Protein AF-A0A3B8N678-F1 (afdb_monomer)

InterPro domains:
  IPR002322 Cytochrome c, class III [PR00609] (298-307)
  IPR002322 Cytochrome c, class III [PR00609] (311-318)
  IPR002322 Cytochrome c, class III [PR00609] (352-363)
  IPR002322 Cytochrome c, class III [PR00609] (477-484)
  IPR020942 Class III cytochrome C [PF02085] (293-394)
  IPR036280 Multiheme cytochrome superfamily [SSF48695] (45-527)
  IPR054337 Outer membrane cytochrome MtrC/MtrF-like, domains II/IV [PF22113] (115-248)
  IPR054813 Sulfate respiration complex hexadecaheme cytochrome HmcA [NF045713] (1-400)

Nearest PDB structures (foldseek):
  2e84-assembly1_A  TM=7.868E-01  e=2.280E-33  Nitratidesulfovibrio vulgaris str. 'Miyazaki F'
  1h29-assembly3_C  TM=7.835E-01  e=1.169E-32  Nitratidesulfovibrio vulgaris str. Hildenborough
  1h29-assembly2_B  TM=7.712E-01  e=6.688E-32  Nitratidesulfovibrio vulgaris str. Hildenborough
  1gws-assembly1_A  TM=7.856E-01  e=2.100E-31  Nitratidesulfovibrio vulgaris str. Hildenborough
  1h29-assembly4_D  TM=7.686E-01  e=4.757E-31  Nitratidesulfovibrio vulgaris str. Hildenborough

Mean predicted aligned error: 11.01 Å

Solvent-accessible surface area (backbone atoms only — not comparable to full-atom values): 31851 Å² total; per-residue (Å²): 134,64,76,69,61,56,55,53,54,54,55,53,53,53,52,53,54,53,47,57,61,68,79,44,86,76,62,88,61,74,77,79,75,76,64,82,45,75,55,53,75,69,48,41,71,50,30,61,43,69,57,58,60,52,92,61,55,55,78,71,94,60,25,38,33,74,40,52,49,53,62,50,52,66,76,36,58,89,75,41,69,68,78,57,19,37,65,47,97,86,71,42,53,42,97,47,68,44,64,53,53,88,78,49,79,52,46,69,62,44,50,49,45,45,50,50,60,53,26,51,53,17,42,50,28,48,77,69,73,42,93,58,63,76,58,81,92,51,69,56,77,53,31,34,66,89,33,56,78,61,55,78,53,76,42,73,66,71,89,39,47,54,58,48,49,52,49,38,62,80,49,75,64,53,56,68,83,78,36,69,47,74,47,87,84,46,85,53,75,87,66,16,64,39,64,53,90,73,62,75,69,64,67,64,58,53,18,42,84,88,55,91,62,38,76,68,52,42,55,54,29,49,55,28,55,77,68,63,33,37,49,67,50,45,47,50,38,54,55,36,41,54,18,51,50,29,48,73,70,73,42,94,50,63,73,83,49,63,39,74,58,32,67,60,80,77,80,52,62,71,64,47,48,73,36,69,73,91,84,55,81,76,61,52,62,44,81,52,69,62,82,100,76,57,93,62,54,26,27,53,42,59,44,52,62,49,62,50,74,44,84,47,70,55,60,61,35,72,66,50,98,62,65,65,65,82,24,26,31,84,84,26,28,80,62,34,75,50,42,18,33,65,54,53,43,24,26,64,91,32,67,56,9,61,44,7,33,52,48,50,57,38,73,75,30,42,77,45,35,39,43,48,70,75,61,59,60,92,74,49,91,60,62,71,70,55,73,84,55,46,56,74,53,38,61,25,89,53,79,84,77,83,54,80,53,59,74,64,85,67,93,68,61,59,59,46,78,50,52,96,77,50,68,73,29,44,53,28,67,42,58,45,40,60,51,53,54,52,52,49,67,74,38,57,83,36,68,68,53,19,56,75,39,70,50,50,63,48,68,54,37,53,76,54,54,98,61,61,75,89,76,51,60,93,87,70,80,90,56,70,66,79,77,19,40,83,53,84,46,86,92,47,72,88,52,53,29,34,67,53,45,50,49,55,51,55,47,48,26,28,62,46,62,64,42,70,85,56,73,51,75,63,59,51,23,43,71,42,93,81,69,73,75,81,81,129

Radius of gyration: 32.91 Å; Cα contacts (8 Å, |Δi|>4): 588; chains: 1; bounding box: 92×86×92 Å

Organism: NCBI:txid1741

Foldseek 3Di:
DDPVVVVVVVVVVVVVVVVVVVVDPPPPPPPPPQPPDEDDLVCLVQLWDWADPCVQQPQDPFFTFTDRPVVVCVQCVVVDDVLQFPADPVRFTQPDPRNCVLVDSHNVVRVVRRCCSQQVVQVVCVVVVHDGADHDDDPCSGRPRVRNSPDYDFADQDCFLVNVLVCCVVVVNPLFLQFWDAQPPDPPNVPRTGDDALQGWDPCQQQAPVDDAFPVSVVSNVVCVNVVRHPVRSCCRRQLRVQVVCVVVVHDHQDNRSSRRRVNDDDDLVVSLPGDDDDSPDDQWDWADQPPPDPFAIFIDRVVVVSSVDRDPCLQVVNGPDDPCVQADQQGDSNVVRNHPLCQAQPLCGCNHVNVVLVVVLVVALLSCLLCVPVVCVPDPDSDDDPLQSCLGRVHPDDDDLDFQDAQPDDDDQKDWAQPPPDQWHIFIGRGVVVSVVSSVVQRVDSSSSSSNVDNCSVVCSLLPPDDPVPDDPPDDRDPCVPAACDQDPVCNVHHHPVCSVCVNPQSSCVSVVVVCCNDPCSGTHGDPPPPDPDD

Sequence (536 aa):
MKKETVLLILGLGLTVLFWCCLSNPLALTEPFRKVEKTLTPTEVQKNLLLIKHPEVFGRLEYAPVLFNHLKHVKALEKEGCGICHPVDNNKNLRFVFPKEFLSVKDPEKLKDLYHQACIKCHQQKKLEQKPYGPVRLSCGDCHVNIYAYKDINYPKFDFDFVYHETHVKELDQKCEKCHHTYDLEEPDKTKALKYVKGKEESCYYCHDFTKKKGPELTKILKIAQEKSLNLSQAFHGLCLNCHVELKKDGKKGGPIICSDCHKGEKRSLEDLSKAPRPDRGQKEFYLMEFPKASKMKAVVFNHRIHQFTAQKCRDCHHERLEGCRNCHTLEGSPKGNFVNAVTAFHSVFSDRSCQGCHQKEINARKECLACHHLDKKETSRTEVASETTCVKCHIGRARSDIKNLKPYSGEIKSQIEIEVLSKEFEKATMPHQKIVKSLVAKTSGNRLAVYFHDKEETLCKGCHHKTNPEGKIKGQEVKCSSCHGISFDALHPERPRLQAAYHGQCIKCHEYLKIEKAMSCDSCHKPKKERGLPSF

pLDDT: mean 83.99, std 14.39, range [34.41, 95.88]

Secondary structure (DSSP, 8-state):
--HHHHHHHHHHHHHHHHHHHHS-------------PBPPHHHHHTTEEEE--HHHH-S-SSPPEEEEHHHHHHHTTTT-GGGTS-B-TTS-B---SSTTTTT---HHHHHHHHHHHHHHHHHHHHHTTS-----SS-GGGTS-GGGTT---BPPPP---HHHHHHHHHHTTT-GGGT--EE-SS-S-TTT-EE--TT----THHHH-TTS---HHHHHHHHHHHHTT--HHHHHIIIIIHHHHHHHHTT------SHHHH-------HHHHHTSPPPPSS--SEEEE--TTT-SSPPEEEEHHHHHHHSS-GGGT-SS-SS-GGGT--SS--GGGTT--HHHHHH-TT-TTSHHHHHHHHHHT-HHHHHHHTT--GGG----PPPHHHHHHH--TTPPPP-PPPPPP-S---S-EEE-TT-SSBPPEEE-HHHHHHHHHHHHTT-HHHHHH--STTTGGGGTSTT--GGG--TT----GGGTS-SS--TT-TTSPPHHHHHHHHHHHHHHHHT-GGG-SGGGTSPBPS--PPPP-

Structure (mmCIF, N/CA/C/O backbone):
data_AF-A0A3B8N678-F1
#
_entry.id   AF-A0A3B8N678-F1
#
loop_
_atom_site.group_PDB
_atom_site.id
_a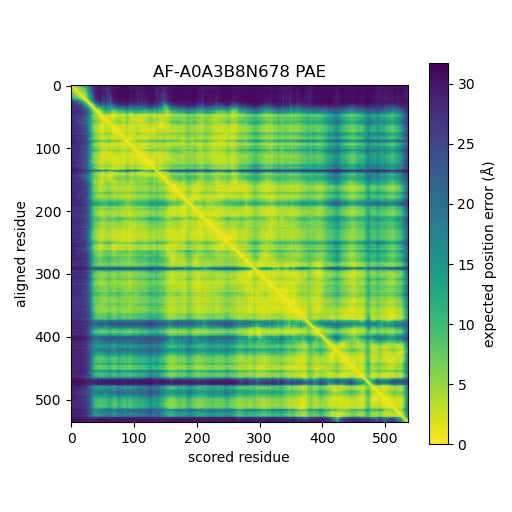tom_site.type_symbol
_atom_site.label_atom_id
_atom_site.label_alt_id
_atom_site.label_comp_id
_atom_site.label_asym_id
_atom_site.label_entity_id
_atom_site.label_seq_id
_atom_site.pdbx_PDB_ins_code
_atom_site.Cartn_x
_atom_site.Ca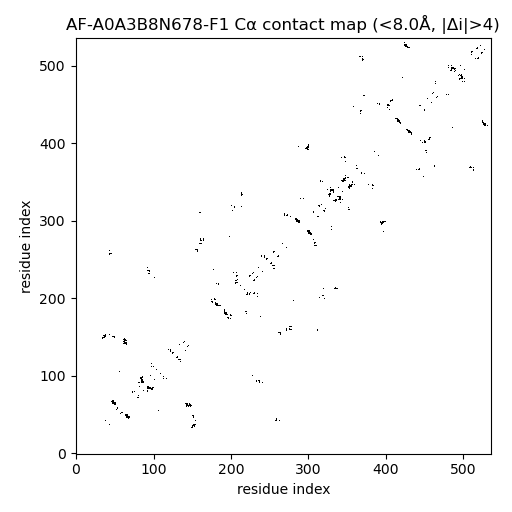rtn_y
_atom_site.Cartn_z
_atom_site.occupancy
_atom_site.B_iso_or_equiv
_atom_site.auth_seq_id
_atom_site.auth_comp_id
_atom_site.auth_asym_id
_atom_site.auth_atom_id
_atom_site.pdbx_PDB_model_num
ATOM 1 N N . MET A 1 1 ? 37.240 64.484 3.639 1.00 50.25 1 MET A N 1
ATOM 2 C CA . MET A 1 1 ? 35.776 64.265 3.549 1.00 50.25 1 MET A CA 1
ATOM 3 C C . MET A 1 1 ? 35.111 64.945 4.741 1.00 50.25 1 MET A C 1
ATOM 5 O O . MET A 1 1 ? 35.543 64.710 5.862 1.00 50.25 1 MET A O 1
ATOM 9 N N . LYS A 1 2 ? 34.161 65.863 4.507 1.00 48.28 2 LYS A N 1
ATOM 10 C CA . LYS A 1 2 ? 33.539 66.705 5.551 1.00 48.28 2 LYS A CA 1
ATOM 11 C C . LYS A 1 2 ? 32.644 65.861 6.476 1.00 48.28 2 LYS A C 1
ATOM 13 O O . LYS A 1 2 ? 31.997 64.933 5.990 1.00 48.28 2 LYS A O 1
ATOM 18 N N . LYS A 1 3 ? 32.599 66.201 7.777 1.00 49.78 3 LYS A N 1
ATOM 19 C CA . LYS A 1 3 ? 31.848 65.510 8.859 1.00 49.78 3 LYS A CA 1
ATOM 20 C C . LYS A 1 3 ? 30.388 65.178 8.502 1.00 49.78 3 LYS A C 1
ATOM 22 O O . LYS A 1 3 ? 29.875 64.160 8.950 1.00 49.78 3 LYS A O 1
ATOM 27 N N . GLU A 1 4 ? 29.761 65.972 7.641 1.00 51.28 4 GLU A N 1
ATOM 28 C CA . GLU A 1 4 ? 28.384 65.775 7.160 1.00 51.28 4 GLU A CA 1
ATOM 29 C C . GLU A 1 4 ? 28.216 64.508 6.301 1.00 51.28 4 GLU A C 1
ATOM 31 O O . GLU A 1 4 ? 27.187 63.842 6.359 1.00 51.28 4 GLU A O 1
ATOM 36 N N . THR A 1 5 ? 29.264 64.092 5.583 1.00 52.31 5 THR A N 1
ATOM 37 C CA . THR A 1 5 ? 29.252 62.873 4.749 1.00 52.31 5 THR A CA 1
ATOM 38 C C . THR A 1 5 ? 29.303 61.593 5.590 1.00 52.31 5 THR A C 1
ATOM 40 O O . THR A 1 5 ? 28.803 60.555 5.172 1.00 52.31 5 THR A O 1
ATOM 43 N N . VAL A 1 6 ? 29.892 61.652 6.790 1.00 55.28 6 VAL A N 1
ATOM 44 C CA . VAL A 1 6 ? 30.034 60.489 7.685 1.00 55.28 6 VAL A CA 1
ATOM 45 C C . VAL A 1 6 ? 28.722 60.203 8.423 1.00 55.28 6 VAL A C 1
ATOM 47 O O . VAL A 1 6 ? 28.354 59.041 8.577 1.00 55.28 6 VAL A O 1
ATOM 50 N N . LEU A 1 7 ? 27.965 61.242 8.797 1.00 52.25 7 LEU A N 1
ATOM 51 C CA . LEU A 1 7 ? 26.639 61.075 9.407 1.00 52.25 7 LEU A CA 1
ATOM 52 C C . LEU A 1 7 ? 25.591 60.528 8.425 1.00 52.25 7 LEU A C 1
ATOM 54 O O . LEU A 1 7 ? 24.754 59.721 8.824 1.00 52.25 7 LEU A O 1
ATOM 58 N N . LEU A 1 8 ? 25.663 60.902 7.145 1.00 50.19 8 LEU A N 1
ATOM 59 C CA . LEU A 1 8 ? 24.749 60.397 6.112 1.00 50.19 8 LEU A CA 1
ATOM 60 C C . LEU A 1 8 ? 24.967 58.904 5.816 1.00 50.19 8 LEU A C 1
ATOM 62 O O . LEU A 1 8 ? 24.001 58.162 5.660 1.00 50.19 8 LEU A O 1
ATOM 66 N N . ILE A 1 9 ? 26.220 58.438 5.823 1.00 56.50 9 ILE A N 1
ATOM 67 C CA . ILE A 1 9 ? 26.553 57.019 5.610 1.00 56.50 9 ILE A CA 1
ATOM 68 C C . ILE A 1 9 ? 26.165 56.167 6.833 1.00 56.50 9 ILE A C 1
ATOM 70 O O . ILE A 1 9 ? 25.651 55.060 6.673 1.00 56.50 9 ILE A O 1
ATOM 74 N N . LEU A 1 10 ? 26.324 56.694 8.053 1.00 51.16 10 LEU A N 1
ATOM 75 C CA . LEU A 1 10 ? 25.891 56.015 9.283 1.00 51.16 10 LEU A CA 1
ATOM 76 C C . LEU A 1 10 ? 24.356 55.947 9.415 1.00 51.16 10 LEU A C 1
ATOM 78 O O . LEU A 1 10 ? 23.830 54.922 9.849 1.00 51.16 10 LEU A O 1
ATOM 82 N N . GLY A 1 11 ? 23.630 56.985 8.983 1.00 49.31 11 GLY A N 1
ATOM 83 C CA . GLY A 1 11 ? 22.159 57.002 8.970 1.00 49.31 11 GLY A CA 1
ATOM 84 C C . GLY A 1 11 ? 21.531 56.051 7.940 1.00 49.31 11 GLY A C 1
ATOM 85 O O . GLY A 1 11 ? 20.514 55.410 8.220 1.00 49.31 11 GLY A O 1
ATOM 86 N N . LEU A 1 12 ? 22.161 55.889 6.771 1.00 51.88 12 LEU A N 1
ATOM 87 C CA . LEU A 1 12 ? 21.743 54.916 5.750 1.00 51.88 12 LEU A CA 1
ATOM 88 C C . LEU A 1 12 ? 22.058 53.463 6.149 1.00 51.88 12 LEU A C 1
ATOM 90 O O . LEU A 1 12 ? 21.276 52.564 5.851 1.00 51.88 12 LEU A O 1
ATOM 94 N N . GLY A 1 13 ? 23.147 53.217 6.885 1.00 48.38 13 GLY A N 1
ATOM 95 C CA . GLY A 1 13 ? 23.477 51.877 7.388 1.00 48.38 13 GLY A CA 1
ATOM 96 C C . GLY A 1 13 ? 22.487 51.350 8.438 1.00 48.38 13 GLY A C 1
ATOM 97 O O . GLY A 1 13 ? 22.114 50.177 8.409 1.00 48.38 13 GLY A O 1
ATOM 98 N N . LEU A 1 14 ? 22.010 52.220 9.335 1.00 51.84 14 LEU A N 1
ATOM 99 C CA . LEU A 1 14 ? 21.062 51.852 10.397 1.00 51.84 14 LEU A CA 1
ATOM 100 C C . LEU A 1 14 ? 19.636 51.608 9.880 1.00 51.84 14 LEU A C 1
ATOM 102 O O . LEU A 1 14 ? 18.941 50.734 10.394 1.00 51.84 14 LEU A O 1
ATOM 106 N N . THR A 1 15 ? 19.213 52.320 8.835 1.00 51.97 15 THR A N 1
ATOM 107 C CA . THR A 1 15 ? 17.883 52.143 8.224 1.00 51.97 15 THR A CA 1
ATOM 108 C C . THR A 1 15 ? 17.786 50.865 7.383 1.00 51.97 15 THR A C 1
ATOM 110 O O . THR A 1 15 ? 16.752 50.199 7.416 1.00 51.97 15 THR A O 1
ATOM 113 N N . VAL A 1 16 ? 18.872 50.440 6.726 1.00 56.34 16 VAL A N 1
ATOM 114 C CA . VAL A 1 16 ? 18.936 49.150 6.007 1.00 56.34 16 VAL A CA 1
ATOM 115 C C . VAL A 1 16 ? 18.956 47.957 6.975 1.00 56.34 16 VAL A C 1
ATOM 117 O O . VAL A 1 16 ? 18.294 46.951 6.721 1.00 56.34 16 VAL A O 1
ATOM 120 N N . LEU A 1 17 ? 19.636 48.073 8.122 1.00 48.66 17 LEU A N 1
ATOM 121 C CA . LEU A 1 17 ? 19.614 47.049 9.179 1.00 48.66 17 LEU A CA 1
ATOM 122 C C . LEU A 1 17 ? 18.225 46.900 9.820 1.00 48.66 17 LEU A C 1
ATOM 124 O O . LEU A 1 17 ? 17.782 45.778 10.061 1.00 48.66 17 LEU A O 1
ATOM 128 N N . PHE A 1 18 ? 17.506 48.007 10.034 1.00 50.69 18 PHE A N 1
ATOM 129 C CA . PHE A 1 18 ? 16.139 47.970 10.566 1.00 50.69 18 PHE A CA 1
ATOM 130 C C . PHE A 1 18 ? 15.136 47.384 9.556 1.00 50.69 18 PHE A C 1
ATOM 132 O O . PHE A 1 18 ? 14.264 46.605 9.943 1.00 50.69 18 PHE A O 1
ATOM 139 N N . TRP A 1 19 ? 15.295 47.678 8.258 1.00 46.44 19 TRP A N 1
ATOM 140 C CA . TRP A 1 19 ? 14.466 47.090 7.198 1.00 46.44 19 TRP A CA 1
ATOM 141 C C . TRP A 1 19 ? 14.711 45.579 7.067 1.00 46.44 19 TRP A C 1
ATOM 143 O O . TRP A 1 19 ? 13.748 44.816 7.058 1.00 46.44 19 TRP A O 1
ATOM 153 N N . CYS A 1 20 ? 15.969 45.120 7.078 1.00 44.91 20 CYS A N 1
ATOM 154 C CA . CYS A 1 20 ? 16.303 43.688 7.039 1.00 44.91 20 CYS A CA 1
ATOM 155 C C . CYS A 1 20 ? 15.740 42.894 8.232 1.00 44.91 20 CYS A C 1
ATOM 157 O O . CYS A 1 20 ? 15.351 41.739 8.052 1.00 44.91 20 CYS A O 1
ATOM 159 N N . CYS A 1 21 ? 15.650 43.500 9.420 1.00 42.19 21 CYS A N 1
ATOM 160 C CA . CYS A 1 21 ? 15.063 42.865 10.606 1.00 42.19 21 CYS A CA 1
ATOM 161 C C . CYS A 1 21 ? 13.523 42.820 10.590 1.00 42.19 21 CYS A C 1
ATOM 163 O O . CYS A 1 21 ? 12.942 41.932 11.208 1.00 42.19 21 CYS A O 1
ATOM 165 N N . LEU A 1 22 ? 12.851 43.739 9.885 1.00 45.97 22 LEU A N 1
ATOM 166 C CA . LEU A 1 22 ? 11.382 43.794 9.807 1.00 45.97 22 LEU A CA 1
ATOM 167 C C . LEU A 1 22 ? 10.803 42.999 8.628 1.00 45.97 22 LEU A C 1
ATOM 169 O O . LEU A 1 22 ? 9.698 42.471 8.739 1.00 45.97 22 LEU A O 1
ATOM 173 N N . SER A 1 23 ? 11.530 42.865 7.513 1.00 41.94 23 SER A N 1
ATOM 174 C CA . SER A 1 23 ? 11.059 42.120 6.332 1.00 41.94 23 SER A CA 1
ATOM 175 C C . SER A 1 23 ? 11.384 40.624 6.354 1.00 41.94 23 SER A C 1
ATOM 177 O O . SER A 1 23 ? 11.035 39.913 5.413 1.00 41.94 23 SER A O 1
ATOM 179 N N . ASN A 1 24 ? 12.043 40.131 7.404 1.00 35.50 24 ASN A N 1
ATOM 180 C CA . ASN A 1 24 ? 12.411 38.727 7.526 1.00 35.50 24 ASN A CA 1
ATOM 181 C C . ASN A 1 24 ? 12.133 38.232 8.954 1.00 35.50 24 ASN A C 1
ATOM 183 O O . ASN A 1 24 ? 13.036 38.244 9.793 1.00 35.50 24 ASN A O 1
ATOM 187 N N . PRO A 1 25 ? 10.914 37.754 9.267 1.00 39.53 25 PRO A N 1
ATOM 188 C CA . PRO A 1 25 ? 10.713 36.923 10.438 1.00 39.53 25 PRO A CA 1
ATOM 189 C C . PRO A 1 25 ? 11.337 35.555 10.129 1.00 39.53 25 PRO A C 1
ATOM 191 O O . PRO A 1 25 ? 10.646 34.550 9.974 1.00 39.53 25 PRO A O 1
ATOM 194 N N . LEU A 1 26 ? 12.670 35.504 10.050 1.00 37.97 26 LEU A N 1
ATOM 195 C CA . LEU A 1 26 ? 13.427 34.303 10.368 1.00 37.97 26 LEU A CA 1
ATOM 196 C C . LEU A 1 26 ? 13.260 34.107 11.870 1.00 37.97 26 LEU A C 1
ATOM 198 O O . LEU A 1 26 ? 14.128 34.402 12.687 1.00 37.97 26 LEU A O 1
ATOM 202 N N . ALA A 1 27 ? 12.060 33.654 12.218 1.00 37.12 27 ALA A N 1
ATOM 203 C CA . ALA A 1 27 ? 11.784 33.027 13.474 1.00 37.12 27 ALA A CA 1
ATOM 204 C C . ALA A 1 27 ? 12.838 31.932 13.639 1.00 37.12 27 ALA A C 1
ATOM 206 O O . ALA A 1 27 ? 12.792 30.894 12.981 1.00 37.12 27 ALA A O 1
ATOM 207 N N . LEU A 1 28 ? 13.767 32.156 14.565 1.00 36.00 28 LEU A N 1
ATOM 208 C CA . LEU A 1 28 ? 14.511 31.112 15.265 1.00 36.00 28 LEU A CA 1
ATOM 209 C C . LEU A 1 28 ? 13.552 30.281 16.140 1.00 36.00 28 LEU A C 1
ATOM 211 O O . LEU A 1 28 ? 13.838 29.958 17.287 1.00 36.00 28 LEU A O 1
ATOM 215 N N . THR A 1 29 ? 12.380 29.936 15.615 1.00 38.22 29 THR A N 1
ATOM 216 C CA . THR A 1 29 ? 11.680 28.739 16.030 1.00 38.22 29 THR A CA 1
ATOM 217 C C . THR A 1 29 ? 12.237 27.659 15.127 1.00 38.22 29 THR A C 1
ATOM 219 O O . THR A 1 29 ? 11.823 27.536 13.972 1.00 38.22 29 THR A O 1
ATOM 222 N N . GLU A 1 30 ? 13.196 26.884 15.634 1.00 34.41 30 GLU A N 1
ATOM 223 C CA . GLU A 1 30 ? 13.388 25.546 15.087 1.00 34.41 30 GLU A CA 1
ATOM 224 C C . GLU A 1 30 ? 11.991 24.930 14.921 1.00 34.41 30 GLU A C 1
ATOM 226 O O . GLU A 1 30 ? 11.195 24.981 15.870 1.00 34.41 30 GLU A O 1
ATOM 231 N N . PRO A 1 31 ? 11.624 24.403 13.741 1.00 36.84 31 PRO A N 1
ATOM 232 C CA . PRO A 1 31 ? 10.402 23.635 13.647 1.00 36.84 31 PRO A CA 1
ATOM 233 C C . PRO A 1 31 ? 10.573 22.480 14.627 1.00 36.84 31 PRO A C 1
ATOM 235 O O . PRO A 1 31 ? 11.409 21.605 14.401 1.00 36.84 31 PRO A O 1
ATOM 238 N N . PHE A 1 32 ? 9.833 22.526 15.743 1.00 37.94 32 PHE A N 1
ATOM 239 C CA . PHE A 1 32 ? 9.820 21.487 16.764 1.00 37.94 32 PHE A CA 1
ATOM 240 C C . PHE A 1 32 ? 9.712 20.147 16.050 1.00 37.94 32 PHE A C 1
ATOM 242 O O . PHE A 1 32 ? 8.667 19.800 15.489 1.00 37.94 32 PHE A O 1
ATOM 249 N N . ARG A 1 33 ? 10.825 19.414 16.011 1.00 39.16 33 ARG A N 1
ATOM 250 C CA . ARG A 1 33 ? 10.896 18.136 15.324 1.00 39.16 33 ARG A CA 1
ATOM 251 C C . ARG A 1 33 ? 10.090 17.164 16.165 1.00 39.16 33 ARG A C 1
ATOM 253 O O . ARG A 1 33 ? 10.590 16.599 17.131 1.00 39.16 33 ARG A O 1
ATOM 260 N N . LYS A 1 34 ? 8.810 17.020 15.827 1.00 44.19 34 LYS A N 1
ATOM 261 C CA . LYS A 1 34 ? 7.911 16.030 16.410 1.00 44.19 34 LYS A CA 1
ATOM 262 C C . LYS A 1 34 ? 8.588 14.668 16.256 1.00 44.19 34 LYS A C 1
ATOM 264 O O . LYS A 1 34 ? 8.736 14.169 15.141 1.00 44.19 34 LYS A O 1
ATOM 269 N N . VAL A 1 35 ? 9.084 14.106 17.357 1.00 43.84 35 VAL A N 1
ATOM 270 C CA . VAL A 1 35 ? 9.729 12.792 17.345 1.00 43.84 35 VAL A CA 1
ATOM 271 C C . VAL A 1 35 ? 8.614 11.756 17.248 1.00 43.84 35 VAL A C 1
ATOM 273 O O . VAL A 1 35 ? 8.129 11.244 18.252 1.00 43.84 35 VAL A O 1
ATOM 276 N N . GLU A 1 36 ? 8.163 11.465 16.028 1.00 44.72 36 GLU A N 1
ATOM 277 C CA . GLU A 1 36 ? 7.314 10.304 15.758 1.00 44.72 36 GLU A CA 1
ATOM 278 C C . GLU A 1 36 ? 8.151 9.037 15.973 1.00 44.72 36 GLU A C 1
ATOM 280 O O . GLU A 1 36 ? 8.781 8.503 15.059 1.00 44.72 36 GLU A O 1
ATOM 285 N N . LYS A 1 37 ? 8.218 8.570 17.221 1.00 54.47 37 LYS A N 1
ATOM 286 C CA . LYS A 1 37 ? 8.906 7.324 17.550 1.00 54.47 37 LYS A CA 1
ATOM 287 C C . LYS A 1 37 ? 7.991 6.155 17.184 1.00 54.47 37 LYS A C 1
ATOM 289 O O . LYS A 1 37 ? 6.853 6.071 17.640 1.00 54.47 37 LYS A O 1
ATOM 294 N N . THR A 1 38 ? 8.485 5.252 16.341 1.00 56.88 38 THR A N 1
ATOM 295 C CA . THR A 1 38 ? 7.815 3.965 16.106 1.00 56.88 38 THR A CA 1
ATOM 296 C C . THR A 1 38 ? 7.845 3.165 17.409 1.00 56.88 38 THR A C 1
ATOM 298 O O . THR A 1 38 ? 8.874 3.158 18.089 1.00 56.88 38 THR A O 1
ATOM 301 N N . LEU A 1 39 ? 6.725 2.530 17.773 1.00 61.56 39 LEU A N 1
ATOM 302 C CA . LEU A 1 39 ? 6.641 1.735 18.999 1.00 61.56 39 LEU A CA 1
ATOM 303 C C . LEU A 1 39 ? 7.711 0.647 19.023 1.00 61.56 39 LEU A C 1
ATOM 305 O O . LEU A 1 39 ? 7.935 -0.045 18.027 1.00 61.56 39 LEU A O 1
ATOM 309 N N . THR A 1 40 ? 8.324 0.450 20.185 1.00 66.69 40 THR A N 1
ATOM 310 C CA . THR A 1 40 ? 9.143 -0.742 20.413 1.00 66.69 40 THR A CA 1
ATOM 311 C C . THR A 1 40 ? 8.238 -1.984 20.467 1.00 66.69 40 THR A C 1
ATOM 313 O O . THR A 1 40 ? 7.096 -1.883 20.932 1.00 66.69 40 THR A O 1
ATOM 316 N N . PRO A 1 41 ? 8.713 -3.175 20.051 1.00 66.50 41 PRO A N 1
ATOM 317 C CA . PRO A 1 41 ? 7.928 -4.415 20.130 1.00 66.50 41 PRO A CA 1
ATOM 318 C C . PRO A 1 41 ? 7.324 -4.665 21.524 1.00 66.50 41 PRO A C 1
ATOM 320 O O . PRO A 1 41 ? 6.180 -5.100 21.656 1.00 66.50 41 PRO A O 1
ATOM 323 N N . THR A 1 42 ? 8.061 -4.292 22.571 1.00 71.00 42 THR A N 1
ATOM 324 C CA . THR A 1 42 ? 7.638 -4.378 23.972 1.00 71.00 42 THR A CA 1
ATOM 325 C C . THR A 1 42 ? 6.425 -3.501 24.295 1.00 71.00 42 THR A C 1
ATOM 327 O O . THR A 1 42 ? 5.583 -3.882 25.109 1.00 71.00 42 THR A O 1
ATOM 330 N N . GLU A 1 43 ? 6.310 -2.315 23.696 1.00 71.75 43 GLU A N 1
ATOM 331 C CA . GLU A 1 43 ? 5.188 -1.402 23.947 1.00 71.75 43 GLU A CA 1
ATOM 332 C C . GLU A 1 43 ? 3.897 -1.882 23.282 1.00 71.75 43 GLU A C 1
ATOM 334 O O . GLU A 1 43 ? 2.839 -1.807 23.910 1.00 71.75 43 GLU A O 1
ATOM 339 N N . VAL A 1 44 ? 3.990 -2.443 22.069 1.00 72.25 44 VAL A N 1
ATOM 340 C CA . VAL A 1 44 ? 2.851 -3.073 21.381 1.00 72.25 44 VAL A CA 1
ATOM 341 C C . VAL A 1 44 ? 2.304 -4.223 22.226 1.00 72.25 44 VAL A C 1
ATOM 343 O O . VAL A 1 44 ? 1.112 -4.242 22.521 1.00 72.25 44 VAL A O 1
ATOM 346 N N . GLN A 1 45 ? 3.168 -5.125 22.709 1.00 75.62 45 GLN A N 1
ATOM 347 C CA . GLN A 1 45 ? 2.770 -6.255 23.566 1.00 75.62 45 GLN A CA 1
ATOM 348 C C . GLN A 1 45 ? 2.080 -5.815 24.868 1.00 75.62 45 GLN A C 1
ATOM 350 O O . GLN A 1 45 ? 1.170 -6.484 25.362 1.00 75.62 45 GLN A O 1
ATOM 355 N N . LYS A 1 46 ? 2.469 -4.666 25.427 1.00 82.25 46 LYS A N 1
ATOM 356 C CA . LYS A 1 46 ? 1.884 -4.138 26.668 1.00 82.25 46 LYS A CA 1
ATOM 357 C C . LYS A 1 46 ? 0.542 -3.425 26.469 1.00 82.25 46 LYS A C 1
ATOM 359 O O . LYS A 1 46 ? -0.053 -3.039 27.473 1.00 82.25 46 LYS A O 1
ATOM 364 N N . ASN A 1 47 ? 0.048 -3.283 25.231 1.00 90.38 47 ASN A N 1
ATOM 365 C CA . ASN A 1 47 ? -1.242 -2.650 24.913 1.00 90.38 47 ASN A CA 1
ATOM 366 C C . ASN A 1 47 ? -1.387 -1.261 25.565 1.00 90.38 47 ASN A C 1
ATOM 368 O O . ASN A 1 47 ? -2.411 -0.920 26.165 1.00 90.38 47 ASN A O 1
ATOM 372 N N . LEU A 1 48 ? -0.303 -0.487 25.509 1.00 91.56 48 LEU A N 1
ATOM 373 C CA . LEU A 1 48 ? -0.249 0.859 26.060 1.00 91.56 48 LEU A CA 1
ATOM 374 C C . LEU A 1 48 ? -0.931 1.836 25.104 1.00 91.56 48 LEU A C 1
ATOM 376 O O . LEU A 1 48 ? -0.689 1.803 23.899 1.00 91.56 48 LEU A O 1
ATOM 380 N N . LEU A 1 49 ? -1.761 2.715 25.645 1.00 92.00 49 LEU A N 1
ATOM 381 C CA . LEU A 1 49 ? -2.407 3.816 24.947 1.00 92.00 49 LEU A CA 1
ATOM 382 C C . LEU A 1 49 ? -1.899 5.127 25.535 1.00 92.00 49 LEU A C 1
ATOM 384 O O . LEU A 1 49 ? -1.578 5.201 26.721 1.00 92.00 49 LEU A O 1
ATOM 388 N N . LEU A 1 50 ? -1.838 6.163 24.707 1.00 91.75 50 LEU A N 1
ATOM 389 C CA . LEU A 1 50 ? -1.484 7.502 25.152 1.00 91.75 50 LEU A CA 1
ATOM 390 C C . LEU A 1 50 ? -2.702 8.412 24.999 1.00 91.75 50 LEU A C 1
ATOM 392 O O . LEU A 1 50 ? -3.109 8.722 23.878 1.00 91.75 50 LEU A O 1
ATOM 396 N N . ILE A 1 51 ? -3.295 8.815 26.120 1.00 93.00 51 ILE A N 1
ATOM 397 C CA . ILE A 1 51 ? -4.465 9.696 26.134 1.00 93.00 51 ILE A CA 1
ATOM 398 C C . ILE A 1 51 ? -3.957 11.129 25.978 1.00 93.00 51 ILE A C 1
ATOM 400 O O . ILE A 1 51 ? -3.413 11.712 26.917 1.00 93.00 51 ILE A O 1
ATOM 404 N N . LYS A 1 52 ? -4.093 11.662 24.760 1.00 90.50 52 LYS A N 1
ATOM 405 C CA . LYS A 1 52 ? -3.654 13.019 24.398 1.00 90.50 52 LYS A CA 1
ATOM 406 C C . LYS A 1 52 ? -4.702 13.843 23.658 1.00 90.50 52 LYS A C 1
ATOM 408 O O . LYS A 1 52 ? -4.748 15.039 23.877 1.00 90.50 52 LYS A O 1
ATOM 413 N N . HIS A 1 53 ? -5.492 13.223 22.776 1.00 89.56 53 HIS A N 1
ATOM 414 C CA . HIS A 1 53 ? -6.522 13.867 21.944 1.00 89.56 53 HIS A CA 1
ATOM 415 C C . HIS A 1 53 ? -6.192 15.312 21.509 1.00 89.56 53 HIS A C 1
ATOM 417 O O . HIS A 1 53 ? -6.934 16.236 21.852 1.00 89.56 53 HIS A O 1
ATOM 423 N N . PRO A 1 54 ? -5.071 15.545 20.789 1.00 88.25 54 PRO A N 1
ATOM 424 C CA . PRO A 1 54 ? -4.660 16.887 20.366 1.00 88.25 54 PRO A CA 1
ATOM 425 C C . PRO A 1 54 ? -5.710 17.578 19.488 1.00 88.25 54 PRO A C 1
ATOM 427 O O . PRO A 1 54 ? -5.740 18.801 19.417 1.00 88.25 54 PRO A O 1
ATOM 430 N N . GLU A 1 55 ? -6.581 16.806 18.839 1.00 86.69 55 GLU A N 1
ATOM 431 C CA . GLU A 1 55 ? -7.733 17.296 18.088 1.00 86.69 55 GLU A CA 1
ATOM 432 C C . GLU A 1 55 ? -8.803 17.976 18.958 1.00 86.69 55 GLU A C 1
ATOM 434 O O . GLU A 1 55 ? -9.594 18.748 18.425 1.00 86.69 55 GLU A O 1
ATOM 439 N N . VAL A 1 56 ? -8.823 17.706 20.269 1.00 88.75 56 VAL A N 1
ATOM 440 C CA . VAL A 1 56 ? -9.731 18.340 21.238 1.00 88.75 56 VAL A CA 1
ATOM 441 C C . VAL A 1 56 ? -8.975 19.315 22.138 1.00 88.75 56 VAL A C 1
ATOM 443 O O . VAL A 1 56 ? -9.372 20.467 22.263 1.00 88.75 56 VAL A O 1
ATOM 446 N N . PHE A 1 57 ? -7.878 18.869 22.756 1.00 90.12 57 PHE A N 1
ATOM 447 C CA . PHE A 1 57 ? -7.178 19.637 23.792 1.00 90.12 57 PHE A CA 1
ATOM 448 C C . PHE A 1 57 ? -6.090 20.575 23.253 1.00 90.12 57 PHE A C 1
ATOM 450 O O . PHE A 1 57 ? -5.557 21.391 24.000 1.00 90.12 57 PHE A O 1
ATOM 457 N N . GLY A 1 58 ? -5.713 20.466 21.976 1.00 88.75 58 GLY A N 1
ATOM 458 C CA . GLY A 1 58 ? -4.621 21.257 21.415 1.00 88.75 58 GLY A CA 1
ATOM 459 C C . GLY A 1 58 ? -3.288 20.996 22.128 1.00 88.75 58 GLY A C 1
ATOM 460 O O . GLY A 1 58 ? -2.811 19.858 22.183 1.00 88.75 58 GLY A O 1
ATOM 461 N N . ARG A 1 59 ? -2.655 22.059 22.640 1.00 88.69 59 ARG A N 1
ATOM 462 C CA . ARG A 1 59 ? -1.402 21.966 23.403 1.00 88.69 59 ARG A CA 1
ATOM 463 C C . ARG A 1 59 ? -1.713 21.576 24.848 1.00 88.69 59 ARG A C 1
ATOM 465 O O . ARG A 1 59 ? -2.381 22.318 25.553 1.00 88.69 59 ARG A O 1
ATOM 472 N N . LEU A 1 60 ? -1.174 20.441 25.287 1.00 90.19 60 LEU A N 1
ATOM 473 C CA . LEU A 1 60 ? -1.400 19.930 26.638 1.00 90.19 60 LEU A CA 1
ATOM 474 C C . LEU A 1 60 ? -0.633 20.736 27.697 1.00 90.19 60 LEU A C 1
ATOM 476 O O . LEU A 1 60 ? 0.555 21.012 27.528 1.00 90.19 60 LEU A O 1
ATOM 480 N N . GLU A 1 61 ? -1.311 21.048 28.802 1.00 88.75 61 GLU A N 1
ATOM 481 C CA . GLU A 1 61 ? -0.731 21.678 30.001 1.00 88.75 61 GLU A CA 1
ATOM 482 C C . GLU A 1 61 ? 0.098 20.687 30.834 1.00 88.75 61 GLU A C 1
ATOM 484 O O . GLU A 1 61 ? 1.092 21.056 31.453 1.00 88.75 61 GLU A O 1
ATOM 489 N N . TYR A 1 62 ? -0.291 19.410 30.806 1.00 89.25 62 TYR A N 1
ATOM 490 C CA . TYR A 1 62 ? 0.367 18.309 31.503 1.00 89.25 62 TYR A CA 1
ATOM 491 C C . TYR A 1 62 ? 0.810 17.225 30.520 1.00 89.25 62 TYR A C 1
ATOM 493 O O . TYR A 1 62 ? 0.280 17.106 29.414 1.00 89.25 62 TYR A O 1
ATOM 501 N N . ALA A 1 63 ? 1.759 16.384 30.939 1.00 91.44 63 ALA A N 1
ATOM 502 C CA . ALA A 1 63 ? 2.151 15.219 30.153 1.00 91.44 63 ALA A CA 1
ATOM 503 C C . ALA A 1 63 ? 0.932 14.316 29.859 1.00 91.44 63 ALA A C 1
ATOM 505 O O . ALA A 1 63 ? 0.076 14.147 30.730 1.00 91.44 63 ALA A O 1
ATOM 506 N N . PRO A 1 64 ? 0.828 13.717 28.662 1.00 93.62 64 PRO A N 1
ATOM 507 C CA . PRO A 1 64 ? -0.280 12.831 28.335 1.00 93.62 64 PRO A CA 1
ATOM 508 C C . PRO A 1 64 ? -0.291 11.583 29.226 1.00 93.62 64 PRO A C 1
ATOM 510 O O . PRO A 1 64 ? 0.757 11.086 29.650 1.00 93.62 64 PRO A O 1
ATOM 513 N N . VAL A 1 65 ? -1.485 11.046 29.483 1.00 93.69 65 VAL A N 1
ATOM 514 C CA . VAL A 1 65 ? -1.650 9.896 30.383 1.00 93.69 65 VAL A CA 1
ATOM 515 C C . VAL A 1 65 ? -1.314 8.605 29.644 1.00 93.69 65 VAL A C 1
ATOM 517 O O . VAL A 1 65 ? -1.962 8.250 28.653 1.00 93.69 65 VAL A O 1
ATOM 520 N N . LEU A 1 66 ? -0.314 7.875 30.143 1.00 92.75 66 LEU A N 1
ATOM 521 C CA . LEU A 1 66 ? 0.013 6.537 29.657 1.00 92.75 66 LEU A CA 1
ATOM 522 C C . LEU A 1 66 ? -0.938 5.512 30.283 1.00 92.75 66 LEU A C 1
ATOM 524 O O . LEU A 1 66 ? -0.813 5.146 31.451 1.00 92.75 66 LEU A O 1
ATOM 528 N N . PHE A 1 67 ? -1.870 5.008 29.486 1.00 93.88 67 PHE A N 1
ATOM 529 C CA . PHE A 1 67 ? -2.905 4.082 29.918 1.00 93.88 67 PHE A CA 1
ATOM 530 C C . PHE A 1 67 ? -2.579 2.644 29.502 1.00 93.88 67 PHE A C 1
ATOM 532 O O . PHE A 1 67 ? -2.404 2.349 28.322 1.00 93.88 67 PHE A O 1
ATOM 539 N N . ASN A 1 68 ? -2.519 1.713 30.456 1.00 93.31 68 ASN A N 1
ATOM 540 C CA . ASN A 1 68 ? -2.329 0.292 30.152 1.00 93.31 68 ASN A CA 1
ATOM 541 C C . ASN A 1 68 ? -3.686 -0.399 29.969 1.00 93.31 68 ASN A C 1
ATOM 543 O O . ASN A 1 68 ? -4.311 -0.808 30.952 1.00 93.31 68 ASN A O 1
ATOM 547 N N . HIS A 1 69 ? -4.135 -0.536 28.720 1.00 93.94 69 HIS A N 1
ATOM 548 C CA . HIS A 1 69 ? -5.459 -1.076 28.414 1.00 93.94 69 HIS A CA 1
ATOM 549 C C . HIS A 1 69 ? -5.588 -2.552 28.809 1.00 93.94 69 HIS A C 1
ATOM 551 O O . HIS A 1 69 ? -6.558 -2.931 29.459 1.00 93.94 69 HIS A O 1
ATOM 557 N N . LEU A 1 70 ? -4.580 -3.386 28.523 1.00 92.38 70 LEU A N 1
ATOM 558 C CA . LEU A 1 70 ? -4.620 -4.814 28.868 1.00 92.38 70 LEU A CA 1
ATOM 559 C C . LEU A 1 70 ? -4.688 -5.054 30.382 1.00 92.38 70 LEU A C 1
ATOM 561 O O . LEU A 1 70 ? -5.381 -5.970 30.821 1.00 92.38 70 LEU A O 1
ATOM 565 N N . LYS A 1 71 ? -4.008 -4.232 31.192 1.00 93.06 71 LYS A N 1
ATOM 566 C CA . LYS A 1 71 ? -4.094 -4.322 32.658 1.00 93.06 71 LYS A CA 1
ATOM 567 C C . LYS A 1 71 ? -5.520 -4.056 33.147 1.00 93.06 71 LYS A C 1
ATOM 569 O O . LYS A 1 71 ? -5.995 -4.793 34.005 1.00 93.06 71 LYS A O 1
ATOM 574 N N . HIS A 1 72 ? -6.204 -3.061 32.578 1.00 94.25 72 HIS A N 1
ATOM 575 C CA . HIS A 1 72 ? -7.597 -2.762 32.921 1.00 94.25 72 HIS A CA 1
ATOM 576 C C . HIS A 1 72 ? -8.546 -3.868 32.455 1.00 94.25 72 HIS A C 1
ATOM 578 O O . HIS A 1 72 ? -9.364 -4.326 33.244 1.00 94.25 72 HIS A O 1
ATOM 584 N N . VAL A 1 73 ? -8.387 -4.361 31.222 1.00 91.81 73 VAL A N 1
ATOM 585 C CA . VAL A 1 73 ? -9.201 -5.469 30.691 1.00 91.81 73 VAL A CA 1
ATOM 586 C C . VAL A 1 73 ? -9.079 -6.723 31.560 1.00 91.81 73 VAL A C 1
ATOM 588 O O . VAL A 1 73 ? -10.092 -7.336 31.871 1.00 91.81 73 VAL A O 1
ATOM 591 N N . LYS A 1 74 ? -7.866 -7.085 32.003 1.00 91.50 74 LYS A N 1
ATOM 592 C CA . LYS A 1 74 ? -7.653 -8.233 32.905 1.00 91.50 74 LYS A CA 1
ATOM 593 C C . LYS A 1 74 ? -8.271 -8.020 34.288 1.00 91.50 74 LYS A C 1
ATOM 595 O O . LYS A 1 74 ? -8.819 -8.952 34.861 1.00 91.50 74 LYS A O 1
ATOM 600 N N . ALA A 1 75 ? -8.171 -6.808 34.834 1.00 93.44 75 ALA A N 1
ATOM 601 C CA . ALA A 1 75 ? -8.715 -6.492 36.153 1.00 93.44 75 ALA A CA 1
ATOM 602 C C . ALA A 1 75 ? -10.254 -6.432 36.175 1.00 93.44 75 ALA A C 1
ATOM 604 O O . ALA A 1 75 ? -10.844 -6.659 37.228 1.00 93.44 75 ALA A O 1
ATOM 605 N N . LEU A 1 76 ? -10.882 -6.125 35.034 1.00 93.25 76 LEU A N 1
ATOM 606 C CA . LEU A 1 76 ? -12.329 -5.930 34.878 1.00 93.25 76 LEU A CA 1
ATOM 607 C C . LEU A 1 76 ? -12.980 -7.007 33.994 1.00 93.25 76 LEU A C 1
ATOM 609 O O . LEU A 1 76 ? -14.015 -6.769 33.371 1.00 93.25 76 LEU A O 1
ATOM 613 N N . GLU A 1 77 ? -12.362 -8.186 33.886 1.00 88.44 77 GLU A N 1
ATOM 614 C CA . GLU A 1 77 ? -12.822 -9.238 32.971 1.00 88.44 77 GLU A CA 1
ATOM 615 C C . GLU A 1 77 ? -14.257 -9.692 33.280 1.00 88.44 77 GLU A C 1
ATOM 617 O O . GLU A 1 77 ? -15.033 -9.940 32.358 1.00 88.44 77 GLU A O 1
ATOM 622 N N . LYS A 1 78 ? -14.628 -9.750 34.566 1.00 89.44 78 LYS A N 1
ATOM 623 C CA . LYS A 1 78 ? -15.969 -10.166 35.006 1.00 89.44 78 LYS A CA 1
ATOM 624 C C . LYS A 1 78 ? -17.028 -9.112 34.711 1.00 89.44 78 LYS A C 1
ATOM 626 O O . LYS A 1 78 ? -18.157 -9.457 34.378 1.00 89.44 78 LYS A O 1
ATOM 631 N N . GLU A 1 79 ? -16.682 -7.840 34.859 1.00 91.19 79 GLU A N 1
ATOM 632 C CA . GLU A 1 79 ? -17.615 -6.745 34.635 1.00 91.19 79 GLU A CA 1
ATOM 633 C C . GLU A 1 79 ? -17.792 -6.391 33.148 1.00 91.19 79 GLU A C 1
ATOM 635 O O . GLU A 1 79 ? -18.838 -5.882 32.739 1.00 91.19 79 GLU A O 1
ATOM 640 N N . GLY A 1 80 ? -16.783 -6.688 32.329 1.00 90.62 80 GLY A N 1
ATOM 641 C CA . GLY A 1 80 ? -16.831 -6.539 30.882 1.00 90.62 80 GLY A CA 1
ATOM 642 C C . GLY A 1 80 ? -16.625 -5.108 30.373 1.00 90.62 80 GLY A C 1
ATOM 643 O O . GLY A 1 80 ? -16.480 -4.133 31.111 1.00 90.62 80 GLY A O 1
ATOM 644 N N . CYS A 1 81 ? -16.606 -4.975 29.045 1.00 92.88 81 CYS A N 1
ATOM 645 C CA . CYS A 1 81 ? -16.201 -3.747 28.352 1.00 92.88 81 CYS A CA 1
ATOM 646 C C . CYS A 1 81 ? -17.147 -2.551 28.585 1.00 92.88 81 CYS A C 1
ATOM 648 O O . CYS A 1 81 ? -16.714 -1.400 28.502 1.00 92.88 81 CYS A O 1
ATOM 650 N N . GLY A 1 82 ? -18.426 -2.811 28.885 1.00 92.31 82 GLY A N 1
ATOM 651 C CA . GLY A 1 82 ? -19.469 -1.786 29.053 1.00 92.31 82 GLY A CA 1
ATOM 652 C C . GLY A 1 82 ? -19.304 -0.892 30.290 1.00 92.31 82 GLY A C 1
ATOM 653 O O . GLY A 1 82 ? -19.975 0.141 30.406 1.00 92.31 82 GLY A O 1
ATOM 654 N N . ILE A 1 83 ? -18.393 -1.240 31.210 1.00 93.81 83 ILE A N 1
ATOM 655 C CA . ILE A 1 83 ? -18.023 -0.346 32.315 1.00 93.81 83 ILE A CA 1
ATOM 656 C C . ILE A 1 83 ? -17.415 0.950 31.774 1.00 93.81 83 ILE A C 1
ATOM 658 O O . ILE A 1 83 ? -17.835 2.033 32.181 1.00 93.81 83 ILE A O 1
ATOM 662 N N . CYS A 1 84 ? -16.471 0.849 30.838 1.00 94.94 84 CYS A N 1
ATOM 663 C CA . CYS A 1 84 ? -15.743 2.004 30.311 1.00 94.94 84 CYS A CA 1
ATOM 664 C C . CYS A 1 84 ? -16.335 2.513 28.995 1.00 94.94 84 CYS A C 1
ATOM 666 O O . CYS A 1 84 ? -16.387 3.720 28.771 1.00 94.94 84 CYS A O 1
ATOM 668 N N . HIS A 1 85 ? -16.792 1.606 28.135 1.00 95.00 85 HIS A N 1
ATOM 669 C CA . HIS A 1 85 ? -17.246 1.941 26.791 1.00 95.00 85 HIS A CA 1
ATOM 670 C C . HIS A 1 85 ? -18.769 2.116 26.736 1.00 95.00 85 HIS A C 1
ATOM 672 O O . HIS A 1 85 ? -19.495 1.298 27.309 1.00 95.00 85 HIS A O 1
ATOM 678 N N . PRO A 1 86 ? -19.284 3.166 26.069 1.00 93.62 86 PRO A N 1
ATOM 679 C CA . PRO A 1 86 ? -20.718 3.336 25.895 1.00 93.62 86 PRO A CA 1
ATOM 680 C C . PRO A 1 86 ? -21.274 2.267 24.949 1.00 93.62 86 PRO A C 1
ATOM 682 O O . PRO A 1 86 ? -20.605 1.828 24.012 1.00 93.62 86 PRO A O 1
ATOM 685 N N . VAL A 1 87 ? -22.512 1.857 25.212 1.00 91.44 87 VAL A N 1
ATOM 686 C CA . VAL A 1 87 ? -23.260 0.879 24.419 1.00 91.44 87 VAL A CA 1
ATOM 687 C C . VAL A 1 87 ? -24.337 1.634 23.646 1.00 91.44 87 VAL A C 1
ATOM 689 O O . VAL A 1 87 ? -25.058 2.434 24.239 1.00 91.44 87 VAL A O 1
ATOM 692 N N . ASP A 1 88 ? -24.421 1.426 22.334 1.00 85.88 88 ASP A N 1
ATOM 693 C CA . ASP A 1 88 ? -25.449 2.048 21.500 1.00 85.88 88 ASP A CA 1
ATOM 694 C C . ASP A 1 88 ? -26.777 1.271 21.519 1.00 85.88 88 ASP A C 1
ATOM 696 O O . ASP A 1 88 ? -26.893 0.199 22.116 1.00 85.88 88 ASP A O 1
ATOM 700 N N . ASN A 1 89 ? -27.802 1.819 20.861 1.00 80.44 89 ASN A N 1
ATOM 701 C CA . ASN A 1 89 ? -29.154 1.246 20.845 1.00 80.44 89 ASN A CA 1
ATOM 702 C C . ASN A 1 89 ? -29.206 -0.188 20.289 1.00 80.44 89 ASN A C 1
ATOM 704 O O . ASN A 1 89 ? -30.110 -0.946 20.632 1.00 80.44 89 ASN A O 1
ATOM 708 N N . ASN A 1 90 ? -28.221 -0.577 19.476 1.00 80.19 90 ASN A N 1
ATOM 709 C CA . ASN A 1 90 ? -28.112 -1.916 18.903 1.00 80.19 90 ASN A CA 1
ATOM 710 C C . ASN A 1 90 ? -27.279 -2.855 19.790 1.00 80.19 90 ASN A C 1
ATOM 712 O O . ASN A 1 90 ? -26.843 -3.905 19.329 1.00 80.19 90 ASN A O 1
ATOM 716 N N . LYS A 1 91 ? -27.044 -2.479 21.055 1.00 87.06 91 LYS A N 1
ATOM 717 C CA . LYS A 1 91 ? -26.198 -3.191 22.023 1.00 87.06 91 LYS A CA 1
ATOM 718 C C . LYS A 1 91 ? -24.725 -3.298 21.606 1.00 87.06 91 LYS A C 1
ATOM 720 O O . LYS A 1 91 ? -23.989 -4.083 22.202 1.00 87.06 91 LYS A O 1
ATOM 725 N N . ASN A 1 92 ? -24.269 -2.485 20.650 1.00 91.31 92 ASN A N 1
ATOM 726 C CA . ASN A 1 92 ? -22.868 -2.468 20.240 1.00 91.31 92 ASN A CA 1
ATOM 727 C C . ASN A 1 92 ? -22.051 -1.528 21.123 1.00 91.31 92 ASN A C 1
ATOM 729 O O . ASN A 1 92 ? -22.455 -0.400 21.412 1.00 91.31 92 ASN A O 1
ATOM 733 N N . LEU A 1 93 ? -20.855 -1.964 21.498 1.00 93.50 93 LEU A N 1
ATOM 734 C CA . LEU A 1 93 ? -19.867 -1.137 22.174 1.00 93.50 93 LEU A CA 1
ATOM 735 C C . LEU A 1 93 ? -19.283 -0.111 21.204 1.00 93.50 93 LEU A C 1
ATOM 737 O O . LEU A 1 93 ? -18.889 -0.426 20.077 1.00 93.50 93 LEU A O 1
ATOM 741 N N . ARG A 1 94 ? -19.147 1.122 21.678 1.00 93.50 94 ARG A N 1
ATOM 742 C CA . ARG A 1 94 ? -18.326 2.153 21.048 1.00 93.50 94 ARG A CA 1
ATOM 743 C C . ARG A 1 94 ? -17.011 2.227 21.802 1.00 93.50 94 ARG A C 1
ATOM 745 O O . ARG A 1 94 ? -16.986 2.608 22.965 1.00 93.50 94 ARG A O 1
ATOM 752 N N . PHE A 1 95 ? -15.911 1.874 21.143 1.00 93.44 95 PHE A N 1
ATOM 753 C CA . PHE A 1 95 ? -14.575 1.817 21.750 1.00 93.44 95 PHE A CA 1
ATOM 754 C C . PHE A 1 95 ? -13.954 3.215 21.879 1.00 93.44 95 PHE A C 1
ATOM 756 O O . PHE A 1 95 ? -12.927 3.540 21.282 1.00 93.44 95 PHE A O 1
ATOM 763 N N . VAL A 1 96 ? -14.637 4.055 22.650 1.00 93.06 96 VAL A N 1
ATOM 764 C CA . VAL A 1 96 ? -14.262 5.411 23.047 1.00 93.06 96 VAL A CA 1
ATOM 765 C C . VAL A 1 96 ? -14.345 5.516 24.563 1.00 93.06 96 VAL A C 1
ATOM 767 O O . VAL A 1 96 ? -15.052 4.740 25.212 1.00 93.06 96 VAL A O 1
ATOM 770 N N . PHE A 1 97 ? -13.609 6.460 25.125 1.00 93.75 97 PHE A N 1
ATOM 771 C CA . PHE A 1 97 ? -13.634 6.768 26.544 1.00 93.75 97 PHE A CA 1
ATOM 772 C C . PHE A 1 97 ? -13.343 8.266 26.717 1.00 93.75 97 PHE A C 1
ATOM 774 O O . PHE A 1 97 ? -12.516 8.776 25.963 1.00 93.75 97 PHE A O 1
ATOM 781 N N . PRO A 1 98 ? -13.985 8.973 27.666 1.00 93.88 98 PRO A N 1
ATOM 782 C CA . PRO A 1 98 ? -15.124 8.540 28.487 1.00 93.88 98 PRO A CA 1
ATOM 783 C C . PRO A 1 98 ? -16.396 8.283 27.650 1.00 93.88 98 PRO A C 1
ATOM 785 O O . PRO A 1 98 ? -16.384 8.427 26.426 1.00 93.88 98 PRO A O 1
ATOM 788 N N . LYS A 1 99 ? -17.499 7.863 28.284 1.00 91.62 99 LYS A N 1
ATOM 789 C CA . LYS A 1 99 ? -18.751 7.499 27.583 1.00 91.62 99 LYS A CA 1
ATOM 790 C C . LYS A 1 99 ? -19.325 8.654 26.757 1.00 91.62 99 LYS A C 1
ATOM 792 O O . LYS A 1 99 ? -19.941 8.446 25.716 1.00 91.62 99 LYS A O 1
ATOM 797 N N . GLU A 1 100 ? -19.055 9.871 27.191 1.00 91.75 100 GLU A N 1
ATOM 798 C CA . GLU A 1 100 ? -19.504 11.124 26.605 1.00 91.75 100 GLU A CA 1
ATOM 799 C C . GLU A 1 100 ? -18.516 11.689 25.569 1.00 91.75 100 GLU A C 1
ATOM 801 O O . GLU A 1 100 ? -18.759 12.757 25.014 1.00 91.75 100 GLU A O 1
ATOM 806 N N . PHE A 1 101 ? -17.413 10.988 25.268 1.00 90.94 101 PHE A N 1
ATOM 807 C CA . PHE A 1 101 ? -16.358 11.477 24.367 1.00 90.94 101 PHE A CA 1
ATOM 808 C C . PHE A 1 101 ? -16.888 11.919 22.994 1.00 90.94 101 PHE A C 1
ATOM 810 O O . PHE A 1 101 ? -16.392 12.872 22.407 1.00 90.94 101 PHE A O 1
ATOM 817 N N . LEU A 1 102 ? -17.913 11.238 22.472 1.00 86.06 102 LEU A N 1
ATOM 818 C CA . LEU A 1 102 ? -18.497 11.566 21.167 1.00 86.06 102 LEU A CA 1
ATOM 819 C C . LEU A 1 102 ? -19.511 12.719 21.215 1.00 86.06 102 LEU A C 1
ATOM 821 O O . LEU A 1 102 ? -19.785 13.314 20.174 1.00 86.06 102 LEU A O 1
ATOM 825 N N . SER A 1 103 ? -20.086 13.021 22.382 1.00 85.62 103 SER A N 1
ATOM 826 C CA . SER A 1 103 ? -21.119 14.052 22.546 1.00 85.62 103 SER A CA 1
ATOM 827 C C . SER A 1 103 ? -20.571 15.373 23.090 1.00 85.62 103 SER A C 1
ATOM 829 O O . SER A 1 103 ? -21.159 16.424 22.837 1.00 85.62 103 SER A O 1
ATOM 831 N N . VAL A 1 104 ? -19.440 15.350 23.800 1.00 88.25 104 VAL A N 1
ATOM 832 C CA . VAL A 1 104 ? -18.821 16.537 24.402 1.00 88.25 104 VAL A CA 1
ATOM 833 C C . VAL A 1 104 ? -17.642 17.010 23.560 1.00 88.25 104 VAL A C 1
ATOM 835 O O . VAL A 1 104 ? -16.628 16.331 23.450 1.00 88.25 104 VAL A O 1
ATOM 838 N N . LYS A 1 105 ? -17.778 18.211 22.988 1.00 85.12 105 LYS A N 1
ATOM 839 C CA . LYS A 1 105 ? -16.709 18.890 22.236 1.00 85.12 105 LYS A CA 1
ATOM 840 C C . LYS A 1 105 ? -15.919 19.897 23.069 1.00 85.12 105 LYS A C 1
ATOM 842 O O . LYS A 1 105 ? -14.851 20.315 22.645 1.00 85.12 105 LYS A O 1
ATOM 847 N N . ASP A 1 106 ? -16.468 20.303 24.211 1.00 92.75 106 ASP A N 1
ATOM 848 C CA . ASP A 1 106 ? -15.831 21.255 25.113 1.00 92.75 106 ASP A CA 1
ATOM 849 C C . ASP A 1 106 ? -14.620 20.598 25.807 1.00 92.75 106 ASP A C 1
ATOM 851 O O . ASP A 1 106 ? -14.805 19.581 26.490 1.00 92.75 106 ASP A O 1
ATOM 855 N N . PRO A 1 107 ? -13.392 21.123 25.623 1.00 92.75 107 PRO A N 1
ATOM 856 C CA . PRO A 1 107 ? -12.188 20.498 26.164 1.00 92.75 107 PRO A CA 1
ATOM 857 C C . PRO A 1 107 ? -12.180 20.438 27.694 1.00 92.75 107 PRO A C 1
ATOM 859 O O . PRO A 1 107 ? -11.818 19.409 28.260 1.00 92.75 107 PRO A O 1
ATOM 862 N N . GLU A 1 108 ? -12.628 21.491 28.377 1.00 93.56 108 GLU A N 1
ATOM 863 C CA . GLU A 1 108 ? -12.627 21.550 29.844 1.00 93.56 108 GLU A CA 1
ATOM 864 C C . GLU A 1 108 ? -13.590 20.522 30.440 1.00 93.56 108 GLU A C 1
ATOM 866 O O . GLU A 1 108 ? -13.213 19.710 31.289 1.00 93.56 108 GLU A O 1
ATOM 871 N N . LYS A 1 109 ? -14.805 20.448 29.901 1.00 95.44 109 LYS A N 1
ATOM 872 C CA . LYS A 1 109 ? -15.790 19.443 30.295 1.00 95.44 109 LYS A CA 1
ATOM 873 C C . LYS A 1 109 ? -15.306 18.026 30.000 1.00 95.44 109 LYS A C 1
ATOM 875 O O . LYS A 1 109 ? -15.537 17.122 30.802 1.00 95.44 109 LYS A O 1
ATOM 880 N N . LEU A 1 110 ? -14.643 17.799 28.863 1.00 94.44 110 LEU A N 1
ATOM 881 C CA . LEU A 1 110 ? -14.109 16.477 28.536 1.00 94.4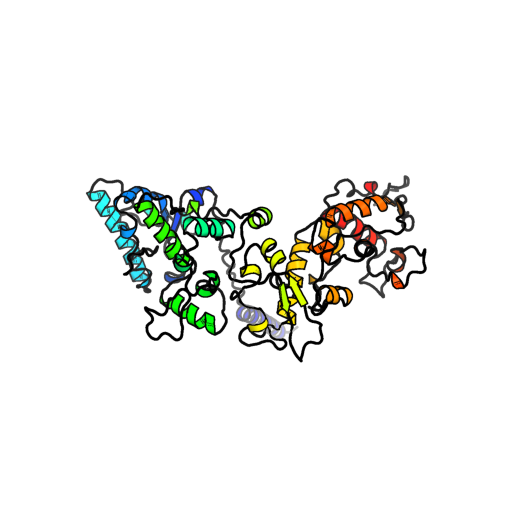4 110 LEU A CA 1
ATOM 882 C C . LEU A 1 110 ? -12.978 16.076 29.493 1.00 94.44 110 LEU A C 1
ATOM 884 O O . LEU A 1 110 ? -12.952 14.932 29.950 1.00 94.44 110 LEU A O 1
ATOM 888 N N . LYS A 1 111 ? -12.083 17.009 29.838 1.00 93.81 111 LYS A N 1
ATOM 889 C CA . LYS A 1 111 ? -11.041 16.820 30.859 1.00 93.81 111 LYS A CA 1
ATOM 890 C C . LYS A 1 111 ? -11.657 16.398 32.195 1.00 93.81 111 LYS A C 1
ATOM 892 O O . LYS A 1 111 ? -11.218 15.410 32.787 1.00 93.81 111 LYS A O 1
ATOM 897 N N . ASP A 1 112 ? -12.709 17.081 32.633 1.00 94.25 112 ASP A N 1
ATOM 898 C CA . ASP A 1 112 ? -13.417 16.740 33.869 1.00 94.25 112 ASP A CA 1
ATOM 899 C C . ASP A 1 112 ? -14.050 15.349 33.814 1.00 94.25 112 ASP A C 1
ATOM 901 O O . ASP A 1 112 ? -13.970 14.599 34.788 1.00 94.25 112 ASP A O 1
ATOM 905 N N . LEU A 1 113 ? -14.615 14.956 32.671 1.00 95.69 113 LEU A N 1
ATOM 906 C CA . LEU A 1 113 ? -15.181 13.619 32.478 1.00 95.69 113 LEU A CA 1
ATOM 907 C C . LEU A 1 113 ? -14.115 12.520 32.550 1.00 95.69 113 LEU A C 1
ATOM 909 O O . LEU A 1 113 ? -14.356 11.483 33.170 1.00 95.69 113 LEU A O 1
ATOM 913 N N . TYR A 1 114 ? -12.923 12.745 31.987 1.00 94.75 114 TYR A N 1
ATOM 914 C CA . TYR A 1 114 ? -11.785 11.832 32.142 1.00 94.75 114 TYR A CA 1
ATOM 915 C C . TYR A 1 114 ? -11.406 11.653 33.613 1.00 94.75 114 TYR A C 1
ATOM 917 O O . TYR A 1 114 ? -11.327 10.522 34.102 1.00 94.75 114 TYR A O 1
ATOM 925 N N . HIS A 1 115 ? -11.201 12.759 34.333 1.00 93.31 115 HIS A N 1
ATOM 926 C CA . HIS A 1 115 ? -10.870 12.713 35.756 1.00 93.31 115 HIS A CA 1
ATOM 927 C C . HIS A 1 115 ? -11.967 12.017 36.553 1.00 93.31 115 HIS A C 1
ATOM 929 O O . HIS A 1 115 ? -11.683 11.119 37.345 1.00 93.31 115 HIS A O 1
ATOM 935 N N . GLN A 1 116 ? -13.224 12.375 36.312 1.00 93.50 116 GLN A N 1
ATOM 936 C CA . GLN A 1 116 ? -14.366 11.816 37.011 1.00 93.50 116 GLN A CA 1
ATOM 937 C C . GLN A 1 116 ? -14.487 10.306 36.782 1.00 93.50 116 GLN A C 1
ATOM 939 O O . GLN A 1 116 ? -14.623 9.562 37.753 1.00 93.50 116 GLN A O 1
ATOM 944 N N . ALA A 1 117 ? -14.414 9.842 35.534 1.00 94.25 117 ALA A N 1
ATOM 945 C CA . ALA A 1 117 ? -14.566 8.430 35.195 1.00 94.25 117 ALA A CA 1
ATOM 946 C C . ALA A 1 117 ? -13.413 7.570 35.742 1.00 94.25 117 ALA A C 1
ATOM 948 O O . ALA A 1 117 ? -13.659 6.515 36.329 1.00 94.25 117 ALA A O 1
ATOM 949 N N . CYS A 1 118 ? -12.163 8.031 35.613 1.00 94.25 118 CYS A N 1
ATOM 950 C CA . CYS A 1 118 ? -10.992 7.307 36.114 1.00 94.25 118 CYS A CA 1
ATOM 951 C C . CYS A 1 118 ? -10.944 7.289 37.649 1.00 94.25 118 CYS A C 1
ATOM 953 O O . CYS A 1 118 ? -10.858 6.229 38.274 1.00 94.25 118 CYS A O 1
ATOM 955 N N . ILE A 1 119 ? -11.017 8.469 38.271 1.00 93.19 119 ILE A N 1
ATOM 956 C CA . ILE A 1 119 ? -10.772 8.628 39.706 1.00 93.19 119 ILE A CA 1
ATOM 957 C C . ILE A 1 119 ? -11.894 7.993 40.527 1.00 93.19 119 ILE A C 1
ATOM 959 O O . ILE A 1 119 ? -11.593 7.308 41.504 1.00 93.19 119 ILE A O 1
ATOM 963 N N . LYS A 1 120 ? -13.167 8.149 40.130 1.00 93.06 120 LYS A N 1
ATOM 964 C CA . LYS A 1 120 ? -14.288 7.527 40.859 1.00 93.06 120 LYS A CA 1
ATOM 965 C C . LYS A 1 120 ? -14.145 6.008 40.918 1.00 93.06 120 LYS A C 1
ATOM 967 O O . LYS A 1 120 ? -14.287 5.430 41.992 1.00 93.06 120 LYS A O 1
ATOM 972 N N . CYS A 1 121 ? -13.801 5.368 39.797 1.00 94.44 121 CYS A N 1
ATOM 973 C CA . CYS A 1 121 ? -13.586 3.922 39.760 1.00 94.44 121 CYS A CA 1
ATOM 974 C C . CYS A 1 121 ? -12.417 3.505 40.666 1.00 94.44 121 CYS A C 1
ATOM 976 O O . CYS A 1 121 ? -12.541 2.560 41.444 1.00 94.44 121 CYS A O 1
ATOM 978 N N . HIS A 1 122 ? -11.286 4.215 40.612 1.00 94.31 122 HIS A N 1
ATOM 979 C CA . HIS A 1 122 ? -10.137 3.905 41.469 1.00 94.31 122 HIS A CA 1
ATOM 980 C C . HIS A 1 122 ? -10.451 4.093 42.960 1.00 94.31 122 HIS A C 1
ATOM 982 O O . HIS A 1 122 ? -10.063 3.258 43.776 1.00 94.31 122 HIS A O 1
ATOM 988 N N . GLN A 1 123 ? -11.177 5.153 43.322 1.00 93.44 123 GLN A N 1
ATOM 989 C CA . GLN A 1 123 ? -11.603 5.409 44.699 1.00 93.44 123 GLN A CA 1
ATOM 990 C C . GLN A 1 123 ? -12.548 4.320 45.201 1.00 93.44 123 GLN A C 1
ATOM 992 O O . GLN A 1 123 ? -12.352 3.809 46.300 1.00 93.44 123 GLN A O 1
ATOM 997 N N . GLN A 1 124 ? -13.518 3.913 44.381 1.00 93.44 124 GLN A N 1
ATOM 998 C CA . GLN A 1 124 ? -14.427 2.826 44.723 1.00 93.44 124 GLN A CA 1
ATOM 999 C C . GLN A 1 124 ? -13.667 1.513 44.960 1.00 93.44 124 GLN A C 1
ATOM 1001 O O . GLN A 1 124 ? -13.844 0.885 45.999 1.00 93.44 124 GLN A O 1
ATOM 1006 N N . LYS A 1 125 ? -12.765 1.118 44.051 1.00 93.56 125 LYS A N 1
ATOM 1007 C CA . LYS A 1 125 ? -11.970 -0.111 44.225 1.00 93.56 125 LYS A CA 1
ATOM 1008 C C . LYS A 1 125 ? -11.077 -0.047 45.472 1.00 93.56 125 LYS A C 1
ATOM 1010 O O . LYS A 1 125 ? -10.937 -1.060 46.151 1.00 93.56 125 LYS A O 1
ATOM 1015 N N . LYS A 1 126 ? -10.544 1.134 45.819 1.00 93.44 126 LYS A N 1
ATOM 1016 C CA . LYS A 1 126 ? -9.813 1.357 47.078 1.00 93.44 126 LYS A CA 1
ATOM 1017 C C . LYS A 1 126 ? -10.698 1.128 48.307 1.00 93.44 126 LYS A C 1
ATOM 1019 O O . LYS A 1 126 ? -10.258 0.456 49.235 1.00 93.44 126 LYS A O 1
ATOM 1024 N N . LEU A 1 127 ? -11.922 1.663 48.318 1.00 94.12 127 LEU A N 1
ATOM 1025 C CA . LEU A 1 127 ? -12.887 1.456 49.409 1.00 94.12 127 LEU A CA 1
ATOM 1026 C C . LEU A 1 127 ? -13.275 -0.022 49.552 1.00 94.12 127 LEU A C 1
ATOM 1028 O O . LEU A 1 127 ? -13.408 -0.520 50.663 1.00 94.12 127 LEU A O 1
ATOM 1032 N N . GLU A 1 128 ? -13.376 -0.734 48.430 1.00 94.62 128 GLU A N 1
ATOM 1033 C CA . GLU A 1 128 ? -13.605 -2.183 48.379 1.00 94.62 128 GLU A CA 1
ATOM 1034 C C . GLU A 1 128 ? -12.358 -3.022 48.735 1.00 94.62 128 GLU A C 1
ATOM 1036 O O . GLU A 1 128 ? -12.412 -4.247 48.639 1.00 94.62 128 GLU A O 1
ATOM 1041 N N . GLN A 1 129 ? -11.228 -2.397 49.095 1.00 93.31 129 GLN A N 1
ATOM 1042 C CA . GLN A 1 129 ? -9.934 -3.052 49.356 1.00 93.31 129 GLN A CA 1
ATOM 1043 C C . GLN A 1 129 ? -9.433 -3.941 48.197 1.00 93.31 129 GLN A C 1
ATOM 1045 O O . GLN A 1 129 ? -8.672 -4.889 48.394 1.00 93.31 129 GLN A O 1
ATOM 1050 N N . LYS A 1 130 ? -9.834 -3.634 46.959 1.00 91.75 130 LYS A N 1
ATOM 1051 C CA . LYS A 1 130 ? -9.382 -4.321 45.738 1.00 91.75 130 LYS A CA 1
ATOM 1052 C C . LYS A 1 130 ? -8.200 -3.583 45.109 1.00 91.75 130 LYS A C 1
ATOM 1054 O O . LYS A 1 130 ? -8.076 -2.380 45.318 1.00 91.75 130 LYS A O 1
ATOM 1059 N N . PRO A 1 131 ? -7.362 -4.237 44.280 1.00 91.38 131 PRO A N 1
ATOM 1060 C CA . PRO A 1 131 ? -6.321 -3.547 43.519 1.00 91.38 131 PRO A CA 1
ATOM 1061 C C . PRO A 1 131 ? -6.890 -2.363 42.725 1.00 91.38 131 PRO A C 1
ATOM 1063 O O . PRO A 1 131 ? -7.853 -2.514 41.972 1.00 91.38 131 PRO A O 1
ATOM 1066 N N . TYR A 1 132 ? -6.294 -1.185 42.901 1.00 91.44 132 TYR A N 1
ATOM 1067 C CA . TYR A 1 132 ? -6.804 0.079 42.374 1.00 91.44 132 TYR A CA 1
ATOM 1068 C C . TYR A 1 132 ? -5.677 0.923 41.745 1.00 91.44 132 TYR A C 1
ATOM 1070 O O . TYR A 1 132 ? -4.493 0.659 41.961 1.00 91.44 132 TYR A O 1
ATOM 1078 N N . GLY A 1 133 ? -6.037 1.900 40.905 1.00 90.56 133 GLY A N 1
ATOM 1079 C CA . GLY A 1 133 ? -5.099 2.851 40.288 1.00 90.56 133 GLY A CA 1
ATOM 1080 C C . GLY A 1 133 ? -4.936 4.154 41.093 1.00 90.56 133 GLY A C 1
ATOM 1081 O O . GLY A 1 133 ? -5.375 4.232 42.231 1.00 90.56 133 GLY A O 1
ATOM 1082 N N . PRO A 1 134 ? -4.332 5.219 40.546 1.00 90.50 134 PRO A N 1
ATOM 1083 C CA . PRO A 1 134 ? -4.160 6.488 41.274 1.00 90.50 134 PRO A CA 1
ATOM 1084 C C . PRO A 1 134 ? -5.494 7.149 41.692 1.00 90.50 134 PRO A C 1
ATOM 1086 O O . PRO A 1 134 ? -6.430 7.179 40.893 1.00 90.50 134 PRO A O 1
ATOM 1089 N N . VAL A 1 135 ? -5.604 7.683 42.926 1.00 82.69 135 VAL A N 1
ATOM 1090 C CA . VAL A 1 135 ? -6.908 8.071 43.541 1.00 82.69 135 VAL A CA 1
ATOM 1091 C C . VAL A 1 135 ? -7.176 9.556 43.818 1.00 82.69 135 VAL A C 1
ATOM 1093 O O . VAL A 1 135 ? -8.351 9.876 43.973 1.00 82.69 135 VAL A O 1
ATOM 1096 N N . ARG A 1 136 ? -6.183 10.458 43.906 1.00 65.75 136 ARG A N 1
ATOM 1097 C CA . ARG A 1 136 ? -6.391 11.937 43.850 1.00 65.75 136 ARG A CA 1
ATOM 1098 C C . ARG A 1 136 ? -5.153 12.788 44.151 1.00 65.75 136 ARG A C 1
ATOM 1100 O O . ARG A 1 136 ? -5.142 13.948 43.774 1.00 65.75 136 ARG A O 1
ATOM 1107 N N . LEU A 1 137 ? -4.177 12.274 44.902 1.00 60.03 137 LEU A N 1
ATOM 1108 C CA . LEU A 1 137 ? -3.229 13.138 45.629 1.00 60.03 137 LEU A CA 1
ATOM 1109 C C . LEU A 1 137 ? -1.968 13.545 44.848 1.00 60.03 137 LEU A C 1
ATOM 1111 O O . LEU A 1 137 ? -1.181 14.334 45.356 1.00 60.03 137 LEU A O 1
ATOM 1115 N N . SER A 1 138 ? -1.778 13.060 43.622 1.00 70.00 138 SER A N 1
ATOM 1116 C CA . SER A 1 138 ? -0.636 13.435 42.786 1.00 70.00 138 SER A CA 1
ATOM 1117 C C . SER A 1 138 ? -1.053 13.453 41.319 1.00 70.00 138 SER A C 1
ATOM 1119 O O . SER A 1 138 ? -1.417 12.422 40.749 1.00 70.00 138 SER A O 1
ATOM 1121 N N . CYS A 1 139 ? -0.988 14.631 40.687 1.00 84.94 139 CYS A N 1
ATOM 1122 C CA . CYS A 1 139 ? -1.151 14.761 39.236 1.00 84.94 139 CYS A CA 1
ATOM 1123 C C . CYS A 1 139 ? -0.108 13.903 38.502 1.00 84.94 139 CYS A C 1
ATOM 1125 O O . CYS A 1 139 ? -0.404 13.316 37.463 1.00 84.94 139 CYS A O 1
ATOM 1127 N N . GLY A 1 140 ? 1.091 13.790 39.086 1.00 85.44 140 GLY A N 1
ATOM 1128 C CA . GLY A 1 140 ? 2.237 13.070 38.539 1.00 85.44 140 GLY A CA 1
ATOM 1129 C C . GLY A 1 140 ? 2.077 11.552 38.478 1.00 85.44 140 GLY A C 1
ATOM 1130 O O . GLY A 1 140 ? 2.844 10.915 37.765 1.00 85.44 140 GLY A O 1
ATOM 1131 N N . ASP A 1 141 ? 1.079 10.969 39.149 1.00 87.88 141 ASP A N 1
ATOM 1132 C CA . ASP A 1 141 ? 0.830 9.520 39.095 1.00 87.88 141 ASP A CA 1
ATOM 1133 C C . ASP A 1 141 ? 0.188 9.098 37.764 1.00 87.88 141 ASP A C 1
ATOM 1135 O O . ASP A 1 141 ? 0.397 7.982 37.285 1.00 87.88 141 ASP A O 1
ATOM 1139 N N . CYS A 1 142 ? -0.595 9.997 37.159 1.00 90.88 142 CYS A N 1
ATOM 1140 C CA . CYS A 1 142 ? -1.208 9.807 35.842 1.00 90.88 142 CYS A CA 1
ATOM 1141 C C . CYS A 1 142 ? -0.450 10.590 34.761 1.00 90.88 142 CYS A C 1
ATOM 1143 O O . CYS A 1 142 ? -0.134 10.046 33.700 1.00 90.88 142 CYS A O 1
ATOM 1145 N N . HIS A 1 143 ? -0.135 11.856 35.039 1.00 92.38 143 HIS A N 1
ATOM 1146 C CA . HIS A 1 143 ? 0.564 12.774 34.143 1.00 92.38 143 HIS A CA 1
ATOM 1147 C C . HIS A 1 143 ? 2.071 12.749 34.409 1.00 92.38 143 HIS A C 1
ATOM 1149 O O . HIS A 1 143 ? 2.666 13.720 34.873 1.00 92.38 143 HIS A O 1
ATOM 1155 N N . VAL A 1 144 ? 2.705 11.610 34.134 1.00 90.88 144 VAL A N 1
ATOM 1156 C CA . VAL A 1 144 ? 4.140 11.443 34.388 1.00 90.88 144 VAL A CA 1
ATOM 1157 C C . VAL A 1 144 ? 4.953 12.247 33.363 1.00 90.88 144 VAL A C 1
ATOM 1159 O O . VAL A 1 144 ? 4.891 11.972 32.164 1.00 90.88 144 VAL A O 1
ATOM 1162 N N . ASN A 1 145 ? 5.772 13.196 33.829 1.00 87.50 145 ASN A N 1
ATOM 1163 C CA . ASN A 1 145 ? 6.534 14.130 32.979 1.00 87.50 145 ASN A CA 1
ATOM 1164 C C . ASN A 1 145 ? 7.401 13.462 31.902 1.00 87.50 145 ASN A C 1
ATOM 1166 O O . ASN A 1 145 ? 7.554 14.011 30.812 1.00 87.50 145 ASN A O 1
ATOM 1170 N N . ILE A 1 146 ? 7.923 12.256 32.154 1.00 86.56 146 ILE A N 1
ATOM 1171 C CA . ILE A 1 146 ? 8.721 11.509 31.165 1.00 86.56 146 ILE A CA 1
ATOM 1172 C C . ILE A 1 146 ? 7.934 11.186 29.881 1.00 86.56 146 ILE A C 1
ATOM 1174 O O . ILE A 1 146 ? 8.532 10.861 28.856 1.00 86.56 146 ILE A O 1
ATOM 1178 N N . TYR A 1 147 ? 6.600 11.266 29.918 1.00 87.06 147 TYR A N 1
ATOM 1179 C CA . TYR A 1 147 ? 5.731 11.032 28.768 1.00 87.06 147 TYR A CA 1
ATOM 1180 C C . TYR A 1 147 ? 5.344 12.308 28.015 1.00 87.06 147 TYR A C 1
ATOM 1182 O O . TYR A 1 147 ? 4.698 12.191 26.977 1.00 87.06 147 TYR A O 1
ATOM 1190 N N . ALA A 1 148 ? 5.768 13.500 28.461 1.00 84.56 148 ALA A N 1
ATOM 1191 C CA . ALA A 1 148 ? 5.438 14.783 27.823 1.00 84.56 148 ALA A CA 1
ATOM 1192 C C . ALA A 1 148 ? 5.751 14.807 26.315 1.00 84.56 148 ALA A C 1
ATOM 1194 O O . ALA A 1 148 ? 4.993 15.366 25.528 1.00 84.56 148 ALA A O 1
ATOM 1195 N N . TYR A 1 149 ? 6.833 14.136 25.917 1.00 81.19 149 TYR A N 1
ATOM 1196 C CA . TYR A 1 149 ? 7.291 14.043 24.526 1.00 81.19 149 TYR A CA 1
ATOM 1197 C C . TYR A 1 149 ? 7.149 12.636 23.936 1.00 81.19 149 TYR A C 1
ATOM 1199 O O . TYR A 1 149 ? 7.716 12.339 22.884 1.00 81.19 149 TYR A O 1
ATOM 1207 N N . LYS A 1 150 ? 6.436 11.736 24.622 1.00 83.12 150 LYS A N 1
ATOM 1208 C CA . LYS A 1 150 ? 6.226 10.373 24.141 1.00 83.12 150 LYS A CA 1
ATOM 1209 C C . LYS A 1 150 ? 5.134 10.368 23.077 1.00 83.12 150 LYS A C 1
ATOM 1211 O O . LYS A 1 150 ? 4.126 11.053 23.211 1.00 83.12 150 LYS A O 1
ATOM 1216 N N . ASP A 1 151 ? 5.312 9.542 22.053 1.00 82.75 151 ASP A N 1
ATOM 1217 C CA . ASP A 1 151 ? 4.243 9.201 21.121 1.00 82.75 151 ASP A CA 1
ATOM 1218 C C . ASP A 1 151 ? 4.137 7.681 20.968 1.00 82.75 151 ASP A C 1
ATOM 1220 O O . ASP A 1 151 ? 5.128 6.960 21.114 1.00 82.75 151 ASP A O 1
ATOM 1224 N N . ILE A 1 152 ? 2.920 7.197 20.728 1.00 83.75 152 ILE A N 1
ATOM 1225 C CA . ILE A 1 152 ? 2.594 5.775 20.601 1.00 83.75 152 ILE A CA 1
ATOM 1226 C C . ILE A 1 152 ? 1.773 5.596 19.329 1.00 83.75 152 ILE A C 1
ATOM 1228 O O . ILE A 1 152 ? 0.589 5.919 19.290 1.00 83.75 152 ILE A O 1
ATOM 1232 N N . ASN A 1 153 ? 2.410 5.043 18.297 1.00 83.50 153 ASN A N 1
ATOM 1233 C CA . ASN A 1 153 ? 1.783 4.767 17.009 1.00 83.50 153 ASN A CA 1
ATOM 1234 C C . ASN A 1 153 ? 1.752 3.261 16.749 1.00 83.50 153 ASN A C 1
ATOM 1236 O O . ASN A 1 153 ? 2.792 2.640 16.524 1.00 83.50 153 ASN A O 1
ATOM 1240 N N . TYR A 1 154 ? 0.552 2.678 16.765 1.00 86.31 154 TYR A N 1
ATOM 1241 C CA . TYR A 1 154 ? 0.366 1.267 16.441 1.00 86.31 154 TYR A CA 1
ATOM 1242 C C . TYR A 1 154 ? 0.548 1.018 14.941 1.00 86.31 154 TYR A C 1
ATOM 1244 O O . TYR A 1 154 ? 0.038 1.796 14.123 1.00 86.31 154 TYR A O 1
ATOM 1252 N N . PRO A 1 155 ? 1.209 -0.090 14.552 1.00 88.62 155 PRO A N 1
ATOM 1253 C CA . PRO A 1 155 ? 1.183 -0.538 13.171 1.00 88.62 155 PRO A CA 1
ATOM 1254 C C . PRO A 1 155 ? -0.262 -0.687 12.697 1.00 88.62 155 PRO A C 1
ATOM 1256 O O . PRO A 1 155 ? -1.106 -1.252 13.394 1.00 88.62 155 PRO A O 1
ATOM 1259 N N . LYS A 1 156 ? -0.572 -0.175 11.505 1.00 87.12 156 LYS A N 1
ATOM 1260 C CA . LYS A 1 156 ? -1.918 -0.314 10.941 1.00 87.12 156 LYS A CA 1
ATOM 1261 C C . LYS A 1 156 ? -2.188 -1.791 10.668 1.00 87.12 156 LYS A C 1
ATOM 1263 O O . LYS A 1 156 ? -1.442 -2.411 9.915 1.00 87.12 156 LYS A O 1
ATOM 1268 N N . PHE A 1 157 ? -3.253 -2.319 11.266 1.00 89.00 157 PHE A N 1
ATOM 1269 C CA . PHE A 1 157 ? -3.792 -3.605 10.856 1.00 89.00 157 PHE A CA 1
ATOM 1270 C C . PHE A 1 157 ? -4.425 -3.455 9.477 1.00 89.00 157 PHE A C 1
ATOM 1272 O O . PHE A 1 157 ? -5.093 -2.459 9.186 1.00 89.00 157 PHE A O 1
ATOM 1279 N N . ASP A 1 158 ? -4.183 -4.437 8.627 1.00 85.31 158 ASP A N 1
ATOM 1280 C CA . ASP A 1 158 ? -4.574 -4.397 7.238 1.00 85.31 158 ASP A CA 1
ATOM 1281 C C . ASP A 1 158 ? -5.258 -5.708 6.880 1.00 85.31 158 ASP A C 1
ATOM 1283 O O . ASP A 1 158 ? -4.669 -6.785 6.954 1.00 85.31 158 ASP A O 1
ATOM 1287 N N . PHE A 1 159 ? -6.539 -5.600 6.547 1.00 90.44 159 PHE A N 1
ATOM 1288 C CA . PHE A 1 159 ? -7.386 -6.743 6.254 1.00 90.44 159 PHE A CA 1
ATOM 1289 C C . PHE A 1 159 ? -7.102 -7.242 4.835 1.00 90.44 159 PHE A C 1
ATOM 1291 O O . PHE A 1 159 ? -7.708 -6.785 3.863 1.00 90.44 159 PHE A O 1
ATOM 1298 N N . ASP A 1 160 ? -6.094 -8.104 4.723 1.00 92.38 160 ASP A N 1
ATOM 1299 C CA . ASP A 1 160 ? -5.656 -8.689 3.460 1.00 92.38 160 ASP A CA 1
ATOM 1300 C C . ASP A 1 160 ? -6.554 -9.843 2.983 1.00 92.38 160 ASP A C 1
ATOM 1302 O O . ASP A 1 160 ? -7.515 -10.239 3.644 1.00 92.38 160 ASP A O 1
ATOM 1306 N N . PHE A 1 161 ? -6.239 -10.392 1.808 1.00 93.12 161 PHE A N 1
ATOM 1307 C CA . PHE A 1 161 ? -7.029 -11.457 1.190 1.00 93.12 161 PHE A CA 1
ATOM 1308 C C . PHE A 1 161 ? -7.059 -12.763 1.995 1.00 93.12 161 PHE A C 1
ATOM 1310 O O . PHE A 1 161 ? -8.051 -13.482 1.928 1.00 93.12 161 PHE A O 1
ATOM 1317 N N . VAL A 1 162 ? -6.020 -13.070 2.779 1.00 93.12 162 VAL A N 1
ATOM 1318 C CA . VAL A 1 162 ? -5.986 -14.281 3.616 1.00 93.12 162 VAL A CA 1
ATOM 1319 C C . VAL A 1 162 ? -6.937 -14.117 4.798 1.00 93.12 162 VAL A C 1
ATOM 1321 O O . VAL A 1 162 ? -7.733 -15.014 5.089 1.00 93.12 162 VAL A O 1
ATOM 1324 N N . TYR A 1 163 ? -6.893 -12.961 5.467 1.00 92.81 163 TYR A N 1
ATOM 1325 C CA . TYR A 1 163 ? -7.850 -12.659 6.528 1.00 92.81 163 TYR A CA 1
ATOM 1326 C C . TYR A 1 163 ? -9.278 -12.593 5.991 1.00 92.81 163 TYR A C 1
ATOM 1328 O O . TYR A 1 163 ? -10.171 -13.172 6.608 1.00 92.81 163 TYR A O 1
ATOM 1336 N N . HIS A 1 164 ? -9.483 -11.957 4.837 1.00 94.06 164 HIS A N 1
ATOM 1337 C CA . HIS A 1 164 ? -10.787 -11.899 4.185 1.00 94.06 164 HIS A CA 1
ATOM 1338 C C . HIS A 1 164 ? -11.342 -13.295 3.905 1.00 94.06 164 HIS A C 1
ATOM 1340 O O . HIS A 1 164 ? -12.453 -13.599 4.327 1.00 94.06 164 HIS A O 1
ATOM 1346 N N . GLU A 1 165 ? -10.561 -14.166 3.266 1.00 92.81 165 GLU A N 1
ATOM 1347 C CA . GLU A 1 165 ? -10.982 -15.540 2.979 1.00 92.81 165 GLU A CA 1
ATOM 1348 C C . GLU A 1 165 ? -11.320 -16.322 4.250 1.00 92.81 165 GLU A C 1
ATOM 1350 O O . GLU A 1 165 ? -12.305 -17.055 4.291 1.00 92.81 165 GLU A O 1
ATOM 1355 N N . THR A 1 166 ? -10.531 -16.142 5.312 1.00 93.19 166 THR A N 1
ATOM 1356 C CA . THR A 1 166 ? -10.806 -16.788 6.601 1.00 93.19 166 THR A CA 1
ATOM 1357 C C . THR A 1 166 ? -12.186 -16.384 7.120 1.00 93.19 166 THR A C 1
ATOM 1359 O O . THR A 1 166 ? -12.969 -17.242 7.503 1.00 93.19 166 THR A O 1
ATOM 1362 N N . HIS A 1 167 ? -12.532 -15.096 7.064 1.00 94.75 167 HIS A N 1
ATOM 1363 C CA . HIS A 1 167 ? -13.845 -14.630 7.518 1.00 94.75 167 HIS A CA 1
ATOM 1364 C C . HIS A 1 167 ? -14.976 -15.090 6.598 1.00 94.75 167 HIS A C 1
ATOM 1366 O O . HIS A 1 167 ? -16.040 -15.445 7.089 1.00 94.75 167 HIS A O 1
ATOM 1372 N N . VAL A 1 168 ? -14.760 -15.124 5.281 1.00 93.56 168 VAL A N 1
ATOM 1373 C CA . VAL A 1 168 ? -15.757 -15.640 4.329 1.00 93.56 168 VAL A CA 1
ATOM 1374 C C . VAL A 1 168 ? -16.106 -17.098 4.638 1.00 93.56 168 VAL A C 1
ATOM 1376 O O . VAL A 1 168 ? -17.286 -17.444 4.622 1.00 93.56 168 VAL A O 1
ATOM 1379 N N . LYS A 1 169 ? -15.108 -17.929 4.968 1.00 92.44 169 LYS A N 1
ATOM 1380 C CA . LYS A 1 169 ? -15.317 -19.328 5.374 1.00 92.44 169 LYS A CA 1
ATOM 1381 C C . LYS A 1 169 ? -16.066 -19.445 6.696 1.00 92.44 169 LYS A C 1
ATOM 1383 O O . LYS A 1 169 ? -17.074 -20.133 6.752 1.00 92.44 169 LYS A O 1
ATOM 1388 N N . GLU A 1 170 ? -15.599 -18.754 7.733 1.00 93.25 170 GLU A N 1
ATOM 1389 C CA . GLU A 1 170 ? -16.185 -18.837 9.083 1.00 93.25 170 GLU A CA 1
ATOM 1390 C C . GLU A 1 170 ? -17.595 -18.218 9.167 1.00 93.25 170 GLU A C 1
ATOM 1392 O O . GLU A 1 170 ? -18.342 -18.482 10.106 1.00 93.25 170 GLU A O 1
ATOM 1397 N N . LEU A 1 171 ? -17.974 -17.373 8.202 1.00 91.81 171 LEU A N 1
ATOM 1398 C CA . LEU A 1 171 ? -19.286 -16.723 8.140 1.00 91.81 171 LEU A CA 1
ATOM 1399 C C . LEU A 1 171 ? -20.222 -17.317 7.080 1.00 91.81 171 LEU A C 1
ATOM 1401 O O . LEU A 1 171 ? -21.251 -16.699 6.797 1.00 91.81 171 LEU A O 1
ATOM 1405 N N . ASP A 1 172 ? -19.899 -18.475 6.500 1.00 90.62 172 ASP A N 1
ATOM 1406 C CA . ASP A 1 172 ? -20.701 -19.141 5.462 1.00 90.62 172 ASP A CA 1
ATOM 1407 C C . ASP A 1 172 ? -21.049 -18.215 4.280 1.00 90.62 172 ASP A C 1
ATOM 1409 O O . ASP A 1 172 ? -22.183 -18.184 3.802 1.00 90.62 172 ASP A O 1
ATOM 1413 N N . GLN A 1 173 ? -20.085 -17.406 3.828 1.00 87.81 173 GLN A N 1
ATOM 1414 C CA . GLN A 1 173 ? -20.247 -16.440 2.728 1.00 87.81 173 GLN A CA 1
ATOM 1415 C C . GLN A 1 173 ? -21.333 -15.363 2.950 1.00 87.81 173 GLN A C 1
ATOM 1417 O O . GLN A 1 173 ? -21.802 -14.747 1.993 1.00 87.81 173 GLN A O 1
ATOM 1422 N N . LYS A 1 174 ? -21.713 -15.081 4.203 1.00 92.88 174 LYS A N 1
ATOM 1423 C CA . LYS A 1 174 ? -22.689 -14.029 4.554 1.00 92.88 174 LYS A CA 1
ATOM 1424 C C . LYS A 1 174 ? -22.061 -12.635 4.531 1.00 92.88 174 LYS A C 1
ATOM 1426 O O . LYS A 1 174 ? -21.746 -12.056 5.576 1.00 92.88 174 LYS A O 1
ATOM 1431 N N . CYS A 1 175 ? -21.850 -12.101 3.330 1.00 93.56 175 CYS A N 1
ATOM 1432 C CA . CYS A 1 175 ? -21.248 -10.786 3.089 1.00 93.56 175 CYS A CA 1
ATOM 1433 C C . CYS A 1 175 ? -22.004 -9.640 3.786 1.00 93.56 175 CYS A C 1
ATOM 1435 O O . CYS A 1 175 ? -21.385 -8.660 4.213 1.00 93.56 175 CYS A O 1
ATOM 1437 N N . GLU A 1 176 ? -23.323 -9.771 3.939 1.00 94.31 176 GLU A N 1
ATOM 1438 C CA . GLU A 1 176 ? -24.221 -8.798 4.569 1.00 94.31 176 GLU A CA 1
ATOM 1439 C C . GLU A 1 176 ? -23.922 -8.545 6.051 1.00 94.31 176 GLU A C 1
ATOM 1441 O O . GLU A 1 176 ? -24.325 -7.517 6.593 1.00 94.31 176 GLU A O 1
ATOM 1446 N N . LYS A 1 177 ? -23.172 -9.438 6.710 1.00 93.19 177 LYS A N 1
ATOM 1447 C CA . LYS A 1 177 ? -22.729 -9.242 8.098 1.00 93.19 177 LYS A CA 1
ATOM 1448 C C . LYS A 1 177 ? -21.676 -8.144 8.249 1.00 93.19 177 LYS A C 1
ATOM 1450 O O . LYS A 1 177 ? -21.466 -7.652 9.355 1.00 93.19 177 LYS A O 1
ATOM 1455 N N . CYS A 1 178 ? -20.988 -7.779 7.168 1.00 94.50 178 CYS A N 1
ATOM 1456 C CA . CYS A 1 178 ? -19.883 -6.819 7.210 1.00 94.50 178 CYS A CA 1
ATOM 1457 C C . CYS A 1 178 ? -20.052 -5.685 6.200 1.00 94.50 178 CYS A C 1
ATOM 1459 O O . CYS A 1 178 ? -19.767 -4.528 6.518 1.00 94.50 178 CYS A O 1
ATOM 1461 N N . HIS A 1 179 ? -20.497 -6.002 4.985 1.00 95.19 179 HIS A N 1
ATOM 1462 C CA . HIS A 1 179 ? -20.605 -5.029 3.910 1.00 95.19 179 HIS A CA 1
ATOM 1463 C C . HIS A 1 179 ? -21.961 -4.342 3.909 1.00 95.19 179 HIS A C 1
ATOM 1465 O O . HIS A 1 179 ? -23.015 -4.969 3.962 1.00 95.19 179 HIS A O 1
ATOM 1471 N N . HIS A 1 180 ? -21.914 -3.027 3.764 1.00 93.38 180 HIS A N 1
ATOM 1472 C CA . HIS A 1 180 ? -23.083 -2.189 3.603 1.00 93.38 180 HIS A CA 1
ATOM 1473 C C . HIS A 1 180 ? -22.767 -1.037 2.653 1.00 93.38 180 HIS A C 1
ATOM 1475 O O . HIS A 1 180 ? -21.612 -0.663 2.445 1.00 93.38 180 HIS A O 1
ATOM 1481 N N . THR A 1 181 ? -23.817 -0.455 2.100 1.00 90.25 181 THR A N 1
ATOM 1482 C CA . THR A 1 181 ? -23.788 0.814 1.386 1.00 90.25 181 THR A CA 1
ATOM 1483 C C . THR A 1 181 ? -24.815 1.757 1.998 1.00 90.25 181 THR A C 1
ATOM 1485 O O . THR A 1 181 ? -25.675 1.338 2.776 1.00 90.25 181 THR A O 1
ATOM 1488 N N . TYR A 1 182 ? -24.695 3.038 1.671 1.00 89.62 182 TYR A N 1
ATOM 1489 C CA . TYR A 1 182 ? -25.617 4.061 2.134 1.00 89.62 182 TYR A CA 1
ATOM 1490 C C . TYR A 1 182 ? -26.458 4.542 0.959 1.00 89.62 182 TYR A C 1
ATOM 1492 O O . TYR A 1 182 ? -25.921 5.069 -0.017 1.00 89.62 182 TYR A O 1
ATOM 1500 N N . ASP A 1 183 ? -27.767 4.360 1.063 1.00 89.12 183 ASP A N 1
ATOM 1501 C CA . ASP A 1 183 ? -28.732 4.887 0.118 1.00 89.12 183 ASP A CA 1
ATOM 1502 C C . ASP A 1 183 ? -28.961 6.379 0.379 1.00 89.12 183 ASP A C 1
ATOM 1504 O O . ASP A 1 183 ? -29.461 6.774 1.430 1.00 89.12 183 ASP A O 1
ATOM 1508 N N . LEU A 1 184 ? -28.539 7.220 -0.565 1.00 86.12 184 LEU A N 1
ATOM 1509 C CA . LEU A 1 184 ? -28.704 8.671 -0.471 1.00 86.12 184 LEU A CA 1
ATOM 1510 C C . LEU A 1 184 ? -30.127 9.129 -0.817 1.00 86.12 184 LEU A C 1
ATOM 1512 O O . LEU A 1 184 ? -30.446 10.289 -0.560 1.00 86.12 184 LEU A O 1
ATOM 1516 N N . GLU A 1 185 ? -30.941 8.259 -1.415 1.00 86.88 185 GLU A N 1
ATOM 1517 C CA . GLU A 1 185 ? -32.317 8.557 -1.822 1.00 86.88 185 GLU A CA 1
ATOM 1518 C C . GLU A 1 185 ? -33.337 8.152 -0.749 1.00 86.88 185 GLU A C 1
ATOM 1520 O O . GLU A 1 185 ? -34.476 8.606 -0.790 1.00 86.88 185 GLU A O 1
ATOM 1525 N N . GLU A 1 186 ? -32.928 7.349 0.239 1.00 88.06 186 GLU A N 1
ATOM 1526 C CA . GLU A 1 186 ? -33.787 6.923 1.344 1.00 88.06 186 GLU A CA 1
ATOM 1527 C C . GLU A 1 186 ? -34.002 8.073 2.355 1.00 88.06 186 GLU A C 1
ATOM 1529 O O . GLU A 1 186 ? -33.042 8.504 3.011 1.00 88.06 186 GLU A O 1
ATOM 1534 N N . PRO A 1 187 ? -35.244 8.576 2.522 1.00 80.88 187 PRO A N 1
ATOM 1535 C CA . PRO A 1 187 ? -35.542 9.638 3.482 1.00 80.88 187 PRO A CA 1
ATOM 1536 C C . PRO A 1 187 ? -35.366 9.193 4.942 1.00 80.88 187 PRO A C 1
ATOM 1538 O O . PRO A 1 187 ? -34.960 10.000 5.787 1.00 80.88 187 PRO A O 1
ATOM 1541 N N . ASP A 1 188 ? -35.633 7.924 5.261 1.00 82.94 188 ASP A N 1
ATOM 1542 C CA . ASP A 1 188 ? -35.432 7.377 6.599 1.00 82.94 188 ASP A CA 1
ATOM 1543 C C . ASP A 1 188 ? -33.965 6.970 6.808 1.00 82.94 188 ASP A C 1
ATOM 1545 O O . ASP A 1 188 ? -33.517 5.869 6.472 1.00 82.94 188 ASP A O 1
ATOM 1549 N N . LYS A 1 189 ? -33.196 7.850 7.462 1.00 79.56 189 LYS A N 1
ATOM 1550 C CA . LYS A 1 189 ? -31.776 7.612 7.783 1.00 79.56 189 LYS A CA 1
ATOM 1551 C C . LYS A 1 189 ? -31.516 6.325 8.580 1.00 79.56 189 LYS A C 1
ATOM 1553 O O . LYS A 1 189 ? -30.362 5.886 8.635 1.00 79.56 189 LYS A O 1
ATOM 1558 N N . THR A 1 190 ? -32.525 5.741 9.231 1.00 77.00 190 THR A N 1
ATOM 1559 C CA . THR A 1 190 ? -32.386 4.462 9.948 1.00 77.00 190 THR A CA 1
ATOM 1560 C C . THR A 1 190 ? -32.402 3.258 9.004 1.00 77.00 190 THR A C 1
ATOM 1562 O O . THR A 1 190 ? -31.784 2.242 9.316 1.00 77.00 190 THR A O 1
ATOM 1565 N N . LYS A 1 191 ? -33.015 3.399 7.823 1.00 80.50 191 LYS A N 1
ATOM 1566 C CA . LYS A 1 191 ? -33.113 2.375 6.767 1.00 80.50 191 LYS A CA 1
ATOM 1567 C C . LYS A 1 191 ? -32.138 2.591 5.612 1.00 80.50 191 LYS A C 1
ATOM 1569 O O . LYS A 1 191 ? -31.916 1.686 4.815 1.00 80.50 191 LYS A O 1
ATOM 1574 N N . ALA A 1 192 ? -31.509 3.763 5.551 1.00 86.38 192 ALA A N 1
ATOM 1575 C CA . ALA A 1 192 ? -30.568 4.117 4.493 1.00 86.38 192 ALA A CA 1
ATOM 1576 C C . ALA A 1 192 ? -29.326 3.205 4.423 1.00 86.38 192 ALA A C 1
ATOM 1578 O O . ALA A 1 192 ? -28.697 3.098 3.372 1.00 86.38 192 ALA A O 1
ATOM 1579 N N . LEU A 1 193 ? -28.946 2.534 5.517 1.00 89.69 193 LEU A N 1
ATOM 1580 C CA . LEU A 1 193 ? -27.852 1.564 5.499 1.00 89.69 193 LEU A CA 1
ATOM 1581 C C . LEU A 1 193 ? -28.372 0.202 5.018 1.00 89.69 193 LEU A C 1
ATOM 1583 O O . LEU A 1 193 ? -29.147 -0.442 5.721 1.00 89.69 193 LEU A O 1
ATOM 1587 N N . LYS A 1 194 ? -27.922 -0.261 3.849 1.00 91.56 194 LYS A N 1
ATOM 1588 C CA . LYS A 1 194 ? -28.379 -1.532 3.266 1.00 91.56 194 LYS A CA 1
ATOM 1589 C C . LYS A 1 194 ? -27.240 -2.363 2.695 1.00 91.56 194 LYS A C 1
ATOM 1591 O O . LYS A 1 194 ? -26.236 -1.829 2.228 1.00 91.56 194 LYS A O 1
ATOM 1596 N N . TYR A 1 195 ? -27.408 -3.679 2.692 1.00 93.69 195 TYR A N 1
ATOM 1597 C CA . TYR A 1 195 ? -26.545 -4.576 1.930 1.00 93.69 195 TYR A CA 1
ATOM 1598 C C . TYR A 1 195 ? -27.011 -4.631 0.472 1.00 93.69 195 TYR A C 1
ATOM 1600 O O . TYR A 1 195 ? -28.205 -4.725 0.193 1.00 93.69 195 TYR A O 1
ATOM 1608 N N . VAL A 1 196 ? -26.064 -4.578 -0.465 1.00 92.19 196 VAL A N 1
ATOM 1609 C CA . VAL A 1 196 ? -26.330 -4.786 -1.890 1.00 92.19 196 VAL A CA 1
ATOM 1610 C C . VAL A 1 196 ? -25.331 -5.812 -2.404 1.00 92.19 196 VAL A C 1
ATOM 1612 O O . VAL A 1 196 ? -24.130 -5.544 -2.447 1.00 92.19 196 VAL A O 1
ATOM 1615 N N . LYS A 1 197 ? -25.841 -6.986 -2.788 1.00 92.38 197 LYS A N 1
ATOM 1616 C CA . LYS A 1 197 ? -25.026 -8.093 -3.292 1.00 92.38 197 LYS A CA 1
ATOM 1617 C C . LYS A 1 197 ? -24.259 -7.688 -4.540 1.00 92.38 197 LYS A C 1
ATOM 1619 O O . LYS A 1 197 ? -24.812 -7.053 -5.440 1.00 92.38 197 LYS A O 1
ATOM 1624 N N . GLY A 1 198 ? -22.986 -8.062 -4.593 1.00 90.88 198 GLY A N 1
ATOM 1625 C CA . GLY A 1 198 ? -22.116 -7.670 -5.690 1.00 90.88 198 GLY A CA 1
ATOM 1626 C C . GLY A 1 198 ? -21.775 -6.182 -5.650 1.00 90.88 198 GLY A C 1
ATOM 1627 O O . GLY A 1 198 ? -21.324 -5.659 -6.666 1.00 90.88 198 GLY A O 1
ATOM 1628 N N . LYS A 1 199 ? -22.028 -5.487 -4.525 1.00 92.69 199 LYS A N 1
ATOM 1629 C CA . LYS A 1 199 ? -21.587 -4.114 -4.243 1.00 92.69 199 LYS A CA 1
ATOM 1630 C C . LYS A 1 199 ? -20.664 -3.983 -3.030 1.00 92.69 199 LYS A C 1
ATOM 1632 O O . LYS A 1 199 ? -20.444 -2.883 -2.538 1.00 92.69 199 LYS A O 1
ATOM 1637 N N . GLU A 1 200 ? -20.066 -5.082 -2.596 1.00 94.50 200 GLU A N 1
ATOM 1638 C CA . GLU A 1 200 ? -19.103 -5.138 -1.501 1.00 94.50 200 GLU A CA 1
ATOM 1639 C C . GLU A 1 200 ? -17.858 -4.326 -1.860 1.00 94.50 200 GLU A C 1
ATOM 1641 O O . GLU A 1 200 ? -17.280 -4.487 -2.936 1.00 94.50 200 GLU A O 1
ATOM 1646 N N . GLU A 1 201 ? -17.450 -3.426 -0.973 1.00 93.19 201 GLU A N 1
ATOM 1647 C CA . GLU A 1 201 ? -16.259 -2.609 -1.153 1.00 93.19 201 GLU A CA 1
ATOM 1648 C C . GLU A 1 201 ? -15.531 -2.417 0.179 1.00 93.19 201 GLU A C 1
ATOM 1650 O O . GLU A 1 201 ? -16.004 -2.801 1.251 1.00 93.19 201 GLU A O 1
ATOM 1655 N N . SER A 1 202 ? -14.346 -1.818 0.119 1.00 93.88 202 SER A N 1
ATOM 1656 C CA . SER A 1 202 ? -13.546 -1.600 1.311 1.00 93.88 202 SER A CA 1
ATOM 1657 C C . SER A 1 202 ? -14.046 -0.432 2.162 1.00 93.88 202 SER A C 1
ATOM 1659 O O . SER A 1 202 ? -14.294 0.656 1.646 1.00 93.88 202 SER A O 1
ATOM 1661 N N . CYS A 1 203 ? -14.008 -0.602 3.489 1.00 93.31 203 CYS A N 1
ATOM 1662 C CA . CYS A 1 203 ? -14.324 0.438 4.476 1.00 93.31 203 CYS A CA 1
ATOM 1663 C C . CYS A 1 203 ? -13.564 1.757 4.237 1.00 93.31 203 CYS A C 1
ATOM 1665 O O . CYS A 1 203 ? -14.075 2.835 4.525 1.00 93.31 203 CYS A O 1
ATOM 1667 N N . TYR A 1 204 ? -12.352 1.689 3.672 1.00 93.38 204 TYR A N 1
ATOM 1668 C CA . TYR A 1 204 ? -11.520 2.861 3.379 1.00 93.38 204 TYR A CA 1
ATOM 1669 C C . TYR A 1 204 ? -12.172 3.846 2.407 1.00 93.38 204 TYR A C 1
ATOM 1671 O O . TYR A 1 204 ? -11.830 5.025 2.429 1.00 93.38 204 TYR A O 1
ATOM 1679 N N . TYR A 1 205 ? -13.087 3.404 1.546 1.00 92.12 205 TYR A N 1
ATOM 1680 C CA . TYR A 1 205 ? -13.713 4.310 0.587 1.00 92.12 205 TYR A CA 1
ATOM 1681 C C . TYR A 1 205 ? -14.665 5.304 1.258 1.00 92.12 205 TYR A C 1
ATOM 1683 O O . TYR A 1 205 ? -14.698 6.462 0.844 1.00 92.12 205 TYR A O 1
ATOM 1691 N N . CYS A 1 206 ? -15.356 4.885 2.324 1.00 91.81 206 CYS A N 1
ATOM 1692 C CA . CYS A 1 206 ? -16.365 5.696 3.014 1.00 91.81 206 CYS A CA 1
ATOM 1693 C C . CYS A 1 206 ? -15.919 6.206 4.397 1.00 91.81 206 CYS A C 1
ATOM 1695 O O . CYS A 1 206 ? -16.428 7.226 4.854 1.00 91.81 206 CYS A O 1
ATOM 1697 N N . HIS A 1 207 ? -14.968 5.533 5.057 1.00 93.25 207 HIS A N 1
ATOM 1698 C CA . HIS A 1 207 ? -14.556 5.842 6.435 1.00 93.25 207 HIS A CA 1
ATOM 1699 C C . HIS A 1 207 ? -13.169 6.500 6.559 1.00 93.25 207 HIS A C 1
ATOM 1701 O O . HIS A 1 207 ? -12.786 6.927 7.651 1.00 93.25 207 HIS A O 1
ATOM 1707 N N . ASP A 1 208 ? -12.388 6.606 5.476 1.00 92.31 208 ASP A N 1
ATOM 1708 C CA . ASP A 1 208 ? -11.105 7.326 5.496 1.00 92.31 208 ASP A CA 1
ATOM 1709 C C . ASP A 1 208 ? -11.308 8.830 5.260 1.00 92.31 208 ASP A C 1
ATOM 1711 O O . ASP A 1 208 ? -11.322 9.317 4.129 1.00 92.31 208 ASP A O 1
ATOM 1715 N N . PHE A 1 209 ? -11.432 9.579 6.356 1.00 90.81 209 PHE A N 1
ATOM 1716 C CA . PHE A 1 209 ? -11.674 11.026 6.328 1.00 90.81 209 PHE A CA 1
ATOM 1717 C C . PHE A 1 209 ? -10.446 11.854 5.930 1.00 90.81 209 PHE A C 1
ATOM 1719 O O . PHE A 1 209 ? -10.549 13.069 5.787 1.00 90.81 209 PHE A O 1
ATOM 1726 N N . THR A 1 210 ? -9.282 11.225 5.739 1.00 88.00 210 THR A N 1
ATOM 1727 C CA . THR A 1 210 ? -8.052 11.933 5.346 1.00 88.00 210 THR A CA 1
ATOM 1728 C C . THR A 1 210 ? -7.978 12.185 3.842 1.00 88.00 210 THR A C 1
ATOM 1730 O O . THR A 1 210 ? -7.126 12.939 3.367 1.00 88.00 210 THR A O 1
ATOM 1733 N N . LYS A 1 211 ? -8.846 11.532 3.064 1.00 84.69 211 LYS A N 1
ATOM 1734 C CA . LYS A 1 211 ? -8.837 11.586 1.605 1.00 84.69 211 LYS A CA 1
ATOM 1735 C C . LYS A 1 211 ? -9.992 12.438 1.104 1.00 84.69 211 LYS A C 1
ATOM 1737 O O . LYS A 1 211 ? -11.138 12.230 1.486 1.00 84.69 211 LYS A O 1
ATOM 1742 N N . LYS A 1 212 ? -9.688 13.362 0.189 1.00 82.75 212 LYS A N 1
ATOM 1743 C CA . LYS A 1 212 ? -10.717 14.013 -0.628 1.00 82.75 212 LYS A CA 1
ATOM 1744 C C . LYS A 1 212 ? -11.371 12.964 -1.523 1.00 82.75 212 LYS A C 1
ATOM 1746 O O . LYS A 1 212 ? -10.675 12.090 -2.042 1.00 82.75 212 LYS A O 1
ATOM 1751 N N . LYS A 1 213 ? -12.687 13.072 -1.679 1.00 84.75 213 LYS A N 1
ATOM 1752 C CA . LYS A 1 213 ? -13.517 12.117 -2.407 1.00 84.75 213 LYS A CA 1
ATOM 1753 C C . LYS A 1 213 ? -14.304 12.796 -3.515 1.00 84.75 213 LYS A C 1
ATOM 1755 O O . LYS A 1 213 ? -14.511 14.009 -3.484 1.00 84.75 213 LYS A O 1
ATOM 1760 N N . GLY A 1 214 ? -14.760 12.005 -4.478 1.00 81.56 214 GLY A N 1
ATOM 1761 C CA . GLY A 1 214 ? -15.692 12.458 -5.504 1.00 81.56 214 GLY A CA 1
ATOM 1762 C C . GLY A 1 214 ? -17.007 12.980 -4.899 1.00 81.56 214 GLY A C 1
ATOM 1763 O O . GLY A 1 214 ? -17.289 12.770 -3.714 1.00 81.56 214 GLY A O 1
ATOM 1764 N N . PRO A 1 215 ? -17.848 13.655 -5.698 1.00 82.50 215 PRO A N 1
ATOM 1765 C CA . PRO A 1 215 ? -19.039 14.351 -5.202 1.00 82.50 215 PRO A CA 1
ATOM 1766 C C . PRO A 1 215 ? -20.042 13.427 -4.496 1.00 82.50 215 PRO A C 1
ATOM 1768 O O . PRO A 1 215 ? -20.647 13.816 -3.501 1.00 82.50 215 PRO A O 1
ATOM 1771 N N . GLU A 1 216 ? -20.194 12.193 -4.976 1.00 83.50 216 GLU A N 1
ATOM 1772 C CA . GLU A 1 216 ? -21.097 11.206 -4.380 1.00 83.50 216 GLU A CA 1
ATOM 1773 C C . GLU A 1 216 ? -20.572 10.686 -3.033 1.00 83.50 216 GLU A C 1
ATOM 1775 O O . GLU A 1 216 ? -21.248 10.809 -2.012 1.00 83.50 216 GLU A O 1
ATOM 1780 N N . LEU A 1 217 ? -19.336 10.172 -3.002 1.00 85.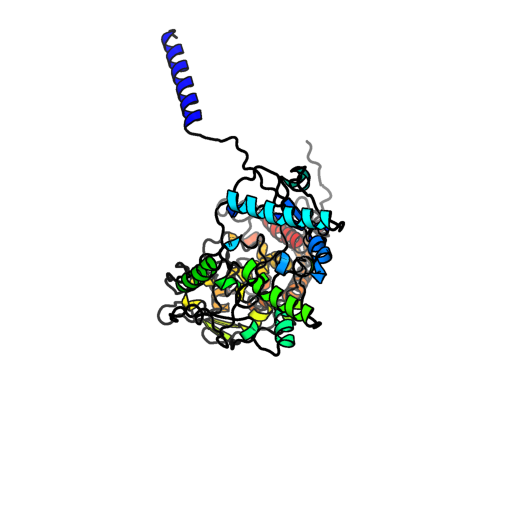94 217 LEU A N 1
ATOM 1781 C CA . LEU A 1 217 ? -18.716 9.681 -1.769 1.00 85.94 217 LEU A CA 1
ATOM 1782 C C . LEU A 1 217 ? -18.564 10.771 -0.715 1.00 85.94 217 LEU A C 1
ATOM 1784 O O . LEU A 1 217 ? -18.645 10.471 0.468 1.00 85.94 217 LEU A O 1
ATOM 1788 N N . THR A 1 218 ? -18.407 12.030 -1.120 1.00 88.69 218 THR A N 1
ATOM 1789 C CA . THR A 1 218 ? -18.366 13.162 -0.188 1.00 88.69 218 THR A CA 1
ATOM 1790 C C . THR A 1 218 ? -19.656 13.273 0.631 1.00 88.69 218 THR A C 1
ATOM 1792 O O . THR A 1 218 ? -19.589 13.590 1.816 1.00 88.69 218 THR A O 1
ATOM 1795 N N . LYS A 1 219 ? -20.828 12.974 0.051 1.00 89.00 219 LYS A N 1
ATOM 1796 C CA . LYS A 1 219 ? -22.104 12.961 0.791 1.00 89.00 219 LYS A CA 1
ATOM 1797 C C . LYS A 1 219 ? -22.130 11.842 1.836 1.00 89.00 219 LYS A C 1
ATOM 1799 O O . LYS A 1 219 ? -22.453 12.096 2.991 1.00 89.00 219 LYS A O 1
ATOM 1804 N N . ILE A 1 220 ? -21.717 10.633 1.449 1.00 88.56 220 ILE A N 1
ATOM 1805 C CA . ILE A 1 220 ? -21.633 9.474 2.356 1.00 88.56 220 ILE A CA 1
ATOM 1806 C C . ILE A 1 220 ? -20.608 9.723 3.472 1.00 88.56 220 ILE A C 1
ATOM 1808 O O . ILE A 1 220 ? -20.871 9.445 4.640 1.00 88.56 220 ILE A O 1
ATOM 1812 N N . LEU A 1 221 ? -19.456 10.302 3.133 1.00 88.44 221 LEU A N 1
ATOM 1813 C CA . LEU A 1 221 ? -18.383 10.604 4.076 1.00 88.44 221 LEU A CA 1
ATOM 1814 C C . LEU A 1 221 ? -18.837 11.631 5.122 1.00 88.44 221 LEU A C 1
ATOM 1816 O O . LEU A 1 221 ? -18.546 11.447 6.301 1.00 88.44 221 LEU A O 1
ATOM 1820 N N . LYS A 1 222 ? -19.616 12.651 4.734 1.00 89.38 222 LYS A N 1
ATOM 1821 C CA . LYS A 1 222 ? -20.228 13.598 5.684 1.00 89.38 222 LYS A CA 1
ATOM 1822 C C . LYS A 1 222 ? -21.148 12.900 6.688 1.00 89.38 222 LYS A C 1
ATOM 1824 O O . LYS A 1 222 ? -21.047 13.160 7.880 1.00 89.38 222 LYS A O 1
ATOM 1829 N N . ILE A 1 223 ? -21.972 11.954 6.238 1.00 89.00 223 ILE A N 1
ATOM 1830 C CA . ILE A 1 223 ? -22.838 11.169 7.135 1.00 89.00 223 ILE A CA 1
ATOM 1831 C C . ILE A 1 223 ? -21.999 10.330 8.110 1.00 89.00 223 ILE A C 1
ATOM 1833 O O . ILE A 1 223 ? -22.301 10.254 9.302 1.00 89.00 223 ILE A O 1
ATOM 1837 N N . ALA A 1 224 ? -20.920 9.710 7.628 1.00 90.00 224 ALA A N 1
ATOM 1838 C CA . ALA A 1 224 ? -19.999 8.977 8.491 1.00 90.00 224 ALA A CA 1
ATOM 1839 C C . ALA A 1 224 ? -19.302 9.905 9.505 1.00 90.00 224 ALA A C 1
ATOM 1841 O O . ALA A 1 224 ? -19.121 9.510 10.658 1.00 90.00 224 ALA A O 1
ATOM 1842 N N . GLN A 1 225 ? -18.947 11.133 9.111 1.00 89.81 225 GLN A N 1
ATOM 1843 C CA . GLN A 1 225 ? -18.376 12.155 9.995 1.00 89.81 225 GLN A CA 1
ATOM 1844 C C . GLN A 1 225 ? -19.363 12.608 11.074 1.00 89.81 225 GLN A C 1
ATOM 1846 O O . GLN A 1 225 ? -18.978 12.676 12.236 1.00 89.81 225 GLN A O 1
ATOM 1851 N N . GLU A 1 226 ? -20.629 12.855 10.722 1.00 88.75 226 GLU A N 1
ATOM 1852 C CA . GLU A 1 226 ? -21.697 13.196 11.679 1.00 88.75 226 GLU A CA 1
ATOM 1853 C C . GLU A 1 226 ? -21.874 12.107 12.746 1.00 88.75 226 GLU A C 1
ATOM 1855 O O . GLU A 1 226 ? -22.124 12.406 13.911 1.00 88.75 226 GLU A O 1
ATOM 1860 N N . LYS A 1 227 ? -21.694 10.839 12.360 1.00 86.56 227 LYS A N 1
ATOM 1861 C CA . LYS A 1 227 ? -21.745 9.679 13.264 1.00 86.56 227 LYS A CA 1
ATOM 1862 C C . LYS A 1 227 ? -20.398 9.352 13.927 1.00 86.56 227 LYS A C 1
ATOM 1864 O O . LYS A 1 227 ? -20.299 8.331 14.609 1.00 86.56 227 LYS A O 1
ATOM 1869 N N . SER A 1 228 ? -19.358 10.161 13.711 1.00 88.75 228 SER A N 1
ATOM 1870 C CA . SER A 1 228 ? -17.989 9.940 14.210 1.00 88.75 228 SER A CA 1
ATOM 1871 C C . SER A 1 228 ? -17.398 8.565 13.845 1.00 88.75 228 SER A C 1
ATOM 1873 O O . SER A 1 228 ? -16.579 8.000 14.569 1.00 88.75 228 SER A O 1
ATOM 1875 N N . LEU A 1 229 ? -17.790 8.020 12.691 1.00 91.00 229 LEU A N 1
ATOM 1876 C CA . LEU A 1 229 ? -17.377 6.712 12.175 1.00 91.00 229 LEU A CA 1
ATOM 1877 C C . LEU A 1 229 ? -16.164 6.840 11.250 1.00 91.00 229 LEU A C 1
ATOM 1879 O O . LEU A 1 229 ? -16.226 6.496 10.069 1.00 91.00 229 LEU A O 1
ATOM 1883 N N . ASN A 1 230 ? -15.052 7.348 11.779 1.00 91.69 230 ASN A N 1
ATOM 1884 C CA . ASN A 1 230 ? -13.782 7.295 11.053 1.00 91.69 230 ASN A CA 1
ATOM 1885 C C . ASN A 1 230 ? -13.296 5.843 10.910 1.00 91.69 230 ASN A C 1
ATOM 1887 O O . ASN A 1 230 ? -13.834 4.927 11.529 1.00 91.69 230 ASN A O 1
ATOM 1891 N N . LEU A 1 231 ? -12.242 5.630 10.128 1.00 92.31 231 LEU A N 1
ATOM 1892 C CA . LEU A 1 231 ? -11.720 4.300 9.828 1.00 92.31 231 LEU A CA 1
ATOM 1893 C C . LEU A 1 231 ? -11.434 3.448 11.078 1.00 92.31 231 LEU A C 1
ATOM 1895 O O . LEU A 1 231 ? -11.792 2.274 11.106 1.00 92.31 231 LEU A O 1
ATOM 1899 N N . SER A 1 232 ? -10.832 4.030 12.121 1.00 91.12 232 SER A N 1
ATOM 1900 C CA . SER A 1 232 ? -10.556 3.307 13.368 1.00 91.12 232 SER A CA 1
ATOM 1901 C C . SER A 1 232 ? -11.844 2.939 14.095 1.00 91.12 232 SER A C 1
ATOM 1903 O O . SER A 1 232 ? -11.978 1.801 14.530 1.00 91.12 232 SER A O 1
ATOM 1905 N N . GLN A 1 233 ? -12.797 3.867 14.195 1.00 92.31 233 GLN A N 1
ATOM 1906 C CA . GLN A 1 233 ? -14.079 3.628 14.861 1.00 92.31 233 GLN A CA 1
ATOM 1907 C C . GLN A 1 233 ? -14.951 2.631 14.093 1.00 92.31 233 GLN A C 1
ATOM 1909 O O . GLN A 1 233 ? -15.605 1.796 14.708 1.00 92.31 233 GLN A O 1
ATOM 1914 N N . ALA A 1 234 ? -14.918 2.661 12.760 1.00 93.50 234 ALA A N 1
ATOM 1915 C CA . ALA A 1 234 ? -15.607 1.693 11.916 1.00 93.50 234 ALA A CA 1
ATOM 1916 C C . ALA A 1 234 ? -15.015 0.284 12.075 1.00 93.50 234 ALA A C 1
ATOM 1918 O O . ALA A 1 234 ? -15.763 -0.665 12.293 1.00 93.50 234 ALA A O 1
ATOM 1919 N N . PHE A 1 235 ? -13.683 0.137 12.038 1.00 94.88 235 PHE A N 1
ATOM 1920 C CA . PHE A 1 235 ? -13.039 -1.167 12.236 1.00 94.88 235 PHE A CA 1
ATOM 1921 C C . PHE A 1 235 ? -13.194 -1.693 13.661 1.00 94.88 235 PHE A C 1
ATOM 1923 O O . PHE A 1 235 ? -13.602 -2.835 13.837 1.00 94.88 235 PHE A O 1
ATOM 1930 N N . HIS A 1 236 ? -12.899 -0.886 14.683 1.00 94.31 236 HIS A N 1
ATOM 1931 C CA . HIS A 1 236 ? -13.076 -1.312 16.071 1.00 94.31 236 HIS A CA 1
ATOM 1932 C C . HIS A 1 236 ? -14.549 -1.613 16.361 1.00 94.31 236 HIS A C 1
ATOM 1934 O O . HIS A 1 236 ? -14.849 -2.642 16.952 1.00 94.31 236 HIS A O 1
ATOM 1940 N N . GLY A 1 237 ? -15.472 -0.779 15.880 1.00 93.94 237 GLY A N 1
ATOM 1941 C CA . GLY A 1 237 ? -16.907 -0.998 16.032 1.00 93.94 237 GLY A CA 1
ATOM 1942 C C . GLY A 1 237 ? -17.402 -2.276 15.354 1.00 93.94 237 GLY A C 1
ATOM 1943 O O . GLY A 1 237 ? -18.169 -3.006 15.963 1.00 93.94 237 GLY A O 1
ATOM 1944 N N . LEU A 1 238 ? -16.966 -2.588 14.133 1.00 93.88 238 LEU A N 1
ATOM 1945 C CA . LEU A 1 238 ? -17.428 -3.790 13.433 1.00 93.88 238 LEU A CA 1
ATOM 1946 C C . LEU A 1 238 ? -16.717 -5.058 13.931 1.00 93.88 238 LEU A C 1
ATOM 1948 O O . LEU A 1 238 ? -17.364 -6.012 14.358 1.00 93.88 238 LEU A O 1
ATOM 1952 N N . CYS A 1 239 ? -15.383 -5.066 13.900 1.00 95.31 239 CYS A N 1
ATOM 1953 C CA . CYS A 1 239 ? -14.595 -6.268 14.160 1.00 95.31 239 CYS A CA 1
ATOM 1954 C C . CYS A 1 239 ? -14.642 -6.669 15.640 1.00 95.31 239 CYS A C 1
ATOM 1956 O O . CYS A 1 239 ? -14.875 -7.834 15.956 1.00 95.31 239 CYS A O 1
ATOM 1958 N N . LEU A 1 240 ? -14.436 -5.715 16.561 1.00 95.31 240 LEU A N 1
ATOM 1959 C CA . LEU A 1 240 ? -14.349 -6.054 17.983 1.00 95.31 240 LEU A CA 1
ATOM 1960 C C . LEU A 1 240 ? -15.710 -6.418 18.566 1.00 95.31 240 LEU A C 1
ATOM 1962 O O . LEU A 1 240 ? -15.747 -7.318 19.393 1.00 95.31 240 LEU A O 1
ATOM 1966 N N . ASN A 1 241 ? -16.818 -5.791 18.147 1.00 95.88 241 ASN A N 1
ATOM 1967 C CA . ASN A 1 241 ? -18.137 -6.197 18.651 1.00 95.88 241 ASN A CA 1
ATOM 1968 C C . ASN A 1 241 ? -18.448 -7.653 18.292 1.00 95.88 241 ASN A C 1
ATOM 1970 O O . ASN A 1 241 ? -18.796 -8.423 19.183 1.00 95.88 241 ASN A O 1
ATOM 1974 N N . CYS A 1 242 ? -18.208 -8.061 17.040 1.00 95.44 242 CYS A N 1
ATOM 1975 C CA . CYS A 1 242 ? -18.386 -9.455 16.632 1.00 95.44 242 CYS A CA 1
ATOM 1976 C C . CYS A 1 242 ? -17.472 -10.406 17.425 1.00 95.44 242 CYS A C 1
ATOM 1978 O O . CYS A 1 242 ? -17.929 -11.417 17.954 1.00 95.44 242 CYS A O 1
ATOM 1980 N N . HIS A 1 243 ? -16.185 -10.079 17.575 1.00 95.50 243 HIS A N 1
ATOM 1981 C CA . HIS A 1 243 ? -15.251 -10.935 18.315 1.00 95.50 243 HIS A CA 1
ATOM 1982 C C . HIS A 1 243 ? -15.557 -11.010 19.821 1.00 95.50 243 HIS A C 1
ATOM 1984 O O . HIS A 1 243 ? -15.409 -12.074 20.421 1.00 95.50 243 HIS A O 1
ATOM 1990 N N . VAL A 1 244 ? -15.987 -9.905 20.439 1.00 93.00 244 VAL A N 1
ATOM 1991 C CA . VAL A 1 244 ? -16.393 -9.861 21.853 1.00 93.00 244 VAL A CA 1
ATOM 1992 C C . VAL A 1 244 ? -17.654 -10.691 22.073 1.00 93.00 244 VAL A C 1
ATOM 1994 O O . VAL A 1 244 ? -17.713 -11.441 23.047 1.00 93.00 244 VAL A O 1
ATOM 1997 N N . GLU A 1 245 ? -18.630 -10.604 21.169 1.00 92.88 245 GLU A N 1
ATOM 1998 C CA . GLU A 1 245 ? -19.847 -11.418 21.215 1.00 92.88 245 GLU A CA 1
ATOM 1999 C C . GLU A 1 245 ? -19.526 -12.911 21.077 1.00 92.88 245 GLU A C 1
ATOM 2001 O O . GLU A 1 245 ? -19.921 -13.701 21.931 1.00 92.88 245 GLU A O 1
ATOM 2006 N N . LEU A 1 246 ? -18.705 -13.296 20.092 1.00 94.12 246 LEU A N 1
ATOM 2007 C CA . LEU A 1 246 ? -18.255 -14.684 19.936 1.00 94.12 246 LEU A CA 1
ATOM 2008 C C . LEU A 1 246 ? -17.516 -15.193 21.180 1.00 94.12 246 LEU A C 1
ATOM 2010 O O . LEU A 1 246 ? -17.781 -16.307 21.629 1.00 94.12 246 LEU A O 1
ATOM 2014 N N . LYS A 1 247 ? -16.634 -14.376 21.776 1.00 91.69 247 LYS A N 1
ATOM 2015 C CA . LYS A 1 247 ? -15.936 -14.739 23.020 1.00 91.69 247 LYS A CA 1
ATOM 2016 C C . LYS A 1 247 ? -16.923 -14.940 24.173 1.00 91.69 247 LYS A C 1
ATOM 2018 O O . LYS A 1 247 ? -16.756 -15.879 24.948 1.00 91.69 247 LYS A O 1
ATOM 2023 N N . LYS A 1 248 ? -17.936 -14.078 24.294 1.00 88.94 248 LYS A N 1
ATOM 2024 C CA . LYS A 1 248 ? -18.981 -14.188 25.322 1.00 88.94 248 LYS A CA 1
ATOM 2025 C C . LYS A 1 248 ? -19.802 -15.470 25.160 1.00 88.94 248 LYS A C 1
ATOM 2027 O O . LYS A 1 248 ? -20.120 -16.105 26.159 1.00 88.94 248 LYS A O 1
ATOM 2032 N N . ASP A 1 249 ? -20.067 -15.872 23.922 1.00 91.50 249 ASP A N 1
ATOM 2033 C CA . ASP A 1 249 ? -20.738 -17.129 23.579 1.00 91.50 249 ASP A CA 1
ATOM 2034 C C . ASP A 1 249 ? -19.851 -18.377 23.762 1.00 91.50 249 ASP A C 1
ATOM 2036 O O . ASP A 1 249 ? -20.288 -19.490 23.473 1.00 91.50 249 ASP A O 1
ATOM 2040 N N . GLY A 1 250 ? -18.587 -18.220 24.174 1.00 90.44 250 GLY A N 1
ATOM 2041 C CA . GLY A 1 250 ? -17.621 -19.321 24.243 1.00 90.44 250 GLY A CA 1
ATOM 2042 C C . GLY A 1 250 ? -17.217 -19.876 22.871 1.00 90.44 250 GLY A C 1
ATOM 2043 O O . GLY A 1 250 ? -16.625 -20.951 22.788 1.00 90.44 250 GLY A O 1
ATOM 2044 N N . LYS A 1 251 ? -17.526 -19.160 21.784 1.00 91.81 251 LYS A N 1
ATOM 2045 C CA . LYS A 1 251 ? -17.177 -19.539 20.412 1.00 91.81 251 LYS A CA 1
ATOM 2046 C C . LYS A 1 251 ? -15.778 -19.042 20.063 1.00 91.81 251 LYS A C 1
ATOM 2048 O O . LYS A 1 251 ? -15.287 -18.039 20.584 1.00 91.81 251 LYS A O 1
ATOM 2053 N N . LYS A 1 252 ? -15.133 -19.731 19.121 1.00 88.31 252 LYS A N 1
ATOM 2054 C CA . LYS A 1 252 ? -13.855 -19.290 18.560 1.00 88.31 252 LYS A CA 1
ATOM 2055 C C . LYS A 1 252 ? -14.084 -18.016 17.740 1.00 88.31 252 LYS A C 1
ATOM 2057 O O . LYS A 1 252 ? -14.712 -18.059 16.690 1.00 88.31 252 LYS A O 1
ATOM 2062 N N . GLY A 1 253 ? -13.587 -16.890 18.239 1.00 89.50 253 GLY A N 1
ATOM 2063 C CA . GLY A 1 253 ? -13.599 -15.600 17.551 1.00 89.50 253 GLY A CA 1
ATOM 2064 C C . GLY A 1 253 ? -12.192 -15.130 17.196 1.00 89.50 253 GLY A C 1
ATOM 2065 O O . GLY A 1 253 ? -11.193 -15.732 17.600 1.00 89.50 253 GLY A O 1
ATOM 2066 N N . GLY A 1 254 ? -12.108 -14.037 16.441 1.00 92.62 254 GLY A N 1
ATOM 2067 C CA . GLY A 1 254 ? -10.840 -13.359 16.211 1.00 92.62 254 GLY A CA 1
ATOM 2068 C C . GLY A 1 254 ? -10.344 -12.575 17.440 1.00 92.62 254 GLY A C 1
ATOM 2069 O O . GLY A 1 254 ? -10.986 -12.554 18.493 1.00 92.62 254 GLY A O 1
ATOM 2070 N N . PRO A 1 255 ? -9.179 -11.919 17.325 1.00 93.69 255 PRO A N 1
ATOM 2071 C CA . PRO A 1 255 ? -8.552 -11.208 18.437 1.00 93.69 255 PRO A CA 1
ATOM 2072 C C . PRO A 1 255 ? -9.365 -9.998 18.921 1.00 93.69 255 PRO A C 1
ATOM 2074 O O . PRO A 1 255 ? -9.973 -9.280 18.125 1.00 93.69 255 PRO A O 1
ATOM 2077 N N . ILE A 1 256 ? -9.309 -9.743 20.233 1.00 92.25 256 ILE A N 1
ATOM 2078 C CA . ILE A 1 256 ? -9.904 -8.564 20.900 1.00 92.25 256 ILE A CA 1
ATOM 2079 C C . ILE A 1 256 ? -8.864 -7.688 21.620 1.00 92.25 256 ILE A C 1
ATOM 2081 O O . ILE A 1 256 ? -9.212 -6.698 22.260 1.00 92.25 256 ILE A O 1
ATOM 2085 N N . ILE A 1 257 ? -7.587 -8.069 21.553 1.00 91.50 257 ILE A N 1
ATOM 2086 C CA . ILE A 1 257 ? -6.467 -7.383 22.203 1.00 91.50 257 ILE A CA 1
ATOM 2087 C C . ILE A 1 257 ? -5.683 -6.617 21.130 1.00 91.50 257 ILE A C 1
ATOM 2089 O O . ILE A 1 257 ? -5.427 -7.148 20.048 1.00 91.50 257 ILE A O 1
ATOM 2093 N N . CYS A 1 258 ? -5.278 -5.375 21.418 1.00 91.00 258 CYS A N 1
ATOM 2094 C CA . CYS A 1 258 ? -4.637 -4.490 20.440 1.00 91.00 258 CYS A CA 1
ATOM 2095 C C . CYS A 1 258 ? -3.381 -5.128 19.831 1.00 91.00 258 CYS A C 1
ATOM 2097 O O . CYS A 1 258 ? -3.218 -5.107 18.613 1.00 91.00 258 CYS A O 1
ATOM 2099 N N . SER A 1 259 ? -2.523 -5.733 20.658 1.00 89.38 259 SER A N 1
ATOM 2100 C CA . SER A 1 259 ? -1.283 -6.398 20.228 1.00 89.38 259 SER A CA 1
ATOM 2101 C C . SER A 1 259 ? -1.497 -7.564 19.269 1.00 89.38 259 SER A C 1
ATOM 2103 O O . SER A 1 259 ? -0.589 -7.895 18.511 1.00 89.38 259 SER A O 1
ATOM 2105 N N . ASP A 1 260 ? -2.678 -8.178 19.278 1.00 90.62 260 ASP A N 1
ATOM 2106 C CA . ASP A 1 260 ? -2.962 -9.352 18.456 1.00 90.62 260 ASP A CA 1
ATOM 2107 C C . ASP A 1 260 ? -3.415 -8.963 17.042 1.00 90.62 260 ASP A C 1
ATOM 2109 O O . ASP A 1 260 ? -3.188 -9.718 16.097 1.00 90.62 260 ASP A O 1
ATOM 2113 N N . CYS A 1 261 ? -3.984 -7.763 16.884 1.00 91.56 261 CYS A N 1
ATOM 2114 C CA . CYS A 1 261 ? -4.300 -7.165 15.584 1.00 91.56 261 CYS A CA 1
ATOM 2115 C C . CYS A 1 261 ? -3.136 -6.316 15.047 1.00 91.56 261 CYS A C 1
ATOM 2117 O O . CYS A 1 261 ? -2.767 -6.394 13.879 1.00 91.56 261 CYS A O 1
ATOM 2119 N N . HIS A 1 262 ? -2.533 -5.483 15.893 1.00 90.94 262 HIS A N 1
ATOM 2120 C CA . HIS A 1 262 ? -1.583 -4.443 15.494 1.00 90.94 262 HIS A CA 1
ATOM 2121 C C . HIS A 1 262 ? -0.120 -4.905 15.558 1.00 90.94 262 HIS A C 1
ATOM 2123 O O . HIS A 1 262 ? 0.742 -4.212 16.097 1.00 90.94 262 HIS A O 1
ATOM 2129 N N . LYS A 1 263 ? 0.173 -6.075 14.980 1.00 85.44 263 LYS A N 1
ATOM 2130 C CA . LYS A 1 263 ? 1.521 -6.679 14.985 1.00 85.44 263 LYS A CA 1
ATOM 2131 C C . LYS A 1 263 ? 2.498 -6.027 14.006 1.00 85.44 263 LYS A C 1
ATOM 2133 O O . LYS A 1 263 ? 3.706 -6.135 14.170 1.00 85.44 263 LYS A O 1
ATOM 2138 N N . GLY A 1 264 ? 1.981 -5.358 12.974 1.00 83.88 264 GLY A N 1
ATOM 2139 C CA . GLY A 1 264 ? 2.794 -4.795 11.888 1.00 83.88 264 GLY A CA 1
ATOM 2140 C C . GLY A 1 264 ? 3.321 -5.830 10.894 1.00 83.88 264 GLY A C 1
ATOM 2141 O O . GLY A 1 264 ? 4.086 -5.479 9.998 1.00 83.88 264 GLY A O 1
ATOM 2142 N N . GLU A 1 265 ? 2.888 -7.082 11.024 1.00 83.75 265 GLU A N 1
ATOM 2143 C CA . GLU A 1 265 ? 3.166 -8.150 10.073 1.00 83.75 265 GLU A CA 1
ATOM 2144 C C . GLU A 1 265 ? 2.470 -7.861 8.737 1.00 83.75 265 GLU A C 1
ATOM 2146 O O . GLU A 1 265 ? 1.303 -7.465 8.693 1.00 83.75 265 GLU A O 1
ATOM 2151 N N . LYS A 1 266 ? 3.194 -8.059 7.634 1.00 85.62 266 LYS A N 1
ATOM 2152 C CA . LYS A 1 266 ? 2.658 -7.975 6.273 1.00 85.62 266 LYS A CA 1
ATOM 2153 C C . LYS A 1 266 ? 2.976 -9.266 5.545 1.00 85.62 266 LYS A C 1
ATOM 2155 O O . LYS A 1 266 ? 4.120 -9.716 5.567 1.00 85.62 266 LYS A O 1
ATOM 2160 N N . ARG A 1 267 ? 1.975 -9.835 4.879 1.00 89.75 267 ARG A N 1
ATOM 2161 C CA . ARG A 1 267 ? 2.164 -11.019 4.039 1.00 89.75 267 ARG A CA 1
ATOM 2162 C C . ARG A 1 267 ? 2.893 -10.656 2.752 1.00 89.75 267 ARG A C 1
ATOM 2164 O O . ARG A 1 267 ? 2.708 -9.564 2.208 1.00 89.75 267 ARG A O 1
ATOM 2171 N N . SER A 1 268 ? 3.718 -11.580 2.268 1.00 89.69 268 SER A N 1
ATOM 2172 C CA . SER A 1 268 ? 4.360 -11.440 0.964 1.00 89.69 268 SER A CA 1
ATOM 2173 C C . SER A 1 268 ? 3.313 -11.525 -0.156 1.00 89.69 268 SER A C 1
ATOM 2175 O O . SER A 1 268 ? 2.243 -12.112 0.021 1.00 89.69 268 SER A O 1
ATOM 2177 N N . LEU A 1 269 ? 3.614 -10.967 -1.334 1.00 86.44 269 LEU A N 1
ATOM 2178 C CA . LEU A 1 269 ? 2.748 -11.136 -2.510 1.00 86.44 269 LEU A CA 1
ATOM 2179 C C . LEU A 1 269 ? 2.552 -12.614 -2.869 1.00 86.44 269 LEU A C 1
ATOM 2181 O O . LEU A 1 269 ? 1.469 -12.997 -3.303 1.00 86.44 269 LEU A O 1
ATOM 2185 N N . GLU A 1 270 ? 3.572 -13.442 -2.650 1.00 87.56 270 GLU A N 1
ATOM 2186 C CA . GLU A 1 270 ? 3.505 -14.880 -2.889 1.00 87.56 270 GLU A CA 1
ATOM 2187 C C . GLU A 1 270 ? 2.474 -15.549 -1.972 1.00 87.56 270 GLU A C 1
ATOM 2189 O O . GLU A 1 270 ? 1.620 -16.297 -2.448 1.00 87.56 270 GLU A O 1
ATOM 2194 N N . ASP A 1 271 ? 2.471 -15.220 -0.682 1.00 89.62 271 ASP A N 1
ATOM 2195 C CA . ASP A 1 271 ? 1.493 -15.770 0.262 1.00 89.62 271 ASP A CA 1
ATOM 2196 C C . ASP A 1 271 ? 0.082 -15.277 -0.032 1.00 89.62 271 ASP A C 1
ATOM 2198 O O . ASP A 1 271 ? -0.871 -16.057 -0.018 1.00 89.62 271 ASP A O 1
ATOM 2202 N N . LEU A 1 272 ? -0.057 -13.993 -0.372 1.00 91.06 272 LEU A N 1
ATOM 2203 C CA . LEU A 1 272 ? -1.337 -13.441 -0.794 1.00 91.06 272 LEU A CA 1
ATOM 2204 C C . LEU A 1 272 ? -1.839 -14.112 -2.071 1.00 91.06 272 LEU A C 1
ATOM 2206 O O . LEU A 1 272 ? -3.045 -14.280 -2.212 1.00 91.06 272 LEU A O 1
ATOM 2210 N N . SER A 1 273 ? -0.965 -14.485 -3.006 1.00 87.38 273 SER A N 1
ATOM 2211 C CA . SER A 1 273 ? -1.368 -15.084 -4.285 1.00 87.38 273 SER A CA 1
ATOM 2212 C C . SER A 1 273 ? -2.000 -16.475 -4.141 1.00 87.38 273 SER A C 1
ATOM 2214 O O . SER A 1 273 ? -2.759 -16.887 -5.015 1.00 87.38 273 SER A O 1
ATOM 2216 N N . LYS A 1 274 ? -1.737 -17.165 -3.022 1.00 90.00 274 LYS A N 1
ATOM 2217 C CA . LYS A 1 274 ? -2.312 -18.479 -2.685 1.00 90.00 274 LYS A CA 1
ATOM 2218 C C . LYS A 1 274 ? -3.751 -18.378 -2.164 1.00 90.00 274 LYS A C 1
ATOM 2220 O O . LYS A 1 274 ? -4.480 -19.365 -2.202 1.00 90.00 274 LYS A O 1
ATOM 2225 N N . ALA A 1 275 ? -4.162 -17.210 -1.667 1.00 88.94 275 ALA A N 1
ATOM 2226 C CA . ALA A 1 275 ? -5.523 -16.996 -1.186 1.00 88.94 275 ALA A CA 1
ATOM 2227 C C . ALA A 1 275 ? -6.497 -16.737 -2.350 1.00 88.94 275 ALA A C 1
ATOM 2229 O O . ALA A 1 275 ? -6.160 -15.962 -3.257 1.00 88.94 275 ALA A O 1
ATOM 2230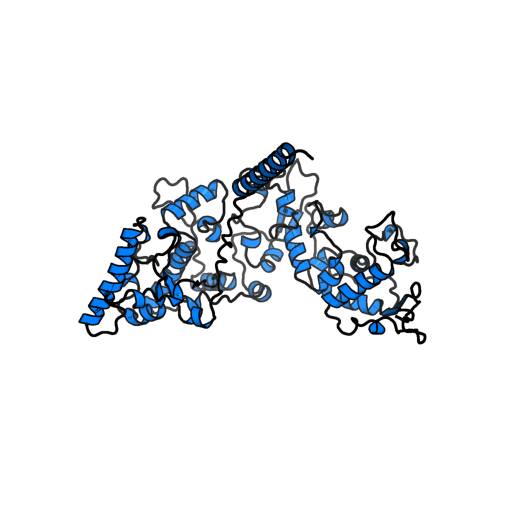 N N . PRO A 1 276 ? -7.721 -17.299 -2.303 1.00 89.81 276 PRO A N 1
ATOM 2231 C CA . PRO A 1 276 ? -8.806 -16.910 -3.193 1.00 89.81 276 PRO A CA 1
ATOM 2232 C C . PRO A 1 276 ? -9.011 -15.395 -3.208 1.00 89.81 276 PRO A C 1
ATOM 2234 O O . PRO A 1 276 ? -8.817 -14.697 -2.208 1.00 89.81 276 PRO A O 1
ATOM 2237 N N . ARG A 1 277 ? -9.368 -14.867 -4.379 1.00 89.94 277 ARG A N 1
ATOM 2238 C CA . ARG A 1 277 ? -9.683 -13.448 -4.537 1.00 89.94 277 ARG A CA 1
ATOM 2239 C C . ARG A 1 277 ? -11.182 -13.243 -4.332 1.00 89.94 277 ARG A C 1
ATOM 2241 O O . ARG A 1 277 ? -11.941 -14.049 -4.862 1.00 89.94 277 ARG A O 1
ATOM 2248 N N . PRO A 1 278 ? -11.606 -12.190 -3.603 1.00 89.31 278 PRO A N 1
ATOM 2249 C CA . PRO A 1 278 ? -13.024 -11.909 -3.410 1.00 89.31 278 PRO A CA 1
ATOM 2250 C C . PRO A 1 278 ? -13.725 -11.786 -4.761 1.00 89.31 278 PRO A C 1
ATOM 2252 O O . PRO A 1 278 ? -13.347 -10.927 -5.558 1.00 89.31 278 PRO A O 1
ATOM 2255 N N . ASP A 1 279 ? -14.705 -12.646 -5.026 1.00 88.12 279 ASP A N 1
ATOM 2256 C CA . ASP A 1 279 ? -15.482 -12.618 -6.262 1.00 88.12 279 ASP A CA 1
ATOM 2257 C C . ASP A 1 279 ? -16.732 -11.751 -6.087 1.00 88.12 279 ASP A C 1
ATOM 2259 O O . ASP A 1 279 ? -17.548 -11.951 -5.190 1.00 88.12 279 ASP A O 1
ATOM 2263 N N . ARG A 1 280 ? -16.857 -10.763 -6.965 1.00 90.25 280 ARG A N 1
ATOM 2264 C CA . ARG A 1 280 ? -17.951 -9.796 -7.062 1.00 90.25 280 ARG A CA 1
ATOM 2265 C C . ARG A 1 280 ? -18.438 -9.691 -8.511 1.00 90.25 280 ARG A C 1
ATOM 2267 O O . ARG A 1 280 ? -18.937 -8.647 -8.937 1.00 90.25 280 ARG A O 1
ATOM 2274 N N . GLY A 1 281 ? -18.228 -10.739 -9.307 1.00 90.06 281 GLY A N 1
ATOM 2275 C CA . GLY A 1 281 ? -18.537 -10.755 -10.735 1.00 90.06 281 GLY A CA 1
ATOM 2276 C C . GLY A 1 281 ? -17.540 -9.964 -11.583 1.00 90.06 281 GLY A C 1
ATOM 2277 O O . GLY A 1 281 ? -17.881 -9.517 -12.685 1.00 90.06 281 GLY A O 1
ATOM 2278 N N . GLN A 1 282 ? -16.316 -9.748 -11.090 1.00 92.38 282 GLN A N 1
ATOM 2279 C CA . GLN A 1 282 ? -15.267 -9.141 -11.903 1.00 92.38 282 GLN A CA 1
ATOM 2280 C C . GLN A 1 282 ? -14.912 -10.044 -13.088 1.00 92.38 282 GLN A C 1
ATOM 2282 O O . GLN A 1 282 ? -14.775 -11.259 -12.968 1.00 92.38 282 GLN A O 1
ATOM 2287 N N . LYS A 1 283 ? -14.705 -9.441 -14.257 1.00 93.56 283 LYS A N 1
ATOM 2288 C CA . LYS A 1 283 ? -14.272 -10.174 -15.448 1.00 93.56 283 LYS A CA 1
ATOM 2289 C C . LYS A 1 283 ? -12.775 -10.459 -15.372 1.00 93.56 283 LYS A C 1
ATOM 2291 O O . LYS A 1 283 ? -12.004 -9.696 -14.788 1.00 93.56 283 LYS A O 1
ATOM 2296 N N . GLU A 1 284 ? -12.345 -11.530 -16.029 1.00 93.44 284 GLU A N 1
ATOM 2297 C CA . GLU A 1 284 ? -10.916 -11.811 -16.201 1.00 93.44 284 GLU A CA 1
ATOM 2298 C C . GLU A 1 284 ? -10.236 -10.776 -17.104 1.00 93.44 284 GLU A C 1
ATOM 2300 O O . GLU A 1 284 ? -9.089 -10.399 -16.867 1.00 93.44 284 GLU A O 1
ATOM 2305 N N . PHE A 1 285 ? -10.962 -10.296 -18.117 1.00 94.25 285 PHE A N 1
ATOM 2306 C CA . PHE A 1 285 ? -10.490 -9.319 -19.089 1.00 94.25 285 PHE A CA 1
ATOM 2307 C C . PHE A 1 285 ? -11.470 -8.155 -19.212 1.00 94.25 285 PHE A C 1
ATOM 2309 O O . PHE A 1 285 ? -12.684 -8.358 -19.307 1.00 94.25 285 PHE A O 1
ATOM 2316 N N . TYR A 1 286 ? -10.931 -6.942 -19.282 1.00 93.75 286 TYR A N 1
ATOM 2317 C CA . TYR A 1 286 ? -11.693 -5.725 -19.543 1.00 93.75 286 TYR A CA 1
ATOM 2318 C C . TYR A 1 286 ? -11.188 -5.045 -20.807 1.00 93.75 286 TYR A C 1
ATOM 2320 O O . TYR A 1 286 ? -9.987 -4.863 -20.984 1.00 93.75 286 TYR A O 1
ATOM 2328 N N . LEU A 1 287 ? -12.113 -4.635 -21.673 1.00 93.31 287 LEU A N 1
ATOM 2329 C CA . LEU A 1 287 ? -11.794 -3.775 -22.803 1.00 93.31 287 LEU A CA 1
ATOM 2330 C C . LEU A 1 287 ? -11.807 -2.318 -22.336 1.00 93.31 287 LEU A C 1
ATOM 2332 O O . LEU A 1 287 ? -12.850 -1.783 -21.958 1.00 93.31 287 LEU A O 1
ATOM 2336 N N . MET A 1 288 ? -10.644 -1.684 -22.365 1.00 91.12 288 MET A N 1
ATOM 2337 C CA . MET A 1 288 ? -10.478 -0.257 -22.141 1.00 91.12 288 MET A CA 1
ATOM 2338 C C . MET A 1 288 ? -10.473 0.446 -23.499 1.00 91.12 288 MET A C 1
ATOM 2340 O O . MET A 1 288 ? -9.480 0.432 -24.227 1.00 91.12 288 MET A O 1
ATOM 2344 N N . GLU A 1 289 ? -11.609 1.044 -23.851 1.00 89.38 289 GLU A N 1
ATOM 2345 C CA . GLU A 1 289 ? -11.774 1.843 -25.064 1.00 89.38 289 GLU A CA 1
ATOM 2346 C C . GLU A 1 289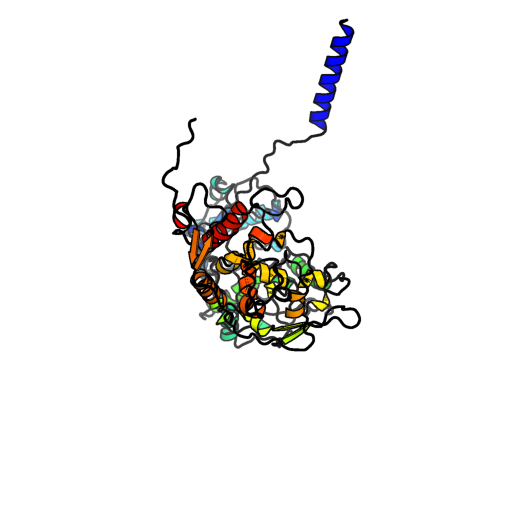 ? -12.457 3.178 -24.744 1.00 89.38 289 GLU A C 1
ATOM 2348 O O . GLU A 1 289 ? -13.340 3.254 -23.885 1.00 89.38 289 GLU A O 1
ATOM 2353 N N . PHE A 1 290 ? -12.041 4.226 -25.456 1.00 86.38 290 PHE A N 1
ATOM 2354 C CA . PHE A 1 290 ? -12.668 5.545 -25.439 1.00 86.38 290 PHE A CA 1
ATOM 2355 C C . PHE A 1 290 ? -13.260 5.799 -26.834 1.00 86.38 290 PHE A C 1
ATOM 2357 O O . PHE A 1 290 ? -12.509 6.118 -27.762 1.00 86.38 290 PHE A O 1
ATOM 2364 N N . PRO A 1 291 ? -14.578 5.588 -27.021 1.00 71.69 291 PRO A N 1
ATOM 2365 C CA . PRO A 1 291 ? -15.215 5.684 -28.330 1.00 71.69 291 PRO A CA 1
ATOM 2366 C C . PRO A 1 291 ? -15.084 7.082 -28.948 1.00 71.69 291 PRO A C 1
ATOM 2368 O O . PRO A 1 291 ? -15.122 8.082 -28.239 1.00 71.69 291 PRO A O 1
ATOM 2371 N N . LYS A 1 292 ? -14.982 7.137 -30.283 1.00 64.25 292 LYS A N 1
ATOM 2372 C CA . LYS A 1 292 ? -15.106 8.339 -31.137 1.00 64.25 292 LYS A CA 1
ATOM 2373 C C . LYS A 1 292 ? -14.090 9.486 -30.937 1.00 64.25 292 LYS A C 1
ATOM 2375 O O . LYS A 1 292 ? -14.099 10.399 -31.750 1.00 64.25 292 LYS A O 1
ATOM 2380 N N . ALA A 1 293 ? -13.186 9.423 -29.954 1.00 67.69 293 ALA A N 1
ATOM 2381 C CA . ALA A 1 293 ? -12.191 10.482 -29.701 1.00 67.69 293 ALA A CA 1
ATOM 2382 C C . ALA A 1 293 ? -10.753 9.986 -29.413 1.00 67.69 293 ALA A C 1
ATOM 2384 O O . ALA A 1 293 ? -9.819 10.787 -29.364 1.00 67.69 293 ALA A O 1
ATOM 2385 N N . SER A 1 294 ? -10.531 8.677 -29.240 1.00 79.88 294 SER A N 1
ATOM 2386 C CA . SER A 1 294 ? -9.183 8.138 -29.000 1.00 79.88 294 SER A CA 1
ATOM 2387 C C . SER A 1 294 ? -8.371 8.016 -30.288 1.00 79.88 294 SER A C 1
ATOM 2389 O O . SER A 1 294 ? -8.795 7.344 -31.226 1.00 79.88 294 SER A O 1
ATOM 2391 N N . LYS A 1 295 ? -7.153 8.573 -30.294 1.00 85.81 295 LYS A N 1
ATOM 2392 C CA . LYS A 1 295 ? -6.144 8.339 -31.349 1.00 85.81 295 LYS A CA 1
ATOM 2393 C C . LYS A 1 295 ? -5.440 6.983 -31.216 1.00 85.81 295 LYS A C 1
ATOM 2395 O O . LYS A 1 295 ? -4.774 6.541 -32.145 1.00 85.81 295 LYS A O 1
ATOM 2400 N N . MET A 1 296 ? -5.578 6.326 -30.064 1.00 88.94 296 MET A N 1
ATOM 2401 C CA . MET A 1 296 ? -4.952 5.037 -29.777 1.00 88.94 296 MET A CA 1
ATOM 2402 C C . MET A 1 296 ? -5.966 3.902 -29.894 1.00 88.94 296 MET A C 1
ATOM 2404 O O . MET A 1 296 ? -7.135 4.062 -29.527 1.00 88.94 296 MET A O 1
ATOM 2408 N N . LYS A 1 297 ? -5.498 2.730 -30.339 1.00 91.62 297 LYS A N 1
ATOM 2409 C CA . LYS A 1 297 ? -6.284 1.489 -30.305 1.00 91.62 297 LYS A CA 1
ATOM 2410 C C . LYS A 1 297 ? -6.707 1.161 -28.867 1.00 91.62 297 LYS A C 1
ATOM 2412 O O . LYS A 1 297 ? -6.040 1.550 -27.910 1.00 91.62 297 LYS A O 1
ATOM 2417 N N . ALA A 1 298 ? -7.794 0.410 -28.718 1.00 92.50 298 ALA A N 1
ATOM 2418 C CA . ALA A 1 298 ? -8.228 -0.086 -27.415 1.00 92.50 298 ALA A CA 1
ATOM 2419 C C . ALA A 1 298 ? -7.158 -0.964 -26.735 1.00 92.50 298 ALA A C 1
ATOM 2421 O O . ALA A 1 298 ? -6.238 -1.467 -27.390 1.00 92.50 298 ALA A O 1
ATOM 2422 N N . VAL A 1 299 ? -7.295 -1.137 -25.421 1.00 93.19 299 VAL A N 1
ATOM 2423 C CA . VAL A 1 299 ? -6.433 -1.992 -24.598 1.00 93.19 299 VAL A CA 1
ATOM 2424 C C . VAL A 1 299 ? -7.287 -3.089 -23.978 1.00 93.19 299 VAL A C 1
ATOM 2426 O O . VAL A 1 299 ? -8.267 -2.800 -23.294 1.00 93.19 299 VAL A O 1
ATOM 2429 N N . VAL A 1 300 ? -6.916 -4.353 -24.175 1.00 94.50 300 VAL A N 1
ATOM 2430 C CA . VAL A 1 300 ? -7.510 -5.463 -23.420 1.00 94.50 300 VAL A CA 1
ATOM 2431 C C . VAL A 1 300 ? -6.688 -5.692 -22.157 1.00 94.50 300 VAL A C 1
ATOM 2433 O O . VAL A 1 300 ? -5.581 -6.222 -22.199 1.00 94.50 300 VAL A O 1
ATOM 2436 N N . PHE A 1 301 ? -7.234 -5.285 -21.017 1.00 94.31 301 PHE A N 1
ATOM 2437 C CA . PHE A 1 301 ? -6.597 -5.412 -19.714 1.00 94.31 301 PHE A CA 1
ATOM 2438 C C . PHE A 1 301 ? -6.886 -6.780 -19.088 1.00 94.31 301 PHE A C 1
ATOM 2440 O O . PHE A 1 301 ? -8.046 -7.136 -18.872 1.00 94.31 301 PHE A O 1
ATOM 2447 N N . ASN A 1 302 ? -5.834 -7.537 -18.763 1.00 93.94 302 ASN A N 1
ATOM 2448 C CA . ASN A 1 302 ? -5.938 -8.817 -18.061 1.00 93.94 302 ASN A CA 1
ATOM 2449 C C . ASN A 1 302 ? -6.063 -8.589 -16.546 1.00 93.94 302 ASN A C 1
ATOM 2451 O O . ASN A 1 302 ? -5.074 -8.604 -15.811 1.00 93.94 302 ASN A O 1
ATOM 2455 N N . HIS A 1 303 ? -7.288 -8.372 -16.078 1.00 94.31 303 HIS A N 1
ATOM 2456 C CA . HIS A 1 303 ? -7.587 -8.159 -14.666 1.00 94.31 303 HIS A CA 1
ATOM 2457 C C . HIS A 1 303 ? -7.298 -9.401 -13.816 1.00 94.31 303 HIS A C 1
ATOM 2459 O O . HIS A 1 303 ? -6.873 -9.264 -12.671 1.00 94.31 303 HIS A O 1
ATOM 2465 N N . ARG A 1 304 ? -7.455 -10.620 -14.354 1.00 92.38 304 ARG A N 1
ATOM 2466 C CA . ARG A 1 304 ? -7.143 -11.857 -13.617 1.00 92.38 304 ARG A CA 1
ATOM 2467 C C . ARG A 1 304 ? -5.701 -11.895 -13.134 1.00 92.38 304 ARG A C 1
ATOM 2469 O O . ARG A 1 304 ? -5.486 -12.121 -11.953 1.00 92.38 304 ARG A O 1
ATOM 2476 N N . ILE A 1 305 ? -4.723 -11.643 -14.001 1.00 90.75 305 ILE A N 1
ATOM 2477 C CA . ILE A 1 305 ? -3.311 -11.650 -13.585 1.00 90.75 305 ILE A CA 1
ATOM 2478 C C . ILE A 1 305 ? -3.048 -10.553 -12.549 1.00 90.75 305 ILE A C 1
ATOM 2480 O O . ILE A 1 305 ? -2.411 -10.825 -11.533 1.00 90.75 305 ILE A O 1
ATOM 2484 N N . HIS A 1 306 ? -3.587 -9.351 -12.769 1.00 92.88 306 HIS A N 1
ATOM 2485 C CA . HIS A 1 306 ? -3.347 -8.211 -11.883 1.00 92.88 306 HIS A CA 1
ATOM 2486 C C . HIS A 1 306 ? -3.929 -8.405 -10.480 1.00 92.88 306 HIS A C 1
ATOM 2488 O O . HIS A 1 306 ? -3.339 -7.941 -9.507 1.00 92.88 306 HIS A O 1
ATOM 2494 N N . GLN A 1 307 ? -5.021 -9.161 -10.340 1.00 90.81 307 GLN A N 1
ATOM 2495 C CA . GLN A 1 307 ? -5.542 -9.533 -9.023 1.00 90.81 307 GLN A CA 1
ATOM 2496 C C . GLN A 1 307 ? -4.502 -10.297 -8.187 1.00 90.81 307 GLN A C 1
ATOM 2498 O O . GLN A 1 307 ? -4.463 -10.129 -6.971 1.00 90.81 307 GLN A O 1
ATOM 2503 N N . PHE A 1 308 ? -3.629 -11.101 -8.801 1.00 89.88 308 PHE A N 1
ATOM 2504 C CA . PHE A 1 308 ? -2.610 -11.886 -8.090 1.00 89.88 308 PHE A CA 1
ATOM 2505 C C . PHE A 1 308 ? -1.258 -11.179 -7.951 1.00 89.88 308 PHE A C 1
ATOM 2507 O O . PHE A 1 308 ? -0.401 -11.664 -7.219 1.00 89.88 308 PHE A O 1
ATOM 2514 N N . THR A 1 309 ? -1.068 -10.035 -8.611 1.00 87.88 309 THR A N 1
ATOM 2515 C CA . THR A 1 309 ? 0.151 -9.217 -8.487 1.00 87.88 309 THR A CA 1
ATOM 2516 C C . THR A 1 309 ? -0.063 -7.944 -7.669 1.00 87.88 309 THR A C 1
ATOM 2518 O O . THR A 1 309 ? 0.911 -7.306 -7.285 1.00 87.88 309 THR A O 1
ATOM 2521 N N . ALA A 1 310 ? -1.313 -7.578 -7.374 1.00 88.50 310 ALA A N 1
ATOM 2522 C CA . ALA A 1 310 ? -1.661 -6.513 -6.440 1.00 88.50 310 ALA A CA 1
ATOM 2523 C C . ALA A 1 310 ? -1.839 -7.059 -5.014 1.00 88.50 310 ALA A C 1
ATOM 2525 O O . ALA A 1 310 ? -2.315 -8.182 -4.816 1.00 88.50 310 ALA A O 1
ATOM 2526 N N . GLN A 1 311 ? -1.501 -6.248 -4.008 1.00 88.31 311 GLN A N 1
ATOM 2527 C CA . GLN A 1 311 ? -1.730 -6.617 -2.606 1.00 88.31 311 GLN A CA 1
ATOM 2528 C C . GLN A 1 311 ? -3.193 -6.411 -2.224 1.00 88.31 311 GLN A C 1
ATOM 2530 O O . GLN A 1 311 ? -3.699 -7.104 -1.342 1.00 88.31 311 GLN A O 1
ATOM 2535 N N . LYS A 1 312 ? -3.867 -5.443 -2.861 1.00 91.50 312 LYS A N 1
ATOM 2536 C CA . LYS A 1 312 ? -5.267 -5.085 -2.604 1.00 91.50 312 LYS A CA 1
ATOM 2537 C C . LYS A 1 312 ? -5.923 -4.526 -3.852 1.00 91.50 312 LYS A C 1
ATOM 2539 O O . LYS A 1 312 ? -5.294 -3.822 -4.634 1.00 91.50 312 LYS A O 1
ATOM 2544 N N . CYS A 1 313 ? -7.243 -4.663 -3.949 1.00 93.44 313 CYS A N 1
ATOM 2545 C CA . CYS A 1 313 ? -8.005 -4.009 -5.015 1.00 93.44 313 CYS A CA 1
ATOM 2546 C C . CYS A 1 313 ? -7.849 -2.475 -4.982 1.00 93.44 313 CYS A C 1
ATOM 2548 O O . CYS A 1 313 ? -7.815 -1.830 -6.028 1.00 93.44 313 CYS A O 1
ATOM 2550 N N . ARG A 1 314 ? -7.687 -1.896 -3.780 1.00 92.81 314 ARG A N 1
ATOM 2551 C CA . ARG A 1 314 ? -7.502 -0.448 -3.572 1.00 92.81 314 ARG A CA 1
ATOM 2552 C C . ARG A 1 314 ? -6.199 0.116 -4.145 1.00 92.81 314 ARG A C 1
ATOM 2554 O O . ARG A 1 314 ? -6.083 1.339 -4.234 1.00 92.81 314 ARG A O 1
ATOM 2561 N N . ASP A 1 315 ? -5.240 -0.741 -4.499 1.00 92.38 315 ASP A N 1
ATOM 2562 C CA . ASP A 1 315 ? -3.980 -0.312 -5.113 1.00 92.38 315 ASP A CA 1
ATOM 2563 C C . ASP A 1 315 ? -4.243 0.318 -6.492 1.00 92.38 315 ASP A C 1
ATOM 2565 O O . ASP A 1 315 ? -3.589 1.293 -6.847 1.00 92.38 315 ASP A O 1
ATOM 2569 N N . CYS A 1 316 ? -5.271 -0.157 -7.210 1.00 94.62 316 CYS A N 1
ATOM 2570 C CA . CYS A 1 316 ? -5.754 0.440 -8.460 1.00 94.62 316 CYS A CA 1
ATOM 2571 C C . CYS A 1 316 ? -7.067 1.211 -8.247 1.00 94.62 316 CYS A C 1
ATOM 2573 O O . CYS A 1 316 ? -7.173 2.394 -8.573 1.00 94.62 316 CYS A O 1
ATOM 2575 N N . HIS A 1 317 ? -8.064 0.562 -7.639 1.00 94.44 317 HIS A N 1
ATOM 2576 C CA . HIS A 1 317 ? -9.380 1.133 -7.351 1.00 94.44 317 HIS A CA 1
ATOM 2577 C C . HIS A 1 317 ? -9.308 2.050 -6.133 1.00 94.44 317 HIS A C 1
ATOM 2579 O O . HIS A 1 317 ? -9.732 1.701 -5.037 1.00 94.44 317 HIS A O 1
ATOM 2585 N N . HIS A 1 318 ? -8.710 3.222 -6.286 1.00 91.19 318 HIS A N 1
ATOM 2586 C CA . HIS A 1 318 ? -8.364 4.075 -5.148 1.00 91.19 318 HIS A CA 1
ATOM 2587 C C . HIS A 1 318 ? -9.546 4.846 -4.540 1.00 91.19 318 HIS A C 1
ATOM 2589 O O . HIS A 1 318 ? -9.412 5.418 -3.456 1.00 91.19 318 HIS A O 1
ATOM 2595 N N . GLU A 1 319 ? -10.679 4.873 -5.238 1.00 90.00 319 GLU A N 1
ATOM 2596 C CA . GLU A 1 319 ? -11.871 5.620 -4.843 1.00 90.00 319 GLU A CA 1
ATOM 2597 C C . GLU A 1 319 ? -13.077 4.709 -4.615 1.00 90.00 319 GLU A C 1
ATOM 2599 O O . GLU A 1 319 ? -13.686 4.798 -3.554 1.00 90.00 319 GLU A O 1
ATOM 2604 N N . ARG A 1 320 ? -13.367 3.824 -5.579 1.00 90.12 320 ARG A N 1
ATOM 2605 C CA . ARG A 1 320 ? -14.384 2.761 -5.539 1.00 90.12 320 ARG A CA 1
ATOM 2606 C C . ARG A 1 320 ? -13.997 1.611 -6.460 1.00 90.12 320 ARG A C 1
ATOM 2608 O O . ARG A 1 320 ? -13.163 1.801 -7.353 1.00 90.12 320 ARG A O 1
ATOM 2615 N N . LEU A 1 321 ? -14.634 0.453 -6.296 1.00 92.62 321 LEU A N 1
ATOM 2616 C CA . LEU A 1 321 ? -14.496 -0.700 -7.192 1.00 92.62 321 LEU A CA 1
ATOM 2617 C C . LEU A 1 321 ? -15.322 -0.502 -8.476 1.00 92.62 321 LEU A C 1
ATOM 2619 O O . LEU A 1 321 ? -16.197 -1.295 -8.818 1.00 92.62 321 LEU A O 1
ATOM 2623 N N . GLU A 1 322 ? -15.024 0.577 -9.199 1.00 91.44 322 GLU A N 1
ATOM 2624 C CA . GLU A 1 322 ? -15.628 0.925 -10.485 1.00 91.44 322 GLU A CA 1
ATOM 2625 C C . GLU A 1 322 ? -14.575 1.088 -11.588 1.00 91.44 322 GLU A C 1
ATOM 2627 O O . GLU A 1 322 ? -13.374 1.189 -11.327 1.00 91.44 322 GLU A O 1
ATOM 2632 N N . GLY A 1 323 ? -15.025 1.109 -12.845 1.00 92.94 323 GLY A N 1
ATOM 2633 C CA . GLY A 1 323 ? -14.148 1.302 -13.997 1.00 92.94 323 GLY A CA 1
ATOM 2634 C C . GLY A 1 323 ? -13.583 2.722 -14.064 1.00 92.94 323 GLY A C 1
ATOM 2635 O O . GLY A 1 323 ? -14.324 3.696 -13.952 1.00 92.94 323 GLY A O 1
ATOM 2636 N N . CYS A 1 324 ? -12.282 2.851 -14.344 1.00 93.31 324 CYS A N 1
ATOM 2637 C CA . CYS A 1 324 ? -11.569 4.135 -14.350 1.00 93.31 324 CYS A CA 1
ATOM 2638 C C . CYS A 1 324 ? -12.234 5.199 -15.239 1.00 93.31 324 CYS A C 1
ATOM 2640 O O . CYS A 1 324 ? -12.289 6.367 -14.865 1.00 93.31 324 CYS A O 1
ATOM 2642 N N . ARG A 1 325 ? -12.792 4.792 -16.389 1.00 91.25 325 ARG A N 1
ATOM 2643 C CA . ARG A 1 325 ? -13.456 5.683 -17.359 1.00 91.25 325 ARG A CA 1
ATOM 2644 C C . ARG A 1 325 ? -14.678 6.426 -16.807 1.00 91.25 325 ARG A C 1
ATOM 2646 O O . ARG A 1 325 ? -15.085 7.417 -17.400 1.00 91.25 325 ARG A O 1
ATOM 2653 N N . ASN A 1 326 ? -15.251 5.966 -15.691 1.00 91.19 326 ASN A N 1
ATOM 2654 C CA . ASN A 1 326 ? -16.367 6.645 -15.030 1.00 91.19 326 ASN A CA 1
ATOM 2655 C C . ASN A 1 326 ? -15.946 8.018 -14.467 1.00 91.19 326 ASN A C 1
ATOM 2657 O O . ASN A 1 326 ? -16.793 8.893 -14.290 1.00 91.19 326 ASN A O 1
ATOM 2661 N N . CYS A 1 327 ? -14.645 8.206 -14.210 1.00 91.75 327 CYS A N 1
ATOM 2662 C CA . CYS A 1 327 ? -14.066 9.440 -13.675 1.00 91.75 327 CYS A CA 1
ATOM 2663 C C . CYS A 1 327 ? -12.963 10.015 -14.580 1.00 91.75 327 CYS A C 1
ATOM 2665 O O . CYS A 1 327 ? -12.864 11.232 -14.741 1.00 91.75 327 CYS A O 1
ATOM 2667 N N . HIS A 1 328 ? -12.149 9.155 -15.190 1.00 93.44 328 HIS A N 1
ATOM 2668 C CA . HIS A 1 328 ? -11.002 9.521 -16.019 1.00 93.44 328 HIS A CA 1
ATOM 2669 C C . HIS A 1 328 ? -11.362 9.439 -17.505 1.00 93.44 328 HIS A C 1
ATOM 2671 O O . HIS A 1 328 ? -11.079 8.450 -18.182 1.00 93.44 328 HIS A O 1
ATOM 2677 N N . THR A 1 329 ? -12.038 10.476 -18.001 1.00 92.56 329 THR A N 1
ATOM 2678 C CA . THR A 1 329 ? -12.355 10.666 -19.426 1.00 92.56 329 THR A CA 1
ATOM 2679 C C . THR A 1 329 ? -11.137 11.208 -20.187 1.00 92.56 329 THR A C 1
ATOM 2681 O O . THR A 1 329 ? -10.134 11.578 -19.576 1.00 92.56 329 THR A O 1
ATOM 2684 N N . LEU A 1 330 ? -11.199 11.281 -21.523 1.00 91.00 330 LEU A N 1
ATOM 2685 C CA . LEU A 1 330 ? -10.104 11.844 -22.333 1.00 91.00 330 LEU A CA 1
ATOM 2686 C C . LEU A 1 330 ? -9.815 13.320 -22.014 1.00 91.00 330 LEU A C 1
ATOM 2688 O O . LEU A 1 330 ? -8.657 13.716 -22.001 1.00 91.00 330 LEU A O 1
ATOM 2692 N N . GLU A 1 331 ? -10.848 14.104 -21.711 1.00 90.69 331 GLU A N 1
ATOM 2693 C CA . GLU A 1 331 ? -10.729 15.524 -21.340 1.00 90.69 331 GLU A CA 1
ATOM 2694 C C . GLU A 1 331 ? -10.525 15.725 -19.828 1.00 90.69 331 GLU A C 1
ATOM 2696 O O . GLU A 1 331 ? -10.186 16.813 -19.373 1.00 90.69 331 GLU A O 1
ATOM 2701 N N . GLY A 1 332 ? -10.702 14.663 -19.035 1.00 92.25 332 GLY A N 1
ATOM 2702 C CA . GLY A 1 332 ? -10.866 14.759 -17.589 1.00 92.25 332 GLY A CA 1
ATOM 2703 C C . GLY A 1 332 ? -12.300 15.137 -17.206 1.00 92.25 332 GLY A C 1
ATOM 2704 O O . GLY A 1 332 ? -13.073 15.676 -17.994 1.00 92.25 332 GLY A O 1
ATOM 2705 N N . SER A 1 333 ? -12.693 14.804 -15.976 1.00 91.69 333 SER A N 1
ATOM 2706 C CA . SER A 1 333 ? -14.018 15.147 -15.452 1.00 91.69 333 SER A CA 1
ATOM 2707 C C . SER A 1 333 ? -13.926 15.651 -14.013 1.00 91.69 333 SER A C 1
ATOM 2709 O O . SER A 1 333 ? -13.001 15.253 -13.296 1.00 91.69 333 SER A O 1
ATOM 2711 N N . PRO A 1 334 ? -14.909 16.432 -13.524 1.00 88.88 334 PRO A N 1
ATOM 2712 C CA . PRO A 1 334 ? -14.960 16.838 -12.121 1.00 88.88 334 PRO A CA 1
ATOM 2713 C C . PRO A 1 334 ? -14.916 15.652 -11.145 1.00 88.88 334 PRO A C 1
ATOM 2715 O O . PRO A 1 334 ? -14.281 15.737 -10.096 1.00 88.88 334 PRO A O 1
ATOM 2718 N N . LYS A 1 335 ? -15.530 14.509 -11.501 1.00 87.06 335 LYS A N 1
ATOM 2719 C CA . LYS A 1 335 ? -15.514 13.288 -10.673 1.00 87.06 335 LYS A CA 1
ATOM 2720 C C . LYS A 1 335 ? -14.102 12.724 -10.489 1.00 87.06 335 LYS A C 1
ATOM 2722 O O . LYS A 1 335 ? -13.795 12.203 -9.423 1.00 87.06 335 LYS A O 1
ATOM 2727 N N . GLY A 1 336 ? -13.255 12.842 -11.511 1.00 89.19 336 GLY A N 1
ATOM 2728 C CA . GLY A 1 336 ? -11.843 12.453 -11.480 1.00 89.19 336 GLY A CA 1
ATOM 2729 C C . GLY A 1 336 ? -10.894 13.588 -11.097 1.00 89.19 336 GLY A C 1
ATOM 2730 O O . GLY A 1 336 ? -9.699 13.466 -11.356 1.00 89.19 336 GLY A O 1
ATOM 2731 N N . ASN A 1 337 ? -11.401 14.701 -10.547 1.00 89.38 337 ASN A N 1
ATOM 2732 C CA . ASN A 1 337 ? -10.629 15.921 -10.283 1.00 89.38 337 ASN A CA 1
ATOM 2733 C C . ASN A 1 337 ? -9.839 16.406 -11.517 1.00 89.38 337 ASN A C 1
ATOM 2735 O O . ASN A 1 337 ? -8.687 16.820 -11.409 1.00 89.38 337 ASN A O 1
ATOM 2739 N N . PHE A 1 338 ? -10.448 16.269 -12.697 1.00 91.69 338 PHE A N 1
ATOM 2740 C CA . PHE A 1 338 ? -9.881 16.582 -14.011 1.00 91.69 338 PHE A CA 1
ATOM 2741 C C . PHE A 1 338 ? -8.596 15.826 -14.379 1.00 91.69 338 PHE A C 1
ATOM 2743 O O . PHE A 1 338 ? -7.955 16.145 -15.376 1.00 91.69 338 PHE A O 1
ATOM 2750 N N . VAL A 1 339 ? -8.252 14.758 -13.653 1.00 93.00 339 VAL A N 1
ATOM 2751 C CA . VAL A 1 339 ? -7.220 13.821 -14.100 1.00 93.00 339 VAL A CA 1
ATOM 2752 C C . VAL A 1 339 ? -7.770 13.050 -15.296 1.00 93.00 339 VAL A C 1
ATOM 2754 O O . VAL A 1 339 ? -8.699 12.247 -15.155 1.00 93.00 339 VAL A O 1
ATOM 2757 N N . ASN A 1 340 ? -7.215 13.314 -16.475 1.00 93.31 340 ASN A N 1
ATOM 2758 C CA . ASN A 1 340 ? -7.634 12.671 -17.713 1.00 93.31 340 ASN A CA 1
ATOM 2759 C C . ASN A 1 340 ? -7.122 11.222 -17.821 1.00 93.31 340 ASN A C 1
ATOM 2761 O O . ASN A 1 340 ? -6.288 10.760 -17.038 1.00 93.31 340 ASN A O 1
ATOM 2765 N N . ALA A 1 341 ? -7.634 10.496 -18.813 1.00 92.50 341 ALA A N 1
ATOM 2766 C CA . ALA A 1 341 ? -7.278 9.108 -19.076 1.00 92.50 341 ALA A CA 1
ATOM 2767 C C . ALA A 1 341 ? -5.778 8.913 -19.361 1.00 92.50 341 ALA A C 1
ATOM 2769 O O . ALA A 1 341 ? -5.203 7.921 -18.919 1.00 92.50 341 ALA A O 1
ATOM 2770 N N . VAL A 1 342 ? -5.130 9.845 -20.070 1.00 90.94 342 VAL A N 1
ATOM 2771 C CA . VAL A 1 342 ? -3.698 9.734 -20.393 1.00 90.94 342 VAL A CA 1
ATOM 2772 C C . VAL A 1 342 ? -2.883 9.702 -19.104 1.00 90.94 342 VAL A C 1
ATOM 2774 O O . VAL A 1 342 ? -2.145 8.742 -18.890 1.00 90.94 342 VAL A O 1
ATOM 2777 N N . THR A 1 343 ? -3.103 10.659 -18.208 1.00 92.75 343 THR A N 1
ATOM 2778 C CA . THR A 1 343 ? -2.430 10.728 -16.907 1.00 92.75 343 THR A CA 1
ATOM 2779 C C . THR A 1 343 ? -2.794 9.550 -16.011 1.00 92.75 343 THR A C 1
ATOM 2781 O O . THR A 1 343 ? -1.909 8.918 -15.429 1.00 92.75 343 THR A O 1
ATOM 2784 N N . ALA A 1 344 ? -4.077 9.185 -15.937 1.00 93.88 344 ALA A N 1
ATOM 2785 C CA . ALA A 1 344 ? -4.539 8.084 -15.092 1.00 93.88 344 ALA A CA 1
ATOM 2786 C C . ALA A 1 344 ? -3.876 6.738 -15.443 1.00 93.88 344 ALA A C 1
ATOM 2788 O O . ALA A 1 344 ? -3.586 5.952 -14.542 1.00 93.88 344 ALA A O 1
ATOM 2789 N N . PHE A 1 345 ? -3.604 6.475 -16.726 1.00 93.25 345 PHE A N 1
ATOM 2790 C CA . PHE A 1 345 ? -3.004 5.212 -17.173 1.00 93.25 345 PHE A CA 1
ATOM 2791 C C . PHE A 1 345 ? -1.488 5.271 -17.393 1.00 93.25 345 PHE A C 1
ATOM 2793 O O . PHE A 1 345 ? -0.839 4.225 -17.328 1.00 93.25 345 PHE A O 1
ATOM 2800 N N . HIS A 1 346 ? -0.901 6.450 -17.610 1.00 91.94 346 HIS A N 1
ATOM 2801 C CA . HIS A 1 346 ? 0.495 6.558 -18.048 1.00 91.94 346 HIS A CA 1
ATOM 2802 C C . HIS A 1 346 ? 1.417 7.380 -17.146 1.00 91.94 346 HIS A C 1
ATOM 2804 O O . HIS A 1 346 ? 2.619 7.409 -17.395 1.00 91.94 346 HIS A O 1
ATOM 2810 N N . SER A 1 347 ? 0.914 8.015 -16.086 1.00 90.75 347 SER A N 1
ATOM 2811 C CA . SER A 1 347 ? 1.776 8.794 -15.194 1.00 90.75 347 SER A CA 1
ATOM 2812 C C . SER A 1 347 ? 2.823 7.914 -14.499 1.00 90.75 347 SER A C 1
ATOM 2814 O O . SER A 1 347 ? 2.486 7.097 -13.639 1.00 90.75 347 SER A O 1
ATOM 2816 N N . VAL A 1 348 ? 4.105 8.098 -14.820 1.00 87.38 348 VAL A N 1
ATOM 2817 C CA . VAL A 1 348 ? 5.222 7.335 -14.221 1.00 87.38 348 VAL A CA 1
ATOM 2818 C C . VAL A 1 348 ? 5.404 7.599 -12.722 1.00 87.38 348 VAL A C 1
ATOM 2820 O O . VAL A 1 348 ? 6.050 6.819 -12.033 1.00 87.38 348 VAL A O 1
ATOM 2823 N N . PHE A 1 349 ? 4.795 8.669 -12.209 1.00 87.06 349 PHE A N 1
ATOM 2824 C CA . PHE A 1 349 ? 4.856 9.074 -10.803 1.00 87.06 349 PHE A CA 1
ATOM 2825 C C . PHE A 1 349 ? 3.703 8.514 -9.961 1.00 87.06 349 PHE A C 1
ATOM 2827 O O . PHE A 1 349 ? 3.588 8.829 -8.776 1.00 87.06 349 PHE A O 1
ATOM 2834 N N . SER A 1 350 ? 2.818 7.714 -10.563 1.00 91.12 350 SER A N 1
ATOM 2835 C CA . SER A 1 350 ? 1.672 7.133 -9.873 1.00 91.12 350 SER A CA 1
ATOM 2836 C C . SER A 1 350 ? 1.683 5.614 -9.942 1.00 91.12 350 SER A C 1
ATOM 2838 O O . SER A 1 350 ? 1.483 5.032 -11.003 1.00 91.12 350 SER A O 1
ATOM 2840 N N . ASP A 1 351 ? 1.765 4.969 -8.780 1.00 92.06 351 ASP A N 1
ATOM 2841 C CA . ASP A 1 351 ? 1.625 3.512 -8.633 1.00 92.06 351 ASP A CA 1
ATOM 2842 C C . ASP A 1 351 ? 0.246 2.972 -9.067 1.00 92.06 351 ASP A C 1
ATOM 2844 O O . ASP A 1 351 ? 0.042 1.763 -9.106 1.00 92.06 351 ASP A O 1
ATOM 2848 N N . ARG A 1 352 ? -0.715 3.856 -9.363 1.00 93.56 352 ARG A N 1
ATOM 2849 C CA . ARG A 1 352 ? -2.062 3.507 -9.850 1.00 93.56 352 ARG A CA 1
ATOM 2850 C C . ARG A 1 352 ? -2.140 3.424 -11.367 1.00 93.56 352 ARG A C 1
ATOM 2852 O O . ARG A 1 352 ? -3.094 2.858 -11.894 1.00 93.56 352 ARG A O 1
ATOM 2859 N N . SER A 1 353 ? -1.173 4.025 -12.051 1.00 94.31 353 SER A N 1
ATOM 2860 C CA . SER A 1 353 ? -1.097 4.007 -13.502 1.00 94.31 353 SER A CA 1
ATOM 2861 C C . SER A 1 353 ? -0.384 2.735 -13.966 1.00 94.31 353 SER A C 1
ATOM 2863 O O . SER A 1 353 ? 0.409 2.141 -13.229 1.00 94.31 353 SER A O 1
ATOM 2865 N N . CYS A 1 354 ? -0.636 2.316 -15.205 1.00 93.44 354 CYS A N 1
ATOM 2866 C CA . CYS A 1 354 ? 0.029 1.155 -15.784 1.00 93.44 354 CYS A CA 1
ATOM 2867 C C . CYS A 1 354 ? 1.546 1.380 -15.853 1.00 93.44 354 CYS A C 1
ATOM 2869 O O . CYS A 1 354 ? 2.319 0.528 -15.423 1.00 93.44 354 CYS A O 1
ATOM 2871 N N . GLN A 1 355 ? 1.983 2.540 -16.357 1.00 90.75 355 GLN A N 1
ATOM 2872 C CA . GLN A 1 355 ? 3.414 2.831 -16.486 1.00 90.75 355 GLN A CA 1
ATOM 2873 C C . GLN A 1 355 ? 4.101 3.018 -15.131 1.00 90.75 355 GLN A C 1
ATOM 2875 O O . GLN A 1 355 ? 5.203 2.510 -14.944 1.00 90.75 355 GLN A O 1
ATOM 2880 N N . GLY A 1 356 ? 3.467 3.715 -14.188 1.00 91.44 356 GLY A N 1
ATOM 2881 C CA . GLY A 1 356 ? 4.053 4.000 -12.880 1.00 91.44 356 GLY A CA 1
ATOM 2882 C C . GLY A 1 356 ? 4.174 2.750 -12.016 1.00 91.44 356 GLY A C 1
ATOM 2883 O O . GLY A 1 356 ? 5.246 2.488 -11.476 1.00 91.44 356 GLY A O 1
ATOM 2884 N N . CYS A 1 357 ? 3.140 1.903 -11.974 1.00 93.81 357 CYS A N 1
ATOM 2885 C CA . CYS A 1 357 ? 3.224 0.612 -11.286 1.00 93.81 357 CYS A CA 1
ATOM 2886 C C . CYS A 1 357 ? 4.320 -0.283 -11.890 1.00 93.81 357 CYS A C 1
ATOM 2888 O O . CYS A 1 357 ? 5.151 -0.827 -11.164 1.00 93.81 357 CYS A O 1
ATOM 2890 N N . HIS A 1 358 ? 4.390 -0.384 -13.223 1.00 92.81 358 HIS A N 1
ATOM 2891 C CA . HIS A 1 358 ? 5.443 -1.159 -13.887 1.00 92.81 358 HIS A CA 1
ATOM 2892 C C . HIS A 1 358 ? 6.842 -0.584 -13.622 1.00 92.81 358 HIS A C 1
ATOM 2894 O O . HIS A 1 358 ? 7.782 -1.347 -13.407 1.00 92.81 358 HIS A O 1
ATOM 2900 N N . GLN A 1 359 ? 6.992 0.743 -13.587 1.00 90.88 359 GLN A N 1
ATOM 2901 C CA . GLN A 1 359 ? 8.262 1.387 -13.254 1.00 90.88 359 GLN A CA 1
ATOM 2902 C C . GLN A 1 359 ? 8.669 1.114 -11.805 1.00 90.88 359 GLN A C 1
ATOM 2904 O O . GLN A 1 359 ? 9.833 0.819 -11.542 1.00 90.88 359 GLN A O 1
ATOM 2909 N N . LYS A 1 360 ? 7.718 1.139 -10.869 1.00 91.56 360 LYS A N 1
ATOM 2910 C CA . LYS A 1 360 ? 7.959 0.741 -9.481 1.00 91.56 360 LYS A CA 1
ATOM 2911 C C . LYS A 1 360 ? 8.424 -0.711 -9.380 1.00 91.56 360 LYS A C 1
ATOM 2913 O O . LYS A 1 360 ? 9.372 -0.979 -8.648 1.00 91.56 360 LYS A O 1
ATOM 2918 N N . GLU A 1 361 ? 7.812 -1.630 -10.127 1.00 91.62 361 GLU A N 1
ATOM 2919 C CA . GLU A 1 361 ? 8.246 -3.033 -10.166 1.00 91.62 361 GLU A CA 1
ATOM 2920 C C . GLU A 1 361 ? 9.664 -3.195 -10.728 1.00 91.62 361 GLU A C 1
ATOM 2922 O O . GLU A 1 361 ? 10.440 -3.996 -10.205 1.00 91.62 361 GLU A O 1
ATOM 2927 N N . ILE A 1 362 ? 10.027 -2.415 -11.752 1.00 91.62 362 ILE A N 1
ATOM 2928 C CA . ILE A 1 362 ? 11.396 -2.362 -12.291 1.00 91.62 362 ILE A CA 1
ATOM 2929 C C . ILE A 1 362 ? 12.363 -1.840 -11.221 1.00 91.62 362 ILE A C 1
ATOM 2931 O O . ILE A 1 362 ? 13.387 -2.468 -10.956 1.00 91.62 362 ILE A O 1
ATOM 2935 N N . ASN A 1 363 ? 12.022 -0.730 -10.565 1.00 90.50 363 ASN A N 1
ATOM 2936 C CA . ASN A 1 363 ? 12.867 -0.074 -9.567 1.00 90.50 363 ASN A CA 1
ATOM 2937 C C . ASN A 1 363 ? 13.020 -0.894 -8.275 1.00 90.50 363 ASN A C 1
ATOM 2939 O O . ASN A 1 363 ? 14.020 -0.768 -7.570 1.00 90.50 363 ASN A O 1
ATOM 2943 N N . ALA A 1 364 ? 12.057 -1.759 -7.957 1.00 90.50 364 ALA A N 1
ATOM 2944 C CA . ALA A 1 364 ? 12.130 -2.651 -6.804 1.00 90.50 364 ALA A CA 1
ATOM 2945 C C . ALA A 1 364 ? 13.120 -3.817 -7.002 1.00 90.50 364 ALA A C 1
ATOM 2947 O O . ALA A 1 364 ? 13.484 -4.483 -6.029 1.00 90.50 364 ALA A O 1
ATOM 2948 N N . ARG A 1 365 ? 13.558 -4.081 -8.241 1.00 91.81 365 ARG A N 1
ATOM 2949 C CA . ARG A 1 365 ? 14.315 -5.280 -8.622 1.00 91.81 365 ARG A CA 1
ATOM 2950 C C . ARG A 1 365 ? 15.697 -4.924 -9.137 1.00 91.81 365 ARG A C 1
ATOM 2952 O O . ARG A 1 365 ? 15.867 -4.262 -10.160 1.00 91.81 365 ARG A O 1
ATOM 2959 N N . LYS A 1 366 ? 16.717 -5.427 -8.451 1.00 92.94 366 LYS A N 1
ATOM 2960 C CA . LYS A 1 366 ? 18.115 -5.138 -8.786 1.00 92.94 366 LYS A CA 1
ATOM 2961 C C . LYS A 1 366 ? 18.518 -5.717 -10.139 1.00 92.94 366 LYS A C 1
ATOM 2963 O O . LYS A 1 366 ? 19.248 -5.082 -10.890 1.00 92.94 366 LYS A O 1
ATOM 2968 N N . GLU A 1 367 ? 18.000 -6.892 -10.472 1.00 92.81 367 GLU A N 1
ATOM 2969 C CA . GLU A 1 367 ? 18.197 -7.543 -11.762 1.00 92.81 367 GLU A CA 1
ATOM 2970 C C . GLU A 1 367 ? 17.598 -6.758 -12.936 1.00 92.81 367 GLU A C 1
ATOM 2972 O O . GLU A 1 367 ? 18.143 -6.814 -14.034 1.00 92.81 367 GLU A O 1
ATOM 2977 N N . CYS A 1 368 ? 16.530 -5.986 -12.711 1.00 93.19 368 CYS A N 1
ATOM 2978 C CA . CYS A 1 368 ? 15.957 -5.098 -13.721 1.00 93.19 368 CYS A CA 1
ATOM 2979 C C . CYS A 1 368 ? 16.753 -3.790 -13.814 1.00 93.19 368 CYS A C 1
ATOM 2981 O O . CYS A 1 368 ? 17.084 -3.342 -14.914 1.00 93.19 368 CYS A O 1
ATOM 2983 N N . LEU A 1 369 ? 17.117 -3.204 -12.667 1.00 92.62 369 LEU A N 1
ATOM 2984 C CA . LEU A 1 369 ? 17.923 -1.983 -12.611 1.00 92.62 369 LEU A CA 1
ATOM 2985 C C . LEU A 1 369 ? 19.308 -2.145 -13.240 1.00 92.62 369 LEU A C 1
ATOM 2987 O O . LEU A 1 369 ? 19.825 -1.170 -13.768 1.00 92.62 369 LEU A O 1
ATOM 2991 N N . ALA A 1 370 ? 19.864 -3.358 -13.286 1.00 91.56 370 ALA A N 1
ATOM 2992 C CA . ALA A 1 370 ? 21.112 -3.649 -13.993 1.00 91.56 370 ALA A CA 1
ATOM 2993 C C . ALA A 1 370 ? 21.120 -3.186 -15.467 1.00 91.56 370 ALA A C 1
ATOM 2995 O O . ALA A 1 370 ? 22.185 -2.889 -15.997 1.00 91.56 370 ALA A O 1
ATOM 2996 N N . CYS A 1 371 ? 19.951 -3.082 -16.110 1.00 91.00 371 CYS A N 1
ATOM 2997 C CA . CYS A 1 371 ? 19.802 -2.485 -17.442 1.00 91.00 371 CYS A CA 1
ATOM 2998 C C . CYS A 1 371 ? 18.997 -1.175 -17.408 1.00 91.00 371 CYS A C 1
ATOM 3000 O O . CYS A 1 371 ? 19.350 -0.209 -18.079 1.00 91.00 371 CYS A O 1
ATOM 3002 N N . HIS A 1 372 ? 17.926 -1.118 -16.612 1.00 90.88 372 HIS A N 1
ATOM 3003 C CA . HIS A 1 372 ? 17.003 0.021 -16.590 1.00 90.88 372 HIS A CA 1
ATOM 3004 C C . HIS A 1 372 ? 17.521 1.246 -15.819 1.00 90.88 372 HIS A C 1
ATOM 3006 O O . HIS A 1 372 ? 16.869 2.283 -15.845 1.00 90.88 372 HIS A O 1
ATOM 3012 N N . HIS A 1 373 ? 18.692 1.203 -15.173 1.00 87.00 373 HIS A N 1
ATOM 3013 C CA . HIS A 1 373 ? 19.242 2.382 -14.484 1.00 87.00 373 HIS A CA 1
ATOM 3014 C C . HIS A 1 373 ? 19.578 3.557 -15.419 1.00 87.00 373 HIS A C 1
ATOM 3016 O O . HIS A 1 373 ? 19.704 4.696 -14.967 1.00 87.00 373 HIS A O 1
ATOM 3022 N N . LEU A 1 374 ? 19.748 3.291 -16.719 1.00 79.25 374 LEU A N 1
ATOM 3023 C CA . LEU A 1 374 ? 19.935 4.323 -17.740 1.00 79.25 374 LEU A CA 1
ATOM 3024 C C . LEU A 1 374 ? 18.614 4.898 -18.261 1.00 79.25 374 LEU A C 1
ATOM 3026 O O . LEU A 1 374 ? 18.614 5.971 -18.873 1.00 79.25 374 LEU A O 1
ATOM 3030 N N . ASP A 1 375 ? 17.491 4.228 -17.997 1.00 73.81 375 ASP A N 1
ATOM 3031 C CA . ASP A 1 375 ? 16.165 4.730 -18.331 1.00 73.81 375 ASP A CA 1
ATOM 3032 C C . ASP A 1 375 ? 1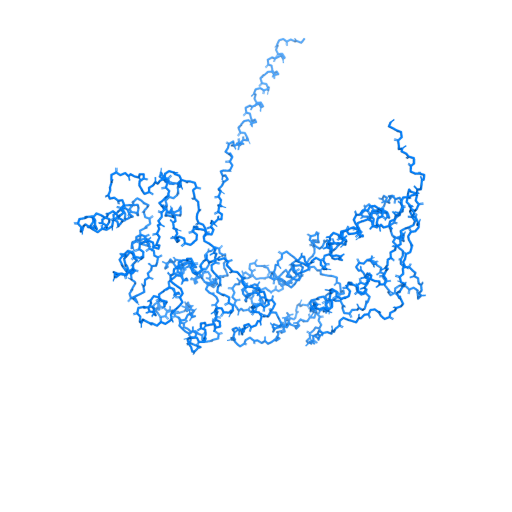5.791 5.827 -17.334 1.00 73.81 375 ASP A C 1
ATOM 3034 O O . ASP A 1 375 ? 15.072 5.608 -16.361 1.00 73.81 375 ASP A O 1
ATOM 3038 N N . LYS A 1 376 ? 16.254 7.055 -17.586 1.00 66.62 376 LYS A N 1
ATOM 3039 C CA . LYS A 1 376 ? 15.910 8.242 -16.785 1.00 66.62 376 LYS A CA 1
ATOM 3040 C C . LYS A 1 376 ? 14.458 8.699 -17.000 1.00 66.62 376 LYS A C 1
ATOM 3042 O O . LYS A 1 376 ? 14.195 9.893 -17.142 1.00 66.62 376 LYS A O 1
ATOM 3047 N N . LYS A 1 377 ? 13.495 7.773 -17.023 1.00 65.19 377 LYS A N 1
ATOM 3048 C CA . LYS A 1 377 ? 12.057 8.065 -17.156 1.00 65.19 377 LYS A CA 1
ATOM 3049 C C . LYS A 1 377 ? 11.539 8.955 -16.029 1.00 65.19 377 LYS A C 1
ATOM 3051 O O . LYS A 1 377 ? 10.623 9.727 -16.253 1.00 65.19 377 LYS A O 1
ATOM 3056 N N . GLU A 1 378 ? 12.185 8.935 -14.869 1.00 55.34 378 GLU A N 1
ATOM 3057 C CA . GLU A 1 378 ? 11.889 9.829 -13.740 1.00 55.34 378 GLU A CA 1
ATOM 3058 C C . GLU A 1 378 ? 12.181 11.309 -14.054 1.00 55.34 378 GLU A C 1
ATOM 3060 O O . GLU A 1 378 ? 11.602 12.203 -13.447 1.00 55.34 378 GLU A O 1
ATOM 3065 N N . THR A 1 379 ? 13.040 11.576 -15.046 1.00 55.06 379 THR A N 1
ATOM 3066 C CA . THR A 1 379 ? 13.296 12.923 -15.590 1.00 55.06 379 THR A CA 1
ATOM 3067 C C . THR A 1 379 ? 12.484 13.222 -16.854 1.00 55.06 379 THR A C 1
ATOM 3069 O O . THR A 1 379 ? 12.535 14.339 -17.374 1.00 55.06 379 THR A O 1
ATOM 3072 N N . SER A 1 380 ? 11.723 12.242 -17.357 1.00 59.53 380 SER A N 1
ATOM 3073 C CA . SER A 1 380 ? 10.836 12.427 -18.502 1.00 59.53 380 SER A CA 1
ATOM 3074 C C . SER A 1 380 ? 9.678 13.328 -18.101 1.00 59.53 380 SER A C 1
ATOM 3076 O O . SER A 1 380 ? 8.882 12.993 -17.228 1.00 59.53 380 SER A O 1
ATOM 3078 N N . ARG A 1 381 ? 9.550 14.468 -18.781 1.00 56.41 381 ARG A N 1
ATOM 3079 C CA . ARG A 1 381 ? 8.393 15.366 -18.636 1.00 56.41 381 ARG A CA 1
ATOM 3080 C C . ARG A 1 381 ? 7.163 14.884 -19.413 1.00 56.41 381 ARG A C 1
ATOM 3082 O O . ARG A 1 381 ? 6.140 15.558 -19.396 1.00 56.41 381 ARG A O 1
ATOM 3089 N N . THR A 1 382 ? 7.267 13.761 -20.125 1.00 64.12 382 THR A N 1
ATOM 3090 C CA . THR A 1 382 ? 6.188 13.205 -20.945 1.00 64.12 382 THR A CA 1
ATOM 3091 C C . THR A 1 382 ? 5.680 11.886 -20.371 1.00 64.12 382 THR A C 1
ATOM 3093 O O . THR A 1 382 ? 6.465 10.995 -20.042 1.00 64.12 382 THR A O 1
ATOM 3096 N N . GLU A 1 383 ? 4.351 11.775 -20.287 1.00 68.12 383 GLU A N 1
ATOM 3097 C CA . GLU A 1 383 ? 3.608 10.550 -19.949 1.00 68.12 383 GLU A CA 1
ATOM 3098 C C . GLU A 1 383 ? 3.477 9.610 -21.166 1.00 68.12 383 GLU A C 1
ATOM 3100 O O . GLU A 1 383 ? 2.972 8.492 -21.072 1.00 68.12 383 GLU A O 1
ATOM 3105 N N . VAL A 1 384 ? 3.938 10.049 -22.340 1.00 68.38 384 VAL A N 1
ATOM 3106 C CA . VAL A 1 384 ? 3.880 9.281 -23.585 1.00 68.38 384 VAL A CA 1
ATOM 3107 C C . VAL A 1 384 ? 5.117 8.393 -23.691 1.00 68.38 384 VAL A C 1
ATOM 3109 O O . VAL A 1 384 ? 6.250 8.876 -23.722 1.00 68.38 384 VAL A O 1
ATOM 3112 N N . ALA A 1 385 ? 4.893 7.080 -23.760 1.00 70.25 385 ALA A N 1
ATOM 3113 C CA . ALA A 1 385 ? 5.951 6.103 -23.994 1.00 70.25 385 ALA A CA 1
ATOM 3114 C C . ALA A 1 385 ? 6.449 6.131 -25.454 1.00 70.25 385 ALA A C 1
ATOM 3116 O O . ALA A 1 385 ? 5.866 6.778 -26.321 1.00 70.25 385 ALA A O 1
ATOM 3117 N N . SER A 1 386 ? 7.525 5.391 -25.747 1.00 73.25 386 SER A N 1
ATOM 3118 C CA . SER A 1 386 ? 7.971 5.191 -27.131 1.00 73.25 386 SER A CA 1
ATOM 3119 C C . SER A 1 386 ? 6.908 4.461 -27.957 1.00 73.25 386 SER A C 1
ATOM 3121 O O . SER A 1 386 ? 6.191 3.608 -27.432 1.00 73.25 386 SER A O 1
ATOM 3123 N N . GLU A 1 387 ? 6.871 4.708 -29.268 1.00 77.12 387 GLU A N 1
ATOM 3124 C CA . GLU A 1 387 ? 5.960 4.027 -30.204 1.00 77.12 387 GLU A CA 1
ATOM 3125 C C . GLU A 1 387 ? 6.021 2.493 -30.070 1.00 77.12 387 GLU A C 1
ATOM 3127 O O . GLU A 1 387 ? 4.997 1.813 -29.991 1.00 77.12 387 GLU A O 1
ATOM 3132 N N . THR A 1 388 ? 7.233 1.955 -29.910 1.00 78.62 388 THR A N 1
ATOM 3133 C CA . THR A 1 388 ? 7.495 0.524 -29.684 1.00 78.62 388 THR A CA 1
ATOM 3134 C C . THR A 1 388 ? 6.881 -0.033 -28.399 1.00 78.62 388 THR A C 1
ATOM 3136 O O . THR A 1 388 ? 6.592 -1.228 -28.328 1.00 78.62 388 THR A O 1
ATOM 3139 N N . THR A 1 389 ? 6.679 0.812 -27.388 1.00 84.25 389 THR A N 1
ATOM 3140 C CA . THR A 1 389 ? 6.045 0.446 -26.116 1.00 84.25 389 THR A CA 1
ATOM 3141 C C . THR A 1 389 ? 4.529 0.619 -26.198 1.00 84.25 389 THR A C 1
ATOM 3143 O O . THR A 1 389 ? 3.794 -0.211 -25.667 1.00 84.25 389 THR A O 1
ATOM 3146 N N . CYS A 1 390 ? 4.040 1.645 -26.904 1.00 88.06 390 CYS A N 1
ATOM 3147 C CA . CYS A 1 390 ? 2.608 1.911 -27.076 1.00 88.06 390 CYS A CA 1
ATOM 3148 C C . CYS A 1 390 ? 1.859 0.690 -27.622 1.00 88.06 390 CYS A C 1
ATOM 3150 O O . CYS A 1 390 ? 0.822 0.298 -27.082 1.00 88.06 390 CYS A O 1
ATOM 3152 N N . VAL A 1 391 ? 2.424 0.038 -28.642 1.00 88.56 391 VAL A N 1
ATOM 3153 C CA . VAL A 1 391 ? 1.837 -1.150 -29.283 1.00 88.56 391 VAL A CA 1
ATOM 3154 C C . VAL A 1 391 ? 1.852 -2.404 -28.403 1.00 88.56 391 VAL A C 1
ATOM 3156 O O . VAL A 1 391 ? 1.278 -3.409 -28.801 1.00 88.56 391 VAL A O 1
ATOM 3159 N N . LYS A 1 392 ? 2.465 -2.380 -27.210 1.00 88.94 392 LYS A N 1
ATOM 3160 C CA . LYS A 1 392 ? 2.358 -3.486 -26.240 1.00 88.94 392 LYS A CA 1
ATOM 3161 C C . LYS A 1 392 ? 1.011 -3.514 -25.540 1.00 88.94 392 LYS A C 1
ATOM 3163 O O . LYS A 1 392 ? 0.536 -4.588 -25.192 1.00 88.94 392 LYS A O 1
ATOM 3168 N N . CYS A 1 393 ? 0.391 -2.358 -25.337 1.00 91.06 393 CYS A N 1
ATOM 3169 C CA . CYS A 1 393 ? -0.929 -2.268 -24.715 1.00 91.06 393 CYS A CA 1
ATOM 3170 C C . CYS A 1 393 ? -2.007 -1.955 -25.759 1.00 91.06 393 CYS A C 1
ATOM 3172 O O . CYS A 1 393 ? -3.073 -2.568 -25.757 1.00 91.06 393 CYS A O 1
ATOM 3174 N N . HIS A 1 394 ? -1.728 -1.034 -26.683 1.00 92.00 394 HIS A N 1
ATOM 3175 C CA . HIS A 1 394 ? -2.677 -0.558 -27.689 1.00 92.00 394 HIS A CA 1
ATOM 3176 C C . HIS A 1 394 ? -2.737 -1.478 -28.916 1.00 92.00 394 HIS A C 1
ATOM 3178 O O . HIS A 1 394 ? -2.376 -1.087 -30.027 1.00 92.00 394 HIS A O 1
ATOM 3184 N N . ILE A 1 395 ? -3.224 -2.704 -28.722 1.00 90.56 395 ILE A N 1
ATOM 3185 C CA . ILE A 1 395 ? -3.397 -3.708 -29.790 1.00 90.56 395 ILE A CA 1
ATOM 3186 C C . ILE A 1 395 ? -4.845 -3.852 -30.275 1.00 90.56 395 ILE A C 1
ATOM 3188 O O . ILE A 1 395 ? -5.139 -4.668 -31.147 1.00 90.56 395 ILE A O 1
ATOM 3192 N N . GLY A 1 396 ? -5.766 -3.042 -29.753 1.00 90.62 396 GLY A N 1
ATOM 3193 C CA . GLY A 1 396 ? -7.181 -3.096 -30.098 1.00 90.62 396 GLY A CA 1
ATOM 3194 C C . GLY A 1 396 ? -7.928 -4.099 -29.228 1.00 90.62 396 GLY A C 1
ATOM 3195 O O . GLY A 1 396 ? -7.806 -4.082 -28.009 1.00 90.62 396 GLY A O 1
ATOM 3196 N N . ARG A 1 397 ? -8.745 -4.949 -29.855 1.00 91.12 397 ARG A N 1
ATOM 3197 C CA . ARG A 1 397 ? -9.567 -5.961 -29.162 1.00 91.12 397 ARG A CA 1
ATOM 3198 C C . ARG A 1 397 ? -8.891 -7.328 -29.058 1.00 91.12 397 ARG A C 1
ATOM 3200 O O . ARG A 1 397 ? -9.467 -8.251 -28.489 1.00 91.12 397 ARG A O 1
ATOM 3207 N N . ALA A 1 398 ? -7.689 -7.454 -29.613 1.00 87.06 398 ALA A N 1
ATOM 3208 C CA . ALA A 1 398 ? -6.885 -8.654 -29.480 1.00 87.06 398 ALA A CA 1
ATOM 3209 C C . ALA A 1 398 ? -6.438 -8.840 -28.023 1.00 87.06 398 ALA A C 1
ATOM 3211 O O . ALA A 1 398 ? -6.208 -7.872 -27.296 1.00 87.06 398 ALA A O 1
ATOM 3212 N N . ARG A 1 399 ? -6.318 -10.100 -27.604 1.00 82.94 399 ARG A N 1
ATOM 3213 C CA . ARG A 1 399 ? -5.688 -10.471 -26.336 1.00 82.94 399 ARG A CA 1
ATOM 3214 C C . ARG A 1 399 ? -4.217 -10.747 -26.604 1.00 82.94 399 ARG A C 1
ATOM 3216 O O . ARG A 1 399 ? -3.890 -11.431 -27.569 1.00 82.94 399 ARG A O 1
ATOM 3223 N N . SER A 1 400 ? -3.351 -10.219 -25.751 1.00 71.56 400 SER A N 1
ATOM 3224 C CA . SER A 1 400 ? -1.937 -10.571 -25.782 1.00 71.56 400 SER A CA 1
ATOM 3225 C C . SER A 1 400 ? -1.701 -11.831 -24.965 1.00 71.56 400 SER A C 1
ATOM 3227 O O . SER A 1 400 ? -2.012 -11.859 -23.771 1.00 71.56 400 SER A O 1
ATOM 3229 N N . ASP A 1 401 ? -1.082 -12.829 -25.581 1.00 69.31 401 ASP A N 1
ATOM 3230 C CA . ASP A 1 401 ? -0.552 -13.979 -24.859 1.00 69.31 401 ASP A CA 1
ATOM 3231 C C . ASP A 1 401 ? 0.835 -13.649 -24.302 1.00 69.31 401 ASP A C 1
ATOM 3233 O O . ASP A 1 401 ? 1.682 -13.076 -24.993 1.00 69.31 401 ASP A O 1
ATOM 3237 N N . ILE A 1 402 ? 1.086 -14.028 -23.047 1.00 67.56 402 ILE A N 1
ATOM 3238 C CA . ILE A 1 402 ? 2.431 -13.954 -22.469 1.00 67.56 402 ILE A CA 1
ATOM 3239 C C . ILE A 1 402 ? 3.235 -15.110 -23.069 1.00 67.56 402 ILE A C 1
ATOM 3241 O O . ILE A 1 402 ? 3.093 -16.258 -22.655 1.00 67.56 402 ILE A O 1
ATOM 3245 N N . LYS A 1 403 ? 4.055 -14.807 -24.075 1.00 68.31 403 LYS A N 1
ATOM 3246 C CA . LYS A 1 403 ? 4.980 -15.763 -24.698 1.00 68.31 403 LYS A CA 1
ATOM 3247 C C . LYS A 1 403 ? 6.274 -15.806 -23.909 1.00 68.31 403 LYS A C 1
ATOM 3249 O O . LYS A 1 403 ? 6.724 -14.757 -23.487 1.00 68.31 403 LYS A O 1
ATOM 3254 N N . ASN A 1 404 ? 6.908 -16.968 -23.772 1.00 66.38 404 ASN A N 1
ATOM 3255 C CA . ASN A 1 404 ? 8.229 -17.052 -23.146 1.00 66.38 404 ASN A CA 1
ATOM 3256 C C . ASN A 1 404 ? 9.261 -16.205 -23.901 1.00 66.38 404 ASN A C 1
ATOM 3258 O O . ASN A 1 404 ? 9.242 -16.143 -25.133 1.00 66.38 404 ASN A O 1
ATOM 3262 N N . LEU A 1 405 ? 10.185 -15.597 -23.152 1.00 65.81 405 LEU A N 1
ATOM 3263 C CA . LEU A 1 405 ? 11.298 -14.861 -23.733 1.00 65.81 405 LEU A CA 1
ATOM 3264 C C . LEU A 1 405 ? 12.165 -15.832 -24.541 1.00 65.81 405 LEU A C 1
ATOM 3266 O O . LEU A 1 405 ? 12.725 -16.779 -23.982 1.00 65.81 405 LEU A O 1
ATOM 3270 N N . LYS A 1 406 ? 12.264 -15.616 -25.853 1.00 66.94 406 LYS A N 1
ATOM 3271 C CA . LYS A 1 406 ? 13.156 -16.412 -26.695 1.00 66.94 406 LYS A CA 1
ATOM 3272 C C . LYS A 1 406 ? 14.599 -15.945 -26.481 1.00 66.94 406 LYS A C 1
ATOM 3274 O O . LYS A 1 406 ? 14.843 -14.736 -26.489 1.00 66.94 406 LYS A O 1
ATOM 3279 N N . PRO A 1 407 ? 15.558 -16.864 -26.266 1.00 68.19 407 PRO A N 1
ATOM 3280 C CA . PRO A 1 407 ? 16.970 -16.514 -26.318 1.00 68.19 407 PRO A CA 1
ATOM 3281 C C . PRO A 1 407 ? 17.308 -15.923 -27.686 1.00 68.19 407 PRO A C 1
ATOM 3283 O O . PRO A 1 407 ? 16.743 -16.350 -28.689 1.00 68.19 407 PRO A O 1
ATOM 3286 N N . TYR A 1 408 ? 18.252 -14.984 -27.726 1.00 74.19 408 TYR A N 1
ATOM 3287 C CA . TYR A 1 408 ? 18.762 -14.469 -28.992 1.00 74.19 408 TYR A CA 1
ATOM 3288 C C . TYR A 1 408 ? 19.366 -15.600 -29.828 1.00 74.19 408 TYR A C 1
ATOM 3290 O O . TYR A 1 408 ? 20.283 -16.288 -29.376 1.00 74.19 408 TYR A O 1
ATOM 3298 N N . SER A 1 409 ? 18.818 -15.790 -31.026 1.00 71.31 409 SER A N 1
ATOM 3299 C CA . SER A 1 409 ? 19.173 -16.864 -31.958 1.00 71.31 409 SER A CA 1
ATOM 3300 C C . SER A 1 409 ? 20.402 -16.559 -32.821 1.00 71.31 409 SER A C 1
ATOM 3302 O O . SER A 1 409 ? 20.967 -17.469 -33.427 1.00 71.31 409 SER A O 1
ATOM 3304 N N . GLY A 1 410 ? 20.836 -15.297 -32.878 1.00 74.50 410 GLY A N 1
ATOM 3305 C CA . GLY A 1 410 ? 22.024 -14.895 -33.628 1.00 74.50 410 GLY A CA 1
ATOM 3306 C C . GLY A 1 410 ? 23.341 -15.256 -32.933 1.00 74.50 410 GLY A C 1
ATOM 3307 O O . GLY A 1 410 ? 23.389 -15.606 -31.753 1.00 74.50 410 GLY A O 1
ATOM 3308 N N . GLU A 1 411 ? 24.443 -15.119 -33.668 1.00 79.38 411 GLU A N 1
ATOM 3309 C CA . GLU A 1 411 ? 25.780 -15.396 -33.144 1.00 79.38 411 GLU A CA 1
ATOM 3310 C C . GLU A 1 411 ? 26.173 -14.394 -32.043 1.00 79.38 411 GLU A C 1
ATOM 3312 O O . GLU A 1 411 ? 26.093 -13.175 -32.217 1.00 79.38 411 GLU A O 1
ATOM 3317 N N . ILE A 1 412 ? 26.609 -14.916 -30.893 1.00 82.38 412 ILE A N 1
ATOM 3318 C CA . ILE A 1 412 ? 27.109 -14.134 -29.759 1.00 82.38 412 ILE A CA 1
ATOM 3319 C C . ILE A 1 412 ? 28.562 -14.532 -29.524 1.00 82.38 412 ILE A C 1
ATOM 3321 O O . ILE A 1 412 ? 28.827 -15.648 -29.071 1.00 82.38 412 ILE A O 1
ATOM 3325 N N . LYS A 1 413 ? 29.497 -13.601 -29.754 1.00 86.75 413 LYS A N 1
ATOM 3326 C CA . LYS A 1 413 ? 30.914 -13.801 -29.415 1.00 86.75 413 LYS A CA 1
ATOM 3327 C C . LYS A 1 413 ? 31.054 -14.187 -27.938 1.00 86.75 413 LYS A C 1
ATOM 3329 O O . LYS A 1 413 ? 30.451 -13.550 -27.066 1.00 86.75 413 LYS A O 1
ATOM 3334 N N . SER A 1 414 ? 31.850 -15.220 -27.663 1.00 88.81 414 SER A N 1
ATOM 3335 C CA . SER A 1 414 ? 32.077 -15.745 -26.310 1.00 88.81 414 SER A CA 1
ATOM 3336 C C . SER A 1 414 ? 32.731 -14.702 -25.399 1.00 88.81 414 SER A C 1
ATOM 3338 O O . SER A 1 414 ? 32.302 -14.523 -24.254 1.00 88.81 414 SER A O 1
ATOM 3340 N N . GLN A 1 415 ? 33.713 -13.976 -25.935 1.00 90.75 415 GLN A N 1
ATOM 3341 C CA . GLN A 1 415 ? 34.463 -12.913 -25.274 1.00 90.75 415 GLN A CA 1
ATOM 3342 C C . GLN A 1 415 ? 34.616 -11.693 -26.189 1.00 90.75 415 GLN A C 1
ATOM 3344 O O . GLN A 1 415 ? 34.594 -11.812 -27.414 1.00 90.75 415 GLN A O 1
ATOM 3349 N N . ILE A 1 416 ? 34.757 -10.518 -25.577 1.00 90.50 416 ILE A N 1
ATOM 3350 C CA . ILE A 1 416 ? 35.047 -9.248 -26.248 1.00 90.50 416 ILE A CA 1
ATOM 3351 C C . ILE A 1 416 ? 36.276 -8.635 -25.586 1.00 90.50 416 ILE A C 1
ATOM 3353 O O . ILE A 1 416 ? 36.335 -8.543 -24.358 1.00 90.50 416 ILE A O 1
ATOM 3357 N N . GLU A 1 417 ? 37.227 -8.197 -26.401 1.00 91.88 417 GLU A N 1
ATOM 3358 C CA . GLU A 1 417 ? 38.417 -7.484 -25.950 1.00 91.88 417 GLU A CA 1
ATOM 3359 C C . GLU A 1 417 ? 38.259 -5.982 -26.208 1.00 91.88 417 GLU A C 1
ATOM 3361 O O . GLU A 1 417 ? 37.865 -5.559 -27.296 1.00 91.88 417 GLU A O 1
ATOM 3366 N N . ILE A 1 418 ? 38.554 -5.166 -25.197 1.00 90.44 418 ILE A N 1
ATOM 3367 C CA . ILE A 1 418 ? 38.472 -3.705 -25.268 1.00 90.44 418 ILE A CA 1
ATOM 3368 C C . ILE A 1 418 ? 39.887 -3.146 -25.124 1.00 90.44 418 ILE A C 1
ATOM 3370 O O . ILE A 1 418 ? 40.414 -3.029 -24.018 1.00 90.44 418 ILE A O 1
ATOM 3374 N N . GLU A 1 419 ? 40.499 -2.795 -26.254 1.00 90.88 419 GLU A N 1
ATOM 3375 C CA . GLU A 1 419 ? 41.891 -2.323 -26.312 1.00 90.88 419 GLU A CA 1
ATOM 3376 C C . GLU A 1 419 ? 42.024 -0.816 -26.585 1.00 90.88 419 GLU A C 1
ATOM 3378 O O . GLU A 1 419 ? 43.031 -0.210 -26.239 1.00 90.88 419 GLU A O 1
ATOM 3383 N N . VAL A 1 420 ? 40.985 -0.171 -27.123 1.00 88.12 420 VAL A N 1
ATOM 3384 C CA . VAL A 1 420 ? 41.014 1.236 -27.586 1.00 88.12 420 VAL A CA 1
ATOM 3385 C C . VAL A 1 420 ? 41.403 2.273 -26.511 1.00 88.12 420 VAL A C 1
ATOM 3387 O O . VAL A 1 420 ? 41.753 3.402 -26.840 1.00 88.12 420 VAL A O 1
ATOM 3390 N N . LEU A 1 421 ? 41.372 1.903 -25.225 1.00 86.50 421 LEU A N 1
ATOM 3391 C CA . LEU A 1 421 ? 41.778 2.742 -24.086 1.00 86.50 421 LEU A CA 1
ATOM 3392 C C . LEU A 1 421 ? 42.986 2.177 -23.304 1.00 86.50 421 LEU A C 1
ATOM 3394 O O . LEU A 1 421 ? 43.245 2.622 -22.186 1.00 86.50 421 LEU A O 1
ATOM 3398 N N . SER A 1 422 ? 43.721 1.209 -23.862 1.00 88.12 422 SER A N 1
ATOM 3399 C CA . SER A 1 422 ? 44.839 0.490 -23.223 1.00 88.12 422 SER A CA 1
ATOM 3400 C C . SER A 1 422 ? 46.083 1.379 -23.060 1.00 88.12 422 SER A C 1
ATOM 3402 O O . SER A 1 422 ? 47.069 1.248 -23.788 1.00 88.12 422 SER A O 1
ATOM 3404 N N . LYS A 1 423 ? 46.037 2.318 -22.106 1.00 85.94 423 LYS A N 1
ATOM 3405 C CA . LYS A 1 423 ? 47.160 3.191 -21.719 1.00 85.94 423 LYS A CA 1
ATOM 3406 C C . LYS A 1 423 ? 47.832 2.688 -20.442 1.00 85.94 423 LYS A C 1
ATOM 3408 O O . LYS A 1 423 ? 48.806 1.957 -20.537 1.00 85.94 423 LYS A O 1
ATOM 3413 N N . GLU A 1 424 ? 47.275 3.023 -19.278 1.00 86.62 424 GLU A N 1
ATOM 3414 C CA . GLU A 1 424 ? 47.791 2.639 -17.947 1.00 86.62 424 GLU A CA 1
ATOM 3415 C C . GLU A 1 424 ? 47.509 1.170 -17.581 1.00 86.62 424 GLU A C 1
ATOM 3417 O O . GLU A 1 424 ? 48.185 0.571 -16.744 1.00 86.62 424 GLU A O 1
ATOM 3422 N N . PHE A 1 425 ? 46.492 0.587 -18.211 1.00 89.81 425 PHE A N 1
ATOM 3423 C CA . PHE A 1 425 ? 46.047 -0.785 -18.002 1.00 89.81 425 PHE A CA 1
ATOM 3424 C C . PHE A 1 425 ? 46.075 -1.551 -19.328 1.00 89.81 425 PHE A C 1
ATOM 3426 O O . PHE A 1 425 ? 46.003 -0.954 -20.404 1.00 89.81 425 PHE A O 1
ATOM 3433 N N . GLU A 1 426 ? 46.214 -2.871 -19.244 1.00 91.44 426 GLU A N 1
ATOM 3434 C CA . GLU A 1 426 ? 46.078 -3.809 -20.357 1.00 91.44 426 GLU A CA 1
ATOM 3435 C C . GLU A 1 426 ? 44.643 -3.816 -20.917 1.00 91.44 426 GLU A C 1
ATOM 3437 O O . GLU A 1 426 ? 43.722 -3.228 -20.344 1.00 91.44 426 GLU A O 1
ATOM 3442 N N . LYS A 1 427 ? 44.434 -4.506 -22.048 1.00 92.69 427 LYS A N 1
ATOM 3443 C CA . LYS A 1 427 ? 43.099 -4.667 -22.642 1.00 92.69 427 LYS A CA 1
ATOM 3444 C C . LYS A 1 427 ? 42.133 -5.332 -21.653 1.00 92.69 427 LYS A C 1
ATOM 3446 O O . LYS A 1 427 ? 42.473 -6.324 -21.006 1.00 92.69 427 LYS A O 1
ATOM 3451 N N . ALA A 1 428 ? 40.912 -4.812 -21.559 1.00 92.44 428 ALA A N 1
ATOM 3452 C CA . ALA A 1 428 ? 39.875 -5.435 -20.742 1.00 92.44 428 ALA A CA 1
ATOM 3453 C C . ALA A 1 428 ? 39.250 -6.608 -21.505 1.00 92.44 428 ALA A C 1
ATOM 3455 O O . ALA A 1 428 ? 38.907 -6.467 -22.679 1.00 92.44 428 ALA A O 1
ATOM 3456 N N . THR A 1 429 ? 39.077 -7.753 -20.843 1.00 90.38 429 THR A N 1
ATOM 3457 C CA . THR A 1 429 ? 38.451 -8.941 -21.448 1.00 90.38 429 THR A CA 1
ATOM 3458 C C . THR A 1 429 ? 37.100 -9.201 -20.798 1.00 90.38 429 THR A C 1
ATOM 3460 O O . THR A 1 429 ? 37.018 -9.503 -19.609 1.00 90.38 429 THR A O 1
ATOM 3463 N N . MET A 1 430 ? 36.025 -9.103 -21.579 1.00 90.94 430 MET A N 1
ATOM 3464 C CA . MET A 1 430 ? 34.656 -9.268 -21.096 1.00 90.94 430 MET A CA 1
ATOM 3465 C C . MET A 1 430 ? 34.065 -10.615 -21.550 1.00 90.94 430 MET A C 1
ATOM 3467 O O . MET A 1 430 ? 33.980 -10.856 -22.757 1.00 90.94 430 MET A O 1
ATOM 3471 N N . PRO A 1 431 ? 33.571 -11.477 -20.635 1.00 92.25 431 PRO A N 1
ATOM 3472 C CA . PRO A 1 431 ? 32.932 -12.753 -20.972 1.00 92.25 431 PRO A CA 1
ATOM 3473 C C . PRO A 1 431 ? 31.488 -12.554 -21.469 1.00 92.25 431 PRO A C 1
ATOM 3475 O O . PRO A 1 431 ? 30.513 -12.882 -20.788 1.00 92.25 431 PRO A O 1
ATOM 3478 N N . HIS A 1 432 ? 31.357 -11.991 -22.668 1.00 91.81 432 HIS A N 1
ATOM 3479 C CA . HIS A 1 432 ? 30.113 -11.494 -23.254 1.00 91.81 432 HIS A CA 1
ATOM 3480 C C . HIS A 1 432 ? 28.965 -12.519 -23.260 1.00 91.81 432 HIS A C 1
ATOM 3482 O O . HIS A 1 432 ? 27.910 -12.263 -22.675 1.00 91.81 432 HIS A O 1
ATOM 3488 N N . GLN A 1 433 ? 29.167 -13.716 -23.818 1.00 90.12 433 GLN A N 1
ATOM 3489 C CA . GLN A 1 433 ? 28.104 -14.731 -23.887 1.00 90.12 433 GLN A CA 1
ATOM 3490 C C . GLN A 1 433 ? 27.636 -15.194 -22.494 1.00 90.12 433 GLN A C 1
ATOM 3492 O O . GLN A 1 433 ? 26.450 -15.465 -22.292 1.00 90.12 433 GLN A O 1
ATOM 3497 N N . LYS A 1 434 ? 28.545 -15.259 -21.511 1.00 91.81 434 LYS A N 1
ATOM 3498 C CA . LYS A 1 434 ? 28.214 -15.639 -20.126 1.00 91.81 434 LYS A CA 1
ATOM 3499 C C . LYS A 1 434 ? 27.339 -14.582 -19.452 1.00 91.81 434 LYS A C 1
ATOM 3501 O O . LYS A 1 434 ? 26.394 -14.941 -18.748 1.00 91.81 434 LYS A O 1
ATOM 3506 N N . ILE A 1 435 ? 27.625 -13.302 -19.690 1.00 91.38 435 ILE A N 1
ATOM 3507 C CA . ILE A 1 435 ? 26.821 -12.185 -19.177 1.00 91.38 435 ILE A CA 1
ATOM 3508 C C . ILE A 1 435 ? 25.406 -12.253 -19.757 1.00 91.38 435 ILE A C 1
ATOM 3510 O O . ILE A 1 435 ? 24.444 -12.254 -18.991 1.00 91.38 435 ILE A O 1
ATOM 3514 N N . VAL A 1 436 ? 25.266 -12.412 -21.079 1.00 89.44 436 VAL A N 1
ATOM 3515 C CA . VAL A 1 436 ? 23.947 -12.511 -21.732 1.00 89.44 436 VAL A CA 1
ATOM 3516 C C . VAL A 1 436 ? 23.132 -13.679 -21.168 1.00 89.44 436 VAL A C 1
ATOM 3518 O O . VAL A 1 436 ? 21.992 -13.480 -20.750 1.00 89.44 436 VAL A O 1
ATOM 3521 N N . LYS A 1 437 ? 23.721 -14.881 -21.067 1.00 89.56 437 LYS A N 1
ATOM 3522 C CA . LYS A 1 437 ? 23.047 -16.058 -20.481 1.00 89.56 437 LYS A CA 1
ATOM 3523 C C . LYS A 1 437 ? 22.576 -15.804 -19.043 1.00 89.56 437 LYS A C 1
ATOM 3525 O O . LYS A 1 437 ? 21.459 -16.176 -18.692 1.00 89.56 437 LYS A O 1
ATOM 3530 N N . SER A 1 438 ? 23.398 -15.141 -18.227 1.00 91.19 438 SER A N 1
ATOM 3531 C CA . SER A 1 438 ? 23.050 -14.780 -16.845 1.00 91.19 438 SER A CA 1
ATOM 3532 C C . SER A 1 438 ? 21.862 -13.811 -16.778 1.00 91.19 438 SER A C 1
ATOM 3534 O O . SER A 1 438 ? 20.939 -14.021 -15.990 1.00 91.19 438 SER A O 1
ATOM 3536 N N . LEU A 1 439 ? 21.839 -12.778 -17.628 1.00 89.81 439 LEU A N 1
ATOM 3537 C CA . LEU A 1 439 ? 20.748 -11.796 -17.670 1.00 89.81 439 LEU A CA 1
ATOM 3538 C C . LEU A 1 439 ? 19.424 -12.420 -18.141 1.00 89.81 439 LEU A C 1
ATOM 3540 O O . LEU A 1 439 ? 18.379 -12.163 -17.541 1.00 89.81 439 LEU A O 1
ATOM 3544 N N . VAL A 1 440 ? 19.461 -13.292 -19.155 1.00 88.56 440 VAL A N 1
ATOM 3545 C CA . VAL A 1 440 ? 18.279 -14.049 -19.615 1.00 88.56 440 VAL A CA 1
ATOM 3546 C C . VAL A 1 440 ? 17.723 -14.925 -18.488 1.00 88.56 440 VAL A C 1
ATOM 3548 O O . VAL A 1 440 ? 16.522 -14.901 -18.212 1.00 88.56 440 VAL A O 1
ATOM 3551 N N . ALA A 1 441 ? 18.587 -15.655 -17.777 1.00 89.31 441 ALA A N 1
ATOM 3552 C CA . ALA A 1 441 ? 18.168 -16.507 -16.664 1.00 89.31 441 ALA A CA 1
ATOM 3553 C C . ALA A 1 441 ? 17.508 -15.707 -15.526 1.00 89.31 441 ALA A C 1
ATOM 3555 O O . ALA A 1 441 ? 16.521 -16.154 -14.951 1.00 89.31 441 ALA A O 1
ATOM 3556 N N . LYS A 1 442 ? 18.006 -14.500 -15.230 1.00 89.88 442 LYS A N 1
ATOM 3557 C CA . LYS A 1 442 ? 17.456 -13.632 -14.173 1.00 89.88 442 LYS A CA 1
ATOM 3558 C C . LYS A 1 442 ? 16.126 -12.968 -14.540 1.00 89.88 442 LYS A C 1
ATOM 3560 O O . LYS A 1 442 ? 15.380 -12.597 -13.641 1.00 89.88 442 LYS A O 1
ATOM 3565 N N . THR A 1 443 ? 15.826 -12.801 -15.828 1.00 88.25 443 THR A N 1
ATOM 3566 C CA . THR A 1 443 ? 14.655 -12.031 -16.293 1.00 88.25 443 THR A CA 1
ATOM 3567 C C . THR A 1 443 ? 13.523 -12.894 -16.854 1.00 88.25 443 THR A C 1
ATOM 3569 O O . THR A 1 443 ? 12.362 -12.500 -16.770 1.00 88.25 443 THR A O 1
ATOM 3572 N N . SER A 1 444 ? 13.825 -14.091 -17.363 1.00 86.25 444 SER A N 1
ATOM 3573 C CA . SER A 1 444 ? 12.859 -14.988 -18.025 1.00 86.25 444 SER A CA 1
ATOM 3574 C C . SER A 1 444 ? 11.713 -15.488 -17.136 1.00 86.25 444 SER A C 1
ATOM 3576 O O . SER A 1 444 ? 10.646 -15.806 -17.651 1.00 86.25 444 SER A O 1
ATOM 3578 N N . GLY A 1 445 ? 11.889 -15.523 -15.811 1.00 85.62 445 GLY A N 1
ATOM 3579 C CA . GLY A 1 445 ? 10.823 -15.887 -14.866 1.00 85.62 445 GLY A CA 1
ATOM 3580 C C . GLY A 1 445 ? 9.831 -14.757 -14.560 1.00 85.62 445 GLY A C 1
ATOM 3581 O O . GLY A 1 445 ? 8.807 -14.987 -13.915 1.00 85.62 445 GLY A O 1
ATOM 3582 N N . ASN A 1 446 ? 10.109 -13.523 -14.991 1.00 88.88 446 ASN A N 1
ATOM 3583 C CA . ASN A 1 446 ? 9.282 -12.365 -14.676 1.00 88.88 446 ASN A CA 1
ATOM 3584 C C . ASN A 1 446 ? 8.301 -12.057 -15.819 1.00 88.88 446 ASN A C 1
ATOM 3586 O O . ASN A 1 446 ? 8.699 -11.653 -16.908 1.00 88.88 446 ASN A O 1
ATOM 3590 N N . ARG A 1 447 ? 6.997 -12.175 -15.547 1.00 88.94 447 ARG A N 1
ATOM 3591 C CA . ARG A 1 447 ? 5.929 -11.933 -16.535 1.00 88.94 447 ARG A CA 1
ATOM 3592 C C . ARG A 1 447 ? 5.960 -10.539 -17.163 1.00 88.94 447 ARG A C 1
ATOM 3594 O O . ARG A 1 447 ? 5.682 -10.421 -18.352 1.00 88.94 447 ARG A O 1
ATOM 3601 N N . LEU A 1 448 ? 6.287 -9.503 -16.387 1.00 90.56 448 LEU A N 1
ATOM 3602 C CA . LEU A 1 448 ? 6.374 -8.132 -16.891 1.00 90.56 448 LEU A CA 1
ATOM 3603 C C . LEU A 1 448 ? 7.541 -8.001 -17.878 1.00 90.56 448 LEU A C 1
ATOM 3605 O O . LEU A 1 448 ? 7.351 -7.502 -18.985 1.00 90.56 448 LEU A O 1
ATOM 3609 N N . ALA A 1 449 ? 8.719 -8.513 -17.514 1.00 90.69 449 ALA A N 1
ATOM 3610 C CA . ALA A 1 449 ? 9.891 -8.504 -18.387 1.00 90.69 449 ALA A CA 1
ATOM 3611 C C . ALA A 1 449 ? 9.620 -9.272 -19.687 1.00 90.69 449 ALA A C 1
ATOM 3613 O O . ALA A 1 449 ? 9.836 -8.754 -20.776 1.00 90.69 449 ALA A O 1
ATOM 3614 N N . VAL A 1 450 ? 9.076 -10.480 -19.571 1.00 88.00 450 VAL A N 1
ATOM 3615 C CA . VAL A 1 450 ? 8.754 -11.355 -20.702 1.00 88.00 450 VAL A CA 1
ATOM 3616 C C . VAL A 1 450 ? 7.743 -10.710 -21.662 1.00 88.00 450 VAL A C 1
ATOM 3618 O O . VAL A 1 450 ? 7.888 -10.820 -22.875 1.00 88.00 450 VAL A O 1
ATOM 3621 N N . TYR A 1 451 ? 6.750 -9.990 -21.135 1.00 89.31 451 TYR A N 1
ATOM 3622 C CA . TYR A 1 451 ? 5.744 -9.307 -21.948 1.00 89.31 451 TYR A CA 1
ATOM 3623 C C . TYR A 1 451 ? 6.307 -8.112 -22.731 1.00 89.31 451 TYR A C 1
ATOM 3625 O O . TYR A 1 451 ? 5.994 -7.926 -23.908 1.00 89.31 451 TYR A O 1
ATOM 3633 N N . PHE A 1 452 ? 7.121 -7.274 -22.082 1.00 88.88 452 PHE A N 1
ATOM 3634 C CA . PHE A 1 452 ? 7.648 -6.054 -22.700 1.00 88.88 452 PHE A CA 1
ATOM 3635 C C . PHE A 1 452 ? 8.908 -6.300 -23.546 1.00 88.88 452 PHE A C 1
ATOM 3637 O O . PHE A 1 452 ? 9.186 -5.507 -24.448 1.00 88.88 452 PHE A O 1
ATOM 3644 N N . HIS A 1 453 ? 9.635 -7.397 -23.314 1.00 87.44 453 HIS A N 1
ATOM 3645 C CA . HIS A 1 453 ? 10.845 -7.790 -24.049 1.00 87.44 453 HIS A CA 1
ATOM 3646 C C . HIS A 1 453 ? 10.578 -8.904 -25.077 1.00 87.44 453 HIS A C 1
ATOM 3648 O O . HIS A 1 453 ? 11.308 -9.886 -25.153 1.00 87.44 453 HIS A O 1
ATOM 3654 N N . ASP A 1 454 ? 9.525 -8.765 -25.880 1.00 77.69 454 ASP A N 1
ATOM 3655 C CA . ASP A 1 454 ? 9.064 -9.814 -26.803 1.00 77.69 454 ASP A CA 1
ATOM 3656 C C . ASP A 1 454 ? 9.971 -10.070 -28.022 1.00 77.69 454 ASP A C 1
ATOM 3658 O O . ASP A 1 454 ? 9.866 -11.127 -28.647 1.00 77.69 454 ASP A O 1
ATOM 3662 N N . LYS A 1 455 ? 10.847 -9.121 -28.377 1.00 80.44 455 LYS A N 1
ATOM 3663 C CA . LYS A 1 455 ? 11.871 -9.304 -29.414 1.00 80.44 455 LYS A CA 1
ATOM 3664 C C . LYS A 1 455 ? 13.169 -9.811 -28.795 1.00 80.44 455 LYS A C 1
ATOM 3666 O O . LYS A 1 455 ? 13.622 -9.249 -27.793 1.00 80.44 455 LYS A O 1
ATOM 3671 N N . GLU A 1 456 ? 13.799 -10.785 -29.447 1.00 77.56 456 GLU A N 1
ATOM 3672 C CA . GLU A 1 456 ? 15.064 -11.404 -29.027 1.00 77.56 456 GLU A CA 1
ATOM 3673 C C . GLU A 1 456 ? 16.179 -10.370 -28.784 1.00 77.56 456 GLU A C 1
ATOM 3675 O O . GLU A 1 456 ? 16.969 -10.499 -27.849 1.00 77.56 456 GLU A O 1
ATOM 3680 N N . GLU A 1 457 ? 16.207 -9.285 -29.562 1.00 79.69 457 GLU A N 1
ATOM 3681 C CA . GLU A 1 457 ? 17.231 -8.238 -29.477 1.00 79.69 457 GLU A CA 1
ATOM 3682 C C . GLU A 1 457 ? 16.972 -7.223 -28.354 1.00 79.69 457 GLU A C 1
ATOM 3684 O O . GLU A 1 457 ? 17.802 -6.342 -28.112 1.00 79.69 457 GLU A O 1
ATOM 3689 N N . THR A 1 458 ? 15.820 -7.281 -27.676 1.00 83.06 458 THR A N 1
ATOM 3690 C CA . THR A 1 458 ? 15.440 -6.260 -26.684 1.00 83.06 458 THR A CA 1
ATOM 3691 C C . THR A 1 458 ? 16.412 -6.240 -25.514 1.00 83.06 458 THR A C 1
ATOM 3693 O O . THR A 1 458 ? 16.855 -5.165 -25.114 1.00 83.06 458 THR A O 1
ATOM 3696 N N . LEU A 1 459 ? 16.821 -7.411 -25.017 1.00 84.88 459 LEU A N 1
ATOM 3697 C CA . LEU A 1 459 ? 17.821 -7.493 -23.950 1.00 84.88 459 LEU A CA 1
ATOM 3698 C C . LEU A 1 459 ? 19.185 -6.957 -24.397 1.00 84.88 459 LEU A C 1
ATOM 3700 O O . LEU A 1 459 ? 19.878 -6.315 -23.611 1.00 84.88 459 LEU A O 1
ATOM 3704 N N . CYS A 1 460 ? 19.553 -7.143 -25.669 1.00 85.81 460 CYS A N 1
ATOM 3705 C CA . CYS A 1 460 ? 20.800 -6.607 -26.215 1.00 85.81 460 CYS A CA 1
ATOM 3706 C C . CYS A 1 460 ? 20.840 -5.075 -26.122 1.00 85.81 460 CYS A C 1
ATOM 3708 O O . CYS A 1 460 ? 21.909 -4.506 -25.904 1.00 85.81 460 CYS A O 1
ATOM 3710 N N . LYS A 1 461 ? 19.687 -4.400 -26.228 1.00 84.69 461 LYS A N 1
ATOM 3711 C CA . LYS A 1 461 ? 19.575 -2.935 -26.108 1.00 84.69 461 LYS A CA 1
ATOM 3712 C C . LYS A 1 461 ? 19.844 -2.409 -24.696 1.00 84.69 461 LYS A C 1
ATOM 3714 O O . LYS A 1 461 ? 20.068 -1.211 -24.565 1.00 84.69 461 LYS A O 1
ATOM 3719 N N . GLY A 1 462 ? 19.877 -3.274 -23.677 1.00 87.31 462 GLY A N 1
ATOM 3720 C CA . GLY A 1 462 ? 20.288 -2.898 -22.321 1.00 87.31 462 GLY A CA 1
ATOM 3721 C C . GLY A 1 462 ? 21.744 -2.421 -22.242 1.00 87.31 462 GLY A C 1
ATOM 3722 O O . GLY A 1 462 ? 22.059 -1.576 -21.412 1.00 87.31 462 GLY A O 1
ATOM 3723 N N . CYS A 1 463 ? 22.608 -2.912 -23.141 1.00 89.06 463 CYS A N 1
ATOM 3724 C CA . CYS A 1 463 ? 23.987 -2.433 -23.306 1.00 89.06 463 CYS A CA 1
ATOM 3725 C C . CYS A 1 463 ? 24.192 -1.741 -24.662 1.00 89.06 463 CYS A C 1
ATOM 3727 O O . CYS A 1 463 ? 24.816 -0.690 -24.737 1.00 89.06 463 CYS A O 1
ATOM 3729 N N . HIS A 1 464 ? 23.632 -2.284 -25.747 1.00 87.62 464 HIS A N 1
ATOM 3730 C CA . HIS A 1 464 ? 23.686 -1.698 -27.093 1.00 87.62 464 HIS A CA 1
ATOM 3731 C C . HIS A 1 464 ? 22.553 -0.685 -27.308 1.00 87.62 464 HIS A C 1
ATOM 3733 O O . HIS A 1 464 ? 21.770 -0.770 -28.263 1.00 87.62 464 HIS A O 1
ATOM 3739 N N . HIS A 1 465 ? 22.432 0.258 -26.380 1.00 85.19 465 HIS A N 1
ATOM 3740 C CA . HIS A 1 465 ? 21.378 1.262 -26.376 1.00 85.19 465 HIS A CA 1
ATOM 3741 C C . HIS A 1 465 ? 21.485 2.213 -27.578 1.00 85.19 465 HIS A C 1
ATOM 3743 O O . HIS A 1 465 ? 22.550 2.396 -28.162 1.00 85.19 465 HIS A O 1
ATOM 3749 N N . LYS A 1 466 ? 20.346 2.804 -27.971 1.00 78.31 466 LYS A N 1
ATOM 3750 C CA . LYS A 1 466 ? 20.231 3.770 -29.087 1.00 78.31 466 LYS A CA 1
ATOM 3751 C C . LYS A 1 466 ? 20.720 3.258 -30.453 1.00 78.31 466 LYS A C 1
ATOM 3753 O O . LYS A 1 466 ? 20.820 4.040 -31.391 1.00 78.31 466 LYS A O 1
ATOM 3758 N N . THR A 1 467 ? 20.956 1.954 -30.594 1.00 73.25 467 THR A N 1
ATOM 3759 C CA . THR A 1 467 ? 21.279 1.346 -31.886 1.00 73.25 467 THR A CA 1
ATOM 3760 C C . THR A 1 467 ? 20.015 0.959 -32.643 1.00 73.25 467 THR A C 1
ATOM 3762 O O . THR A 1 467 ? 19.073 0.419 -32.055 1.00 73.25 467 THR A O 1
ATOM 3765 N N . ASN A 1 468 ? 19.987 1.238 -33.950 1.00 63.22 468 ASN A N 1
ATOM 3766 C CA . ASN A 1 468 ? 18.939 0.744 -34.834 1.00 63.22 468 ASN A CA 1
ATOM 3767 C C . ASN A 1 468 ? 19.361 -0.625 -35.402 1.00 63.22 468 ASN A C 1
ATOM 3769 O O . ASN A 1 468 ? 20.265 -0.666 -36.234 1.00 63.22 468 ASN A O 1
ATOM 3773 N N . PRO A 1 469 ? 18.762 -1.748 -34.964 1.00 53.66 469 PRO A N 1
ATOM 3774 C CA . PRO A 1 469 ? 19.079 -3.061 -35.516 1.00 53.66 469 PRO A CA 1
ATOM 3775 C C . PRO A 1 469 ? 18.628 -3.227 -36.977 1.00 53.66 469 PRO A C 1
ATOM 3777 O O . PRO A 1 469 ? 19.263 -3.991 -37.692 1.00 53.66 469 PRO A O 1
ATOM 3780 N N . GLU A 1 470 ? 17.609 -2.491 -37.438 1.00 49.28 470 GLU A N 1
ATOM 3781 C CA . GLU A 1 470 ? 17.105 -2.559 -38.825 1.00 49.28 470 GLU A CA 1
ATOM 3782 C C . GLU A 1 470 ? 18.031 -1.845 -39.824 1.00 49.28 470 GLU A C 1
ATOM 3784 O O . GLU A 1 470 ? 18.018 -2.151 -41.010 1.00 49.28 470 GLU A O 1
ATOM 3789 N N . GLY A 1 471 ? 18.875 -0.928 -39.337 1.00 46.38 471 GLY A N 1
ATOM 3790 C CA . GLY A 1 471 ? 19.900 -0.239 -40.129 1.00 46.38 471 GLY A CA 1
ATOM 3791 C C . GLY A 1 471 ? 21.274 -0.912 -40.097 1.00 46.38 471 GLY A C 1
ATOM 3792 O O . GLY A 1 471 ? 22.234 -0.353 -40.622 1.00 46.38 471 GLY A O 1
ATOM 3793 N N . LYS A 1 472 ? 21.408 -2.080 -39.452 1.00 47.34 472 LYS A N 1
ATOM 3794 C CA . LYS A 1 472 ? 22.670 -2.825 -39.455 1.00 47.34 472 LYS A CA 1
ATOM 3795 C C . LYS A 1 472 ? 22.809 -3.585 -40.766 1.00 47.34 472 LYS A C 1
ATOM 3797 O O . LYS A 1 472 ? 21.996 -4.452 -41.077 1.00 47.34 472 LYS A O 1
ATOM 3802 N N . ILE A 1 473 ? 23.905 -3.344 -41.475 1.00 44.12 473 ILE A N 1
ATOM 3803 C CA . ILE A 1 473 ? 24.393 -4.299 -42.470 1.00 44.12 473 ILE A CA 1
ATOM 3804 C C . ILE A 1 473 ? 24.750 -5.584 -41.708 1.00 44.12 473 ILE A C 1
ATOM 3806 O O . ILE A 1 473 ? 25.396 -5.533 -40.654 1.00 44.12 473 ILE A O 1
ATOM 3810 N N . LYS A 1 474 ? 24.288 -6.737 -42.203 1.00 41.62 474 LYS A N 1
ATOM 3811 C CA . LYS A 1 474 ? 24.575 -8.061 -41.629 1.00 41.62 474 LYS A CA 1
ATOM 3812 C C . LYS A 1 474 ? 26.093 -8.179 -41.385 1.00 41.62 474 LYS A C 1
ATOM 3814 O O . LYS A 1 474 ? 26.863 -8.124 -42.336 1.00 41.62 474 LYS A O 1
ATOM 3819 N N . GLY A 1 475 ? 26.515 -8.296 -40.122 1.00 48.38 475 GLY A N 1
ATOM 3820 C CA . GLY A 1 475 ? 27.931 -8.413 -39.733 1.00 48.38 475 GLY A CA 1
ATOM 3821 C C . GLY A 1 475 ? 28.605 -7.154 -39.158 1.00 48.38 475 GLY A C 1
ATOM 3822 O O . GLY A 1 475 ? 29.758 -7.242 -38.742 1.00 48.38 475 GLY A O 1
ATOM 3823 N N . GLN A 1 476 ? 27.930 -6.000 -39.065 1.00 53.88 476 GLN A N 1
ATOM 3824 C CA . GLN A 1 476 ? 28.535 -4.796 -38.475 1.00 53.88 476 GLN A CA 1
ATOM 3825 C C . GLN A 1 476 ? 28.522 -4.822 -36.933 1.00 53.88 476 GLN A C 1
ATOM 3827 O O . GLN A 1 476 ? 27.468 -4.868 -36.291 1.00 53.88 476 GLN A O 1
ATOM 3832 N N . GLU A 1 477 ? 29.713 -4.766 -36.330 1.00 63.69 477 GLU A N 1
ATOM 3833 C CA . GLU A 1 477 ? 29.910 -4.741 -34.876 1.00 63.69 477 GLU A CA 1
ATOM 3834 C C . GLU A 1 477 ? 29.478 -3.393 -34.274 1.00 63.69 477 GLU A C 1
ATOM 3836 O O . GLU A 1 477 ? 29.926 -2.329 -34.701 1.00 63.69 477 GLU A O 1
ATOM 3841 N N . VAL A 1 478 ? 28.616 -3.428 -33.253 1.00 71.81 478 VAL A N 1
ATOM 3842 C CA . VAL A 1 478 ? 28.209 -2.223 -32.515 1.00 71.81 478 VAL A CA 1
ATOM 3843 C C . VAL A 1 478 ? 29.301 -1.850 -31.524 1.00 71.81 478 VAL A C 1
ATOM 3845 O O . VAL A 1 478 ? 29.432 -2.492 -30.481 1.00 71.81 478 VAL A O 1
ATOM 3848 N N . LYS A 1 479 ? 30.051 -0.789 -31.822 1.00 84.50 479 LYS A N 1
ATOM 3849 C CA . LYS A 1 479 ? 31.089 -0.264 -30.931 1.00 84.50 479 LYS A CA 1
ATOM 3850 C C . LYS A 1 479 ? 30.571 0.939 -30.152 1.00 84.50 479 LYS A C 1
ATOM 3852 O O . LYS A 1 479 ? 29.976 1.848 -30.722 1.00 84.50 479 LYS A O 1
ATOM 3857 N N . CYS A 1 480 ? 30.866 0.993 -28.853 1.00 88.69 480 CYS A N 1
ATOM 3858 C CA . CYS A 1 480 ? 30.547 2.154 -28.014 1.00 88.69 480 CYS A CA 1
ATOM 3859 C C . CYS A 1 480 ? 31.191 3.436 -28.569 1.00 88.69 480 CYS A C 1
ATOM 3861 O O . CYS A 1 480 ? 30.588 4.507 -28.538 1.00 88.69 480 CYS A O 1
ATOM 3863 N N . SER A 1 481 ? 32.391 3.302 -29.146 1.00 88.44 481 SER A N 1
ATOM 3864 C CA . SER A 1 481 ? 33.160 4.394 -29.746 1.00 88.44 481 SER A CA 1
ATOM 3865 C C . SER A 1 481 ? 32.498 5.041 -30.963 1.00 88.44 481 SER A C 1
ATOM 3867 O O . SER A 1 481 ? 32.916 6.120 -31.362 1.00 88.44 481 SER A O 1
ATOM 3869 N N . SER A 1 482 ? 31.475 4.414 -31.555 1.00 86.88 482 SER A N 1
ATOM 3870 C CA . SER A 1 482 ? 30.713 5.014 -32.655 1.00 86.88 482 SER A CA 1
ATOM 3871 C C . SER A 1 482 ? 29.899 6.234 -32.213 1.00 86.88 482 SER A C 1
ATOM 3873 O O . SER A 1 482 ? 29.594 7.081 -33.043 1.00 86.88 482 SER A O 1
ATOM 3875 N N . CYS A 1 483 ? 29.561 6.333 -30.922 1.00 86.75 483 CYS A N 1
ATOM 3876 C CA . CYS A 1 483 ? 28.823 7.470 -30.360 1.00 86.75 483 CYS A CA 1
ATOM 3877 C C . CYS A 1 483 ? 29.542 8.132 -29.177 1.00 86.75 483 CYS A C 1
ATOM 3879 O O . CYS A 1 483 ? 29.324 9.314 -28.920 1.00 86.75 483 CYS A O 1
ATOM 3881 N N . HIS A 1 484 ? 30.368 7.383 -28.442 1.00 90.75 484 HIS A N 1
ATOM 3882 C CA . HIS A 1 484 ? 31.132 7.880 -27.302 1.00 90.75 484 HIS A CA 1
ATOM 3883 C C . HIS A 1 484 ? 32.578 8.156 -27.715 1.00 90.75 484 HIS A C 1
ATOM 3885 O O . HIS A 1 484 ? 33.369 7.227 -27.889 1.00 90.75 484 HIS A O 1
ATOM 3891 N N . GLY A 1 485 ? 32.930 9.435 -27.842 1.00 89.94 485 GLY A N 1
ATOM 3892 C CA . GLY A 1 485 ? 34.292 9.859 -28.158 1.00 89.94 485 GLY A CA 1
ATOM 3893 C C . GLY A 1 485 ? 35.297 9.457 -27.076 1.00 89.94 485 GLY A C 1
ATOM 3894 O O . GLY A 1 485 ? 34.965 9.372 -25.891 1.00 89.94 485 GLY A O 1
ATOM 3895 N N . ILE A 1 486 ? 36.547 9.205 -27.475 1.00 89.44 486 ILE A N 1
ATOM 3896 C CA . ILE A 1 486 ? 37.656 9.012 -26.522 1.00 89.44 486 ILE A CA 1
ATOM 3897 C C . ILE A 1 486 ? 37.859 10.301 -25.709 1.00 89.44 486 ILE A C 1
ATOM 3899 O O . ILE A 1 486 ? 38.037 10.253 -24.491 1.00 89.44 486 ILE A O 1
ATOM 3903 N N . SER A 1 487 ? 37.784 11.446 -26.388 1.00 88.31 487 SER A N 1
ATOM 3904 C CA . SER A 1 487 ? 37.764 12.785 -25.806 1.00 88.31 487 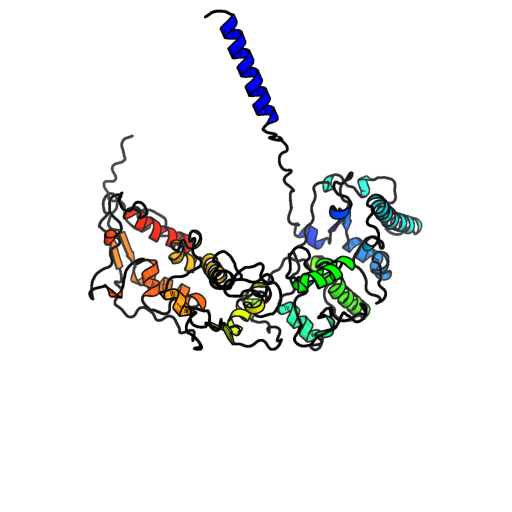SER A CA 1
ATOM 3905 C C . SER A 1 487 ? 36.336 13.268 -25.541 1.00 88.31 487 SER A C 1
ATOM 3907 O O . SER A 1 487 ? 35.360 12.690 -26.019 1.00 88.31 487 SER A O 1
ATOM 3909 N N . PHE A 1 488 ? 36.227 14.343 -24.762 1.00 88.00 488 PHE A N 1
ATOM 3910 C CA . PHE A 1 488 ? 34.970 15.059 -24.573 1.00 88.00 488 PHE A CA 1
ATOM 3911 C C . PHE A 1 488 ? 34.478 15.649 -25.902 1.00 88.00 488 PHE A C 1
ATOM 3913 O O . PHE A 1 488 ? 35.275 16.201 -26.661 1.00 88.00 488 PHE A O 1
ATOM 3920 N N . ASP A 1 489 ? 33.177 15.529 -26.157 1.00 86.75 489 ASP A N 1
ATOM 3921 C CA . ASP A 1 489 ? 32.501 16.108 -27.314 1.00 86.75 489 ASP A CA 1
ATOM 3922 C C . ASP A 1 489 ? 31.639 17.288 -26.849 1.00 86.75 489 ASP A C 1
ATOM 3924 O O . ASP A 1 489 ? 30.615 17.106 -26.190 1.00 86.75 489 ASP A O 1
ATOM 3928 N N . ALA A 1 490 ? 32.068 18.506 -27.182 1.00 88.06 490 ALA A N 1
ATOM 3929 C CA . ALA A 1 490 ? 31.367 19.727 -26.795 1.00 88.06 490 ALA A CA 1
ATOM 3930 C C . ALA A 1 490 ? 30.021 19.910 -27.518 1.00 88.06 490 ALA A C 1
ATOM 3932 O O . ALA A 1 490 ? 29.168 20.640 -27.015 1.00 88.06 490 ALA A O 1
ATOM 3933 N N . LEU A 1 491 ? 29.814 19.255 -28.668 1.00 89.00 491 LEU A N 1
ATOM 3934 C CA . LEU A 1 491 ? 28.543 19.292 -29.400 1.00 89.00 491 LEU A CA 1
ATOM 3935 C C . LEU A 1 491 ? 27.503 18.351 -28.783 1.00 89.00 491 LEU A C 1
ATOM 3937 O O . LEU A 1 491 ? 26.301 18.564 -28.947 1.00 89.00 491 LEU A O 1
ATOM 3941 N N . HIS A 1 492 ? 27.963 17.338 -28.048 1.00 86.62 492 HIS A N 1
ATOM 3942 C CA . HIS A 1 492 ? 27.125 16.361 -27.361 1.00 86.62 492 HIS A CA 1
ATOM 3943 C C . HIS A 1 492 ? 27.552 16.171 -25.895 1.00 86.62 492 HIS A C 1
ATOM 3945 O O . HIS A 1 492 ? 27.940 15.064 -25.500 1.00 86.62 492 HIS A O 1
ATOM 3951 N N . PRO A 1 493 ? 27.469 17.223 -25.054 1.00 86.06 493 PRO A N 1
ATOM 3952 C CA . PRO A 1 493 ? 27.926 17.180 -23.663 1.00 86.06 493 PRO A CA 1
ATOM 3953 C C . PRO A 1 493 ? 27.130 16.192 -22.796 1.00 86.06 493 PRO A C 1
ATOM 3955 O O . PRO A 1 493 ? 27.585 15.791 -21.724 1.00 86.06 493 PRO A O 1
ATOM 3958 N N . GLU A 1 494 ? 25.944 15.773 -23.245 1.00 84.69 494 GLU A N 1
ATOM 3959 C CA . GLU A 1 494 ? 25.138 14.736 -22.603 1.00 84.69 494 GLU A CA 1
ATOM 3960 C C . GLU A 1 494 ? 25.733 13.328 -22.752 1.00 84.69 494 GLU A C 1
ATOM 3962 O O . GLU A 1 494 ? 25.347 12.415 -22.011 1.00 84.69 494 GLU A O 1
ATOM 3967 N N . ARG A 1 495 ? 26.653 13.129 -23.706 1.00 88.56 495 ARG A N 1
ATOM 3968 C CA . ARG A 1 495 ? 27.301 11.840 -23.954 1.00 88.56 495 ARG A CA 1
ATOM 3969 C C . ARG A 1 495 ? 28.584 11.746 -23.131 1.00 88.56 495 ARG A C 1
ATOM 3971 O O . ARG A 1 495 ? 29.522 12.508 -23.357 1.00 88.56 495 ARG A O 1
ATOM 3978 N N . PRO A 1 496 ? 28.690 10.782 -22.200 1.00 91.56 496 PRO A N 1
ATOM 3979 C CA . PRO A 1 496 ? 29.942 10.565 -21.493 1.00 91.56 496 PRO A CA 1
ATOM 3980 C C . PRO A 1 496 ? 31.045 10.141 -22.470 1.00 91.56 496 PRO A C 1
ATOM 3982 O O . PRO A 1 496 ? 30.788 9.402 -23.422 1.00 91.56 496 PRO A O 1
ATOM 3985 N N . ARG A 1 497 ? 32.291 10.539 -22.186 1.00 93.38 497 ARG A N 1
ATOM 3986 C CA . ARG A 1 497 ? 33.471 10.004 -22.884 1.00 93.38 497 ARG A CA 1
ATOM 3987 C C . ARG A 1 497 ? 33.535 8.480 -22.765 1.00 93.38 497 ARG A C 1
ATOM 3989 O O . ARG A 1 497 ? 33.048 7.913 -21.785 1.00 93.38 497 ARG A O 1
ATOM 3996 N N . LEU A 1 498 ? 34.212 7.820 -23.696 1.00 93.88 498 LEU A N 1
ATOM 3997 C CA . LEU A 1 498 ? 34.244 6.362 -23.828 1.00 93.88 498 LEU A CA 1
ATOM 3998 C C . LEU A 1 498 ? 34.624 5.628 -22.530 1.00 93.88 498 LEU A C 1
ATOM 4000 O O . LEU A 1 498 ? 33.975 4.653 -22.163 1.00 93.88 498 LEU A O 1
ATOM 4004 N N . GLN A 1 499 ? 35.616 6.131 -21.788 1.00 92.69 499 GLN A N 1
ATOM 4005 C CA . GLN A 1 499 ? 35.997 5.572 -20.483 1.00 92.69 499 GLN A CA 1
ATOM 4006 C C . GLN A 1 499 ? 34.840 5.628 -19.474 1.00 92.69 499 GLN A C 1
ATOM 4008 O O . 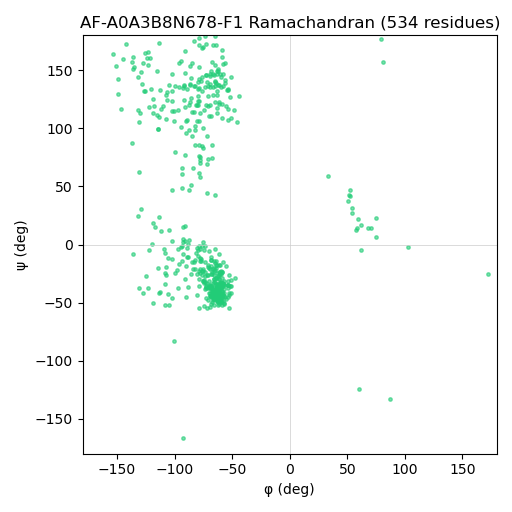GLN A 1 499 ? 34.551 4.647 -18.794 1.00 92.69 499 GLN A O 1
ATOM 4013 N N . ALA A 1 500 ? 34.164 6.775 -19.385 1.00 92.81 500 ALA A N 1
ATOM 4014 C CA . ALA A 1 500 ? 33.042 6.964 -18.473 1.00 92.81 500 ALA A CA 1
ATOM 4015 C C . ALA A 1 500 ? 31.810 6.161 -18.917 1.00 92.81 500 ALA A C 1
ATOM 4017 O O . ALA A 1 500 ? 31.073 5.683 -18.062 1.00 92.81 500 ALA A O 1
ATOM 4018 N N . ALA A 1 501 ? 31.614 5.956 -20.224 1.00 92.88 501 ALA A N 1
ATOM 4019 C CA . ALA A 1 501 ? 30.578 5.071 -20.748 1.00 92.88 501 ALA A CA 1
ATOM 4020 C C . ALA A 1 501 ? 30.815 3.612 -20.315 1.00 92.88 501 ALA A C 1
ATOM 4022 O O . ALA A 1 501 ? 29.911 2.990 -19.760 1.00 92.88 501 ALA A O 1
ATOM 4023 N N . TYR A 1 502 ? 32.039 3.090 -20.475 1.00 93.69 502 TYR A N 1
ATOM 4024 C CA . TYR A 1 502 ? 32.379 1.741 -20.006 1.00 93.69 502 TYR A CA 1
ATOM 4025 C C . TYR A 1 502 ? 32.246 1.605 -18.491 1.00 93.69 502 TYR A C 1
ATOM 4027 O O . TYR A 1 502 ? 31.556 0.706 -18.019 1.00 93.69 502 TYR A O 1
ATOM 4035 N N . HIS A 1 503 ? 32.861 2.500 -17.716 1.00 92.62 503 HIS A N 1
ATOM 4036 C CA . HIS A 1 503 ? 32.793 2.433 -16.255 1.00 92.62 503 HIS A CA 1
ATOM 4037 C C . HIS A 1 503 ? 31.354 2.595 -15.753 1.00 92.62 503 HIS A C 1
ATOM 4039 O O . HIS A 1 503 ? 30.911 1.828 -14.903 1.00 92.62 503 HIS A O 1
ATOM 4045 N N . GLY A 1 504 ? 30.604 3.541 -16.318 1.00 91.56 504 GLY A N 1
ATOM 4046 C CA . GLY A 1 504 ? 29.207 3.782 -15.975 1.00 91.56 504 GLY A CA 1
ATOM 4047 C C . GLY A 1 504 ? 28.311 2.577 -16.250 1.00 91.56 504 GLY A C 1
ATOM 4048 O O . GLY A 1 504 ? 27.474 2.266 -15.411 1.00 91.56 504 GLY A O 1
ATOM 4049 N N . GLN A 1 505 ? 28.506 1.872 -17.369 1.00 92.12 505 GLN A N 1
ATOM 4050 C CA . GLN A 1 505 ? 27.734 0.670 -17.699 1.00 92.12 505 GLN A CA 1
ATOM 4051 C C . GLN A 1 505 ? 28.164 -0.540 -16.855 1.00 92.12 505 GLN A C 1
ATOM 4053 O O . GLN A 1 505 ? 27.333 -1.187 -16.220 1.00 92.12 505 GLN A O 1
ATOM 4058 N N . CYS A 1 506 ? 29.461 -0.861 -16.839 1.00 92.19 506 CYS A N 1
ATOM 4059 C CA . CYS A 1 506 ? 29.973 -2.077 -16.208 1.00 92.19 506 CYS A CA 1
ATOM 4060 C C . CYS A 1 506 ? 29.823 -2.028 -14.684 1.00 92.19 506 CYS A C 1
ATOM 4062 O O . CYS A 1 506 ? 29.251 -2.940 -14.085 1.00 92.19 506 CYS A O 1
ATOM 4064 N N . ILE A 1 507 ? 30.296 -0.946 -14.056 1.00 92.81 507 ILE A N 1
ATOM 4065 C CA . ILE A 1 507 ? 30.343 -0.839 -12.593 1.00 92.81 507 ILE A CA 1
ATOM 4066 C C . ILE A 1 507 ? 28.926 -0.739 -12.030 1.00 92.81 507 ILE A C 1
ATOM 4068 O O . ILE A 1 507 ? 28.606 -1.459 -11.091 1.00 92.81 507 ILE A O 1
ATOM 4072 N N . LYS A 1 508 ? 28.030 0.061 -12.630 1.00 91.62 508 LYS A N 1
ATOM 4073 C CA . LYS A 1 508 ? 26.641 0.158 -12.142 1.00 91.62 508 LYS A CA 1
ATOM 4074 C C . LYS A 1 508 ? 25.895 -1.165 -12.267 1.00 91.62 508 LYS A C 1
ATOM 4076 O O . LYS A 1 508 ? 25.220 -1.565 -11.321 1.00 91.62 508 LYS A O 1
ATOM 4081 N N . CYS A 1 509 ? 26.055 -1.884 -13.380 1.00 93.19 509 CYS A N 1
ATOM 4082 C CA . CYS A 1 509 ? 25.495 -3.227 -13.515 1.00 93.19 509 CYS A CA 1
ATOM 4083 C C . CYS A 1 509 ? 26.010 -4.160 -12.401 1.00 93.19 509 CYS A C 1
ATOM 4085 O O . CYS A 1 509 ? 25.218 -4.877 -11.785 1.00 93.19 509 CYS A O 1
ATOM 4087 N N . HIS A 1 510 ? 27.311 -4.135 -12.096 1.00 93.75 510 HIS A N 1
ATOM 4088 C CA . HIS A 1 510 ? 27.888 -4.930 -11.006 1.00 93.75 510 HIS A CA 1
ATOM 4089 C C . HIS A 1 510 ? 27.388 -4.505 -9.621 1.00 93.75 510 HIS A C 1
ATOM 4091 O O . HIS A 1 510 ? 27.081 -5.379 -8.812 1.00 93.75 510 HIS A O 1
ATOM 4097 N N . GLU A 1 511 ? 27.234 -3.206 -9.354 1.00 93.00 511 GLU A N 1
ATOM 4098 C CA . GLU A 1 511 ? 26.666 -2.683 -8.104 1.00 93.00 511 GLU A CA 1
ATOM 4099 C C . GLU A 1 511 ? 25.235 -3.188 -7.885 1.00 93.00 511 GLU A C 1
ATOM 4101 O O . GLU A 1 511 ? 24.916 -3.718 -6.815 1.00 93.00 511 GLU A O 1
ATOM 4106 N N . TYR A 1 512 ? 24.370 -3.083 -8.901 1.00 92.94 512 TYR A N 1
ATOM 4107 C CA . TYR A 1 512 ? 22.996 -3.580 -8.808 1.00 92.94 512 TYR A CA 1
ATOM 4108 C C . TYR A 1 512 ? 22.974 -5.093 -8.598 1.00 92.94 512 TYR A C 1
ATOM 4110 O O . TYR A 1 512 ? 22.324 -5.581 -7.672 1.00 92.94 512 TYR A O 1
ATOM 4118 N N . LEU A 1 513 ? 23.735 -5.842 -9.396 1.00 92.44 513 LEU A N 1
ATOM 4119 C CA . LEU A 1 513 ? 23.788 -7.302 -9.302 1.00 92.44 513 LEU A CA 1
ATOM 4120 C C . LEU A 1 513 ? 24.620 -7.826 -8.120 1.00 92.44 513 LEU A C 1
ATOM 4122 O O . LEU A 1 513 ? 24.676 -9.042 -7.934 1.00 92.44 513 LEU A O 1
ATOM 4126 N N . LYS A 1 514 ? 25.232 -6.941 -7.320 1.00 92.50 514 LYS A N 1
ATOM 4127 C CA . LYS A 1 514 ? 26.131 -7.266 -6.201 1.00 92.50 514 LYS A CA 1
ATOM 4128 C C . LYS A 1 514 ? 27.276 -8.210 -6.597 1.00 92.50 514 LYS A C 1
ATOM 4130 O O . LYS A 1 514 ? 27.549 -9.201 -5.923 1.00 92.50 514 LYS A O 1
ATOM 4135 N N . ILE A 1 515 ? 27.941 -7.921 -7.713 1.00 89.81 515 ILE A N 1
ATOM 4136 C CA . ILE A 1 515 ? 29.079 -8.707 -8.210 1.00 89.81 515 ILE A CA 1
ATOM 4137 C C . ILE A 1 515 ? 30.374 -8.116 -7.639 1.00 89.81 515 ILE A C 1
ATOM 4139 O O . ILE A 1 515 ? 31.110 -7.406 -8.316 1.00 89.81 515 ILE A O 1
ATOM 4143 N N . GLU A 1 516 ? 30.655 -8.409 -6.369 1.00 83.00 516 GLU A N 1
ATOM 4144 C CA . GLU A 1 516 ? 31.778 -7.812 -5.620 1.00 83.00 516 GLU A CA 1
ATOM 4145 C C . GLU A 1 516 ? 33.151 -8.122 -6.233 1.00 83.00 516 GLU A C 1
ATOM 4147 O O . GLU A 1 516 ? 34.036 -7.271 -6.256 1.00 83.00 516 GLU A O 1
ATOM 4152 N N . LYS A 1 517 ? 33.303 -9.313 -6.827 1.00 78.94 517 LYS A N 1
ATOM 4153 C CA . LYS A 1 517 ? 34.543 -9.771 -7.482 1.00 78.94 517 LYS A CA 1
ATOM 4154 C C . LYS A 1 517 ? 34.941 -8.967 -8.726 1.00 78.94 517 LYS A C 1
ATOM 4156 O O . LYS A 1 517 ? 35.953 -9.283 -9.332 1.00 78.94 517 LYS A O 1
ATOM 4161 N N . ALA A 1 518 ? 34.127 -8.004 -9.150 1.00 77.38 518 ALA A N 1
ATOM 4162 C CA . ALA A 1 518 ? 34.359 -7.204 -10.346 1.00 77.38 518 ALA A CA 1
ATOM 4163 C C . ALA A 1 518 ? 34.246 -5.694 -10.070 1.00 77.38 518 ALA A C 1
ATOM 4165 O O . ALA A 1 518 ? 33.839 -4.928 -10.946 1.00 77.38 518 ALA A O 1
ATOM 4166 N N . MET A 1 519 ? 34.582 -5.289 -8.839 1.00 81.94 519 MET A N 1
ATOM 4167 C CA . MET A 1 519 ? 34.529 -3.901 -8.360 1.00 81.94 519 MET A CA 1
ATOM 4168 C C . MET A 1 519 ? 35.914 -3.268 -8.140 1.00 81.94 519 MET A C 1
ATOM 4170 O O . MET A 1 519 ? 35.988 -2.084 -7.821 1.00 81.94 519 MET A O 1
ATOM 4174 N N . SER A 1 520 ? 37.010 -4.018 -8.317 1.00 86.25 520 SER A N 1
ATOM 4175 C CA . SER A 1 520 ? 38.376 -3.474 -8.284 1.00 86.25 520 SER A CA 1
ATOM 4176 C C . SER A 1 520 ? 38.905 -3.173 -9.692 1.00 86.25 520 SER A C 1
ATOM 4178 O O . SER A 1 520 ? 38.465 -3.771 -10.677 1.00 86.25 520 SER A O 1
ATOM 4180 N N . CYS A 1 521 ? 39.877 -2.261 -9.795 1.00 85.94 521 CYS A N 1
ATOM 4181 C CA . CYS A 1 521 ? 40.464 -1.852 -11.077 1.00 85.94 521 CYS A CA 1
ATOM 4182 C C . CYS A 1 521 ? 41.097 -3.030 -11.836 1.00 85.94 521 CYS A C 1
ATOM 4184 O O . CYS A 1 521 ? 40.930 -3.156 -13.044 1.00 85.94 521 CYS A O 1
ATOM 4186 N N . ASP A 1 522 ? 41.794 -3.911 -11.126 1.00 87.50 522 ASP A N 1
ATOM 4187 C CA . ASP A 1 522 ? 42.506 -5.072 -11.665 1.00 87.50 522 ASP A CA 1
ATOM 4188 C C . ASP A 1 522 ? 41.593 -6.261 -12.010 1.00 87.50 522 ASP A C 1
ATOM 4190 O O . ASP A 1 522 ? 42.012 -7.168 -12.729 1.00 87.50 522 ASP A O 1
ATOM 4194 N N . SER A 1 523 ? 40.327 -6.233 -11.577 1.00 87.06 523 SER A N 1
ATOM 4195 C CA . SER A 1 523 ? 39.350 -7.289 -11.881 1.00 87.06 523 SER A CA 1
ATOM 4196 C C . SER A 1 523 ? 38.902 -7.306 -13.346 1.00 87.06 523 SER A C 1
ATOM 4198 O O . SER A 1 523 ? 38.471 -8.345 -13.844 1.00 87.06 523 SER A O 1
ATOM 4200 N N . CYS A 1 524 ? 38.962 -6.162 -14.036 1.00 88.81 524 CYS A N 1
ATOM 4201 C CA . CYS A 1 524 ? 38.530 -6.036 -15.435 1.00 88.81 524 CYS A CA 1
ATOM 4202 C C . CYS A 1 524 ? 39.707 -5.864 -16.403 1.00 88.81 524 CYS A C 1
ATOM 4204 O O . CYS A 1 524 ? 39.643 -6.339 -17.538 1.00 88.81 524 CYS A O 1
ATOM 4206 N N . HIS A 1 525 ? 40.768 -5.187 -15.963 1.00 90.19 525 HIS A N 1
ATOM 4207 C CA . HIS A 1 525 ? 41.964 -4.905 -16.752 1.00 90.19 525 HIS A CA 1
ATOM 4208 C C . HIS A 1 525 ? 43.195 -4.823 -15.837 1.00 90.19 525 HIS A C 1
ATOM 4210 O O . HIS A 1 525 ? 43.188 -4.112 -14.832 1.00 90.19 525 HIS A O 1
ATOM 4216 N N . LYS A 1 526 ? 44.272 -5.539 -16.167 1.00 89.88 526 LYS A N 1
ATOM 4217 C CA . LYS A 1 526 ? 45.487 -5.571 -15.336 1.00 89.88 526 LYS A CA 1
ATOM 4218 C C . LYS A 1 526 ? 46.309 -4.291 -15.509 1.00 89.88 526 LYS A C 1
ATOM 4220 O O . LYS A 1 526 ? 46.339 -3.751 -16.612 1.00 89.88 526 LYS A O 1
ATOM 4225 N N . PRO A 1 527 ? 46.970 -3.774 -14.460 1.00 88.06 527 PRO A N 1
ATOM 4226 C CA . PRO A 1 527 ? 47.873 -2.638 -14.613 1.00 88.06 527 PRO A CA 1
ATOM 4227 C C . PRO A 1 527 ? 49.070 -3.034 -15.484 1.00 88.06 527 PRO A C 1
ATOM 4229 O O . PRO A 1 527 ? 49.614 -4.128 -15.322 1.00 88.06 527 PRO A O 1
ATOM 4232 N N . LYS A 1 528 ? 49.511 -2.144 -16.379 1.00 88.19 528 LYS A N 1
ATOM 4233 C CA . LYS A 1 528 ? 50.786 -2.350 -17.079 1.00 88.19 528 LYS A CA 1
ATOM 4234 C C . LYS A 1 528 ? 51.944 -2.118 -16.101 1.00 88.19 528 LYS A C 1
ATOM 4236 O O . LYS A 1 528 ? 51.848 -1.278 -15.209 1.00 88.19 528 LYS A O 1
ATOM 4241 N N . LYS A 1 529 ? 53.039 -2.874 -16.258 1.00 68.50 529 LYS A N 1
ATOM 4242 C CA . LYS A 1 529 ? 54.203 -2.859 -15.345 1.00 68.50 529 LYS A CA 1
ATOM 4243 C C . LYS A 1 529 ? 54.871 -1.480 -15.196 1.00 68.50 529 LYS A C 1
ATOM 4245 O O . LYS A 1 529 ? 55.469 -1.223 -14.160 1.00 68.50 529 LYS A O 1
ATOM 4250 N N . GLU A 1 530 ? 54.727 -0.580 -16.167 1.00 58.12 530 GLU A N 1
ATOM 4251 C CA . GLU A 1 530 ? 55.269 0.790 -16.141 1.00 58.12 530 GLU A CA 1
ATOM 4252 C C . GLU A 1 530 ? 54.318 1.798 -15.480 1.00 58.12 530 GLU A C 1
ATOM 4254 O O . GLU A 1 530 ? 54.054 2.882 -16.002 1.00 58.12 530 GLU A O 1
ATOM 4259 N N . ARG A 1 531 ? 53.762 1.466 -14.313 1.00 49.09 531 ARG A N 1
ATOM 4260 C CA . ARG A 1 531 ? 53.021 2.454 -13.523 1.00 49.09 531 ARG A CA 1
ATOM 4261 C C . ARG A 1 531 ? 54.032 3.353 -12.809 1.00 49.09 531 ARG A C 1
ATOM 4263 O O . ARG A 1 531 ? 54.288 3.184 -11.621 1.00 49.09 531 ARG A O 1
ATOM 4270 N N . GLY A 1 532 ? 54.657 4.263 -13.557 1.00 48.69 532 GLY A N 1
ATOM 4271 C CA . GLY A 1 532 ? 55.452 5.341 -12.980 1.00 48.69 532 GLY A CA 1
ATOM 4272 C C . GLY A 1 532 ? 54.585 6.085 -11.969 1.00 48.69 532 GLY A C 1
ATOM 4273 O O . GLY A 1 532 ? 53.526 6.604 -12.322 1.00 48.69 532 GLY A O 1
ATOM 4274 N N . LEU A 1 533 ? 54.985 6.056 -10.698 1.00 37.47 533 LEU A N 1
ATOM 4275 C CA . LEU A 1 533 ? 54.371 6.876 -9.659 1.00 37.47 533 LEU A CA 1
ATOM 4276 C C . LEU A 1 533 ? 54.401 8.339 -10.133 1.00 37.47 533 LEU A C 1
ATOM 4278 O O . LEU A 1 533 ? 55.455 8.779 -10.596 1.00 37.47 533 LEU A O 1
ATOM 4282 N N . PRO A 1 534 ? 53.298 9.100 -10.042 1.00 44.19 534 PRO A N 1
ATOM 4283 C CA . PRO A 1 534 ? 53.378 10.532 -10.274 1.00 44.19 534 PRO A CA 1
ATOM 4284 C C . PRO A 1 534 ? 54.318 11.125 -9.218 1.00 44.19 534 PRO A C 1
ATOM 4286 O O . PRO A 1 534 ? 54.088 10.961 -8.019 1.00 44.19 534 PRO A O 1
ATOM 4289 N N . SER A 1 535 ? 55.403 11.764 -9.659 1.00 39.44 535 SER A N 1
ATOM 4290 C CA . SER A 1 535 ? 56.192 12.639 -8.796 1.00 39.44 535 SER A CA 1
ATOM 4291 C C . SER A 1 535 ? 55.284 13.782 -8.345 1.00 39.44 535 SER A C 1
ATOM 4293 O O . SER A 1 535 ? 54.690 14.447 -9.197 1.00 39.44 535 SER A O 1
ATOM 4295 N N . PHE A 1 536 ? 55.141 13.936 -7.028 1.00 41.50 536 PHE A N 1
ATOM 4296 C CA . PHE A 1 536 ? 54.392 15.018 -6.390 1.00 41.50 536 PHE A CA 1
ATOM 4297 C C . PHE A 1 536 ? 54.931 16.400 -6.750 1.00 41.50 536 PHE A C 1
ATOM 4299 O O . PHE A 1 536 ? 56.168 16.517 -6.914 1.00 41.50 536 PHE A O 1
#